Protein 3DSF (pdb70)

Nearest PDB structures (foldseek):
  3dsf-assembly1_L  TM=1.005E+00  e=3.643E-47  Mus musculus
  4rdq-assembly1_F  TM=8.793E-01  e=1.824E-40  Mus musculus
  7oo2-assembly2_D  TM=9.624E-01  e=1.390E-37  Mus musculus
  7qu2-assembly1_B  TM=9.391E-01  e=1.039E-37  Mus musculus
  7pqz-assembly1_L  TM=9.764E-01  e=4.843E-36  Homo sapiens

Structure (mmCIF, N/CA/C/O backbone):
data_3DSF
#
_entry.id   3DSF
#
_cell.length_a   41.730
_cell.length_b   92.058
_cell.length_c   122.104
_cell.angle_alpha   90.00
_cell.angle_beta   90.00
_cell.angle_gamma   90.00
#
_symmetry.space_group_name_H-M   'P 21 21 21'
#
loop_
_entity.id
_entity.type
_entity.pdbx_description
1 polymer 'Fab fragment of anti-osteopontin antibody 23C3, Light chain'
2 polymer 'Fab fragment of anti-osteopontin antibody 23C3, Heavy chain'
3 polymer 'a peptide from osteopontin'
4 branched alpha-D-mannopyranose-(1-3)-beta-D-mannopyranose-(1-4)-2-acetamido-2-deoxy-beta-D-glucopyranose-(1-4)-2-acetamido-2-deoxy-beta-D-glucopyranose
#
loop_
_atom_site.group_PDB
_atom_site.id
_atom_site.type_symbol
_atom_site.label_atom_id
_atom_site.label_alt_id
_atom_site.label_comp_id
_atom_site.label_asym_id
_atom_site.label_entity_id
_atom_site.label_seq_id
_atom_site.pdbx_PDB_ins_code
_atom_site.Cartn_x
_atom_site.Cartn_y
_atom_site.Cartn_z
_atom_site.occupancy
_atom_site.B_iso_or_equiv
_atom_site.auth_seq_id
_atom_site.auth_comp_id
_atom_site.auth_asym_id
_atom_site.auth_atom_id
_atom_site.pdbx_PDB_model_num
ATOM 1 N N . TYR A 1 1 ? -28.672 26.424 -47.502 1.00 35.00 1 TYR L N 1
ATOM 2 C CA . TYR A 1 1 ? -27.351 25.758 -47.309 1.00 34.79 1 TYR L CA 1
ATOM 3 C C . TYR A 1 1 ? -27.510 24.262 -47.210 1.00 33.90 1 TYR L C 1
ATOM 4 O O . TYR A 1 1 ? -28.465 23.779 -46.609 1.00 34.04 1 TYR L O 1
ATOM 13 N N . ILE A 1 2 ? -26.564 23.528 -47.783 1.00 32.75 2 ILE L N 1
ATOM 14 C CA . ILE A 1 2 ? -26.650 22.074 -47.789 1.00 31.69 2 ILE L CA 1
ATOM 15 C C . ILE A 1 2 ? -26.150 21.481 -46.475 1.00 30.92 2 ILE L C 1
ATOM 16 O O . ILE A 1 2 ? -25.013 21.716 -46.064 1.00 30.84 2 ILE L O 1
ATOM 21 N N . GLN A 1 3 ? -27.028 20.732 -45.814 1.00 29.99 3 GLN L N 1
ATOM 22 C CA . GLN A 1 3 ? -26.688 20.035 -44.583 1.00 29.07 3 GLN L CA 1
ATOM 23 C C . GLN A 1 3 ? -26.306 18.601 -44.919 1.00 28.05 3 GLN L C 1
ATOM 24 O O . GLN A 1 3 ? -26.954 17.955 -45.745 1.00 27.84 3 GLN L O 1
ATOM 30 N N . MET A 1 4 ? -25.249 18.115 -44.278 1.00 26.80 4 MET L N 1
ATOM 31 C CA . MET A 1 4 ? -24.842 16.725 -44.402 1.00 25.56 4 MET L CA 1
ATOM 32 C C . MET A 1 4 ? -25.132 16.049 -43.087 1.00 24.97 4 MET L C 1
ATOM 33 O O . MET A 1 4 ? -24.606 16.457 -42.053 1.00 24.96 4 MET L O 1
ATOM 38 N N . THR A 1 5 ? -25.964 15.016 -43.111 1.00 24.34 5 THR L N 1
ATOM 39 C CA . THR A 1 5 ? -26.226 14.262 -41.889 1.00 23.75 5 THR L CA 1
ATOM 40 C C . THR A 1 5 ? -25.519 12.905 -41.939 1.00 23.21 5 THR L C 1
ATOM 41 O O . THR A 1 5 ? -25.789 12.084 -42.818 1.00 23.10 5 THR L O 1
ATOM 45 N N . GLN A 1 6 ? -24.591 12.703 -41.004 1.00 22.72 6 GLN L N 1
ATOM 46 C CA . GLN A 1 6 ? -23.806 11.472 -40.913 1.00 22.15 6 GLN L CA 1
ATOM 47 C C . GLN A 1 6 ? -24.410 10.467 -39.944 1.00 22.05 6 GLN L C 1
ATOM 48 O O . GLN A 1 6 ? -24.941 10.833 -38.897 1.00 21.94 6 GLN L O 1
ATOM 54 N N . SER A 1 7 ? -24.302 9.194 -40.309 1.00 22.12 7 SER L N 1
ATOM 55 C CA . SER A 1 7 ? -24.723 8.076 -39.473 1.00 21.93 7 SER L CA 1
ATOM 56 C C . SER A 1 7 ? -23.700 6.928 -39.647 1.00 21.96 7 SER L C 1
ATOM 57 O O . SER A 1 7 ? -23.157 6.763 -40.743 1.00 21.64 7 SER L O 1
ATOM 60 N N . PRO A 1 8 ? -23.393 6.161 -38.567 1.00 22.23 8 PRO L N 1
ATOM 61 C CA . PRO A 1 8 ? -23.795 6.306 -37.157 1.00 22.47 8 PRO L CA 1
ATOM 62 C C . PRO A 1 8 ? -22.863 7.239 -36.386 1.00 23.07 8 PRO L C 1
ATOM 63 O O . PRO A 1 8 ? -21.739 7.489 -36.828 1.00 23.03 8 PRO L O 1
ATOM 67 N N . ALA A 1 9 ? -23.322 7.741 -35.238 1.00 23.76 9 ALA L N 1
ATOM 68 C CA . ALA A 1 9 ? -22.505 8.632 -34.404 1.00 24.13 9 ALA L CA 1
ATOM 69 C C . ALA A 1 9 ? -21.221 7.948 -33.951 1.00 24.48 9 ALA L C 1
ATOM 70 O O . ALA A 1 9 ? -20.171 8.583 -33.894 1.00 24.19 9 ALA L O 1
ATOM 72 N N . SER A 1 10 ? -21.321 6.653 -33.648 1.00 25.12 10 SER L N 1
ATOM 73 C CA . SER A 1 10 ? -20.197 5.870 -33.142 1.00 25.88 10 SER L CA 1
ATOM 74 C C . SER A 1 10 ? -20.306 4.374 -33.433 1.00 26.51 10 SER L C 1
ATOM 75 O O . SER A 1 10 ? -21.396 3.795 -33.416 1.00 26.69 10 SER L O 1
ATOM 78 N N . LEU A 1 11 ? -19.151 3.760 -33.680 1.00 27.12 11 LEU L N 1
ATOM 79 C CA . LEU A 1 11 ? -19.051 2.346 -34.011 1.00 27.68 11 LEU L CA 1
ATOM 80 C C . LEU A 1 11 ? -18.040 1.624 -33.137 1.00 28.07 11 LEU L C 1
ATOM 81 O O . LEU A 1 11 ? -16.928 2.121 -32.909 1.00 28.30 11 LEU L O 1
ATOM 86 N N . SER A 1 12 ? -18.426 0.445 -32.662 1.00 28.37 12 SER L N 1
ATOM 87 C CA . SER A 1 12 ? -17.520 -0.440 -31.936 1.00 28.67 12 SER L CA 1
ATOM 88 C C . SER A 1 12 ? -17.236 -1.649 -32.834 1.00 28.62 12 SER L C 1
ATOM 89 O O . SER A 1 12 ? -18.140 -2.430 -33.136 1.00 28.87 12 SER L O 1
ATOM 92 N N . VAL A 1 13 ? -15.997 -1.796 -33.286 1.00 28.49 13 VAL L N 1
ATOM 93 C CA . VAL A 1 13 ? -15.712 -2.740 -34.376 1.00 28.56 13 VAL L CA 1
ATOM 94 C C . VAL A 1 13 ? -14.488 -3.641 -34.155 1.00 28.24 13 VAL L C 1
ATOM 95 O O . VAL A 1 13 ? -13.383 -3.165 -33.882 1.00 28.03 13 VAL L O 1
ATOM 99 N N . SER A 1 14 ? -14.716 -4.946 -34.295 1.00 28.05 14 SER L N 1
ATOM 100 C CA . SER A 1 14 ? -13.679 -5.962 -34.140 1.00 27.88 14 SER L CA 1
ATOM 101 C C . SER A 1 14 ? -12.770 -5.962 -35.358 1.00 27.50 14 SER L C 1
ATOM 102 O O . SER A 1 14 ? -13.193 -5.584 -36.441 1.00 27.77 14 SER L O 1
ATOM 105 N N . VAL A 1 15 ? -11.519 -6.371 -35.180 1.00 27.15 15 VAL L N 1
ATOM 106 C CA . VAL A 1 15 ? -10.567 -6.415 -36.287 1.00 26.81 15 VAL L CA 1
ATOM 107 C C . VAL A 1 15 ? -11.032 -7.443 -37.314 1.00 26.93 15 VAL L C 1
ATOM 108 O O . VAL A 1 15 ? -11.554 -8.496 -36.949 1.00 26.96 15 VAL L O 1
ATOM 112 N N . GLY A 1 16 ? -10.871 -7.117 -38.595 1.00 27.17 16 GLY L N 1
ATOM 113 C CA . GLY A 1 16 ? -11.241 -8.029 -39.682 1.00 27.48 16 GLY L CA 1
ATOM 114 C C . GLY A 1 16 ? -12.702 -7.931 -40.078 1.00 27.75 16 GLY L C 1
ATOM 115 O O . GLY A 1 16 ? -13.104 -8.436 -41.125 1.00 27.87 16 GLY L O 1
ATOM 116 N N . GLU A 1 17 ? -13.500 -7.289 -39.232 1.00 28.05 17 GLU L N 1
ATOM 117 C CA . GLU A 1 17 ? -14.900 -7.024 -39.525 1.00 28.56 17 GLU L CA 1
ATOM 118 C C . GLU A 1 17 ? -14.968 -5.900 -40.565 1.00 28.77 17 GLU L C 1
ATOM 119 O O . GLU A 1 17 ? -14.071 -5.042 -40.619 1.00 29.08 17 GLU L O 1
ATOM 125 N N . THR A 1 18 ? -16.002 -5.908 -41.407 1.00 28.59 18 THR L N 1
ATOM 126 C CA . THR A 1 18 ? -16.169 -4.819 -42.364 1.00 28.58 18 THR L CA 1
ATOM 127 C C . THR A 1 18 ? -17.308 -3.899 -41.951 1.00 28.58 18 THR L C 1
ATOM 128 O O . THR A 1 18 ? -18.329 -4.343 -41.417 1.00 28.78 18 THR L O 1
ATOM 132 N N . VAL A 1 19 ? -17.131 -2.612 -42.211 1.00 28.32 19 VAL L N 1
ATOM 133 C CA . VAL A 1 19 ? -18.079 -1.623 -41.745 1.00 28.04 19 VAL L CA 1
ATOM 134 C C . VAL A 1 19 ? -18.352 -0.576 -42.829 1.00 27.78 19 VAL L C 1
ATOM 135 O O . VAL A 1 19 ? -17.524 -0.373 -43.726 1.00 27.59 19 VAL L O 1
ATOM 139 N N . THR A 1 20 ? -19.533 0.048 -42.765 1.00 27.49 20 THR L N 1
ATOM 140 C CA . THR A 1 20 ? -19.928 1.096 -43.723 1.00 27.05 20 THR L CA 1
ATOM 141 C C . THR A 1 20 ? -20.530 2.323 -43.025 1.00 26.50 20 THR L C 1
ATOM 142 O O . THR A 1 20 ? -21.571 2.241 -42.369 1.00 26.29 20 THR L O 1
ATOM 146 N N . ILE A 1 21 ? -19.861 3.458 -43.185 1.00 25.93 21 ILE L N 1
ATOM 147 C CA . ILE A 1 21 ? -20.318 4.727 -42.632 1.00 25.48 21 ILE L CA 1
ATOM 148 C C . ILE A 1 21 ? -21.008 5.498 -43.749 1.00 25.19 21 ILE L C 1
ATOM 149 O O . ILE A 1 21 ? -20.426 5.671 -44.816 1.00 25.28 21 ILE L O 1
ATOM 154 N N . THR A 1 22 ? -22.239 5.955 -43.516 1.00 24.80 22 THR L N 1
ATOM 155 C CA . THR A 1 22 ? -22.989 6.655 -44.561 1.00 24.43 22 THR L CA 1
ATOM 156 C C . THR A 1 22 ? -23.101 8.148 -44.300 1.00 24.64 22 THR L C 1
ATOM 157 O O . THR A 1 22 ? -22.955 8.609 -43.169 1.00 24.67 22 THR L O 1
ATOM 161 N N . CYS A 1 23 ? -23.377 8.890 -45.368 1.00 24.92 23 CYS L N 1
ATOM 162 C CA . CYS A 1 23 ? -23.452 10.343 -45.338 1.00 25.37 23 CYS L CA 1
ATOM 163 C C . CYS A 1 23 ? -24.485 10.817 -46.359 1.00 25.97 23 CYS L C 1
ATOM 164 O O . CYS A 1 23 ? -24.345 10.554 -47.556 1.00 25.95 23 CYS L O 1
ATOM 167 N N . ARG A 1 24 ? -25.521 11.506 -45.892 1.00 26.82 24 ARG L N 1
ATOM 168 C CA . ARG A 1 24 ? -26.577 11.989 -46.779 1.00 27.81 24 ARG L CA 1
ATOM 169 C C . ARG A 1 24 ? -26.588 13.514 -46.878 1.00 27.89 24 ARG L C 1
ATOM 170 O O . ARG A 1 24 ? -26.565 14.213 -45.863 1.00 27.98 24 ARG L O 1
ATOM 178 N N . ALA A 1 25 ? -26.628 14.016 -48.108 1.00 28.14 25 ALA L N 1
ATOM 179 C CA . ALA A 1 25 ? -26.688 15.451 -48.364 1.00 28.35 25 ALA L CA 1
ATOM 180 C C . ALA A 1 25 ? -28.130 15.938 -48.444 1.00 28.67 25 ALA L C 1
ATOM 181 O O . ALA A 1 25 ? -28.969 15.298 -49.061 1.00 28.50 25 ALA L O 1
ATOM 183 N N . SER A 1 26 ? -28.402 17.078 -47.813 1.00 29.41 26 SER L N 1
ATOM 184 C CA . SER A 1 26 ? -29.708 17.745 -47.874 1.00 29.99 26 SER L CA 1
ATOM 185 C C . SER A 1 26 ? -30.162 18.035 -49.313 1.00 30.47 26 SER L C 1
ATOM 186 O O . SER A 1 26 ? -31.321 17.814 -49.658 1.00 30.67 26 SER L O 1
ATOM 189 N N . GLU A 1 27 ? -29.252 18.529 -50.148 1.00 30.73 27 GLU L N 1
ATOM 190 C CA . GLU A 1 27 ? -29.553 18.723 -51.563 1.00 30.85 27 GLU L CA 1
ATOM 191 C C . GLU A 1 27 ? -28.584 17.955 -52.454 1.00 30.55 27 GLU L C 1
ATOM 192 O O . GLU A 1 27 ? -27.610 17.377 -51.984 1.00 30.67 27 GLU L O 1
ATOM 198 N N . ASN A 1 28 ? -28.869 17.947 -53.748 1.00 29.97 28 ASN L N 1
ATOM 199 C CA . ASN A 1 28 ? -27.995 17.317 -54.721 1.00 29.28 28 ASN L CA 1
ATOM 200 C C . ASN A 1 28 ? -26.625 18.000 -54.755 1.00 28.65 28 ASN L C 1
ATOM 201 O O . ASN A 1 28 ? -26.515 19.182 -55.098 1.00 28.74 28 ASN L O 1
ATOM 206 N N . ILE A 1 29 ? -25.591 17.250 -54.376 1.00 27.68 29 ILE L N 1
ATOM 207 C CA . ILE A 1 29 ? -24.211 17.747 -54.392 1.00 26.48 29 ILE L CA 1
ATOM 208 C C . ILE A 1 29 ? -23.348 17.025 -55.430 1.00 25.87 29 ILE L C 1
ATOM 209 O O . ILE A 1 29 ? -22.125 17.171 -55.441 1.00 26.05 29 ILE L O 1
ATOM 214 N N . TYR A 1 30 ? -24.003 16.263 -56.303 1.00 24.89 30 TYR L N 1
ATOM 215 C CA . TYR A 1 30 ? -23.351 15.540 -57.398 1.00 24.01 30 TYR L CA 1
ATOM 216 C C . TYR A 1 30 ? -22.291 14.573 -56.873 1.00 23.48 30 TYR L C 1
ATOM 217 O O . TYR A 1 30 ? -22.621 13.539 -56.276 1.00 23.23 30 TYR L O 1
ATOM 226 N N . SER A 1 31 ? -21.028 14.921 -57.077 1.00 22.89 31 SER L N 1
ATOM 227 C CA . SER A 1 31 ? -19.937 14.108 -56.594 1.00 22.25 31 SER L CA 1
ATOM 228 C C . SER A 1 31 ? -18.906 14.939 -55.848 1.00 21.79 31 SER L C 1
ATOM 229 O O . SER A 1 31 ? -17.826 14.452 -55.524 1.00 22.03 31 SER L O 1
ATOM 232 N N . PHE A 1 32 ? -19.231 16.192 -55.560 1.00 21.08 32 PHE L N 1
ATOM 233 C CA . PHE A 1 32 ? -18.304 17.025 -54.816 1.00 20.51 32 PHE L CA 1
ATOM 234 C C . PHE A 1 32 ? -18.353 16.656 -53.336 1.00 20.13 32 PHE L C 1
ATOM 235 O O . PHE A 1 32 ? -18.987 17.349 -52.537 1.00 19.88 32 PHE L O 1
ATOM 243 N N . LEU A 1 33 ? -17.689 15.547 -52.991 1.00 19.57 33 LEU L N 1
ATOM 244 C CA . LEU A 1 33 ? -17.626 15.055 -51.611 1.00 19.50 33 LEU L CA 1
ATOM 245 C C . LEU A 1 33 ? -16.306 14.350 -51.286 1.00 19.42 33 LEU L C 1
ATOM 246 O O . LEU A 1 33 ? -15.754 13.641 -52.126 1.00 19.73 33 LEU L O 1
ATOM 251 N N . ALA A 1 34 ? -15.817 14.553 -50.062 1.00 19.15 34 ALA L N 1
ATOM 252 C CA . ALA A 1 34 ? -14.594 13.918 -49.579 1.00 19.13 34 ALA L CA 1
ATOM 253 C C . ALA A 1 34 ? -14.833 13.213 -48.245 1.00 19.41 34 ALA L C 1
ATOM 254 O O . ALA A 1 34 ? -15.739 13.586 -47.490 1.00 19.52 34 ALA L O 1
ATOM 256 N N . TRP A 1 35 ? -14.026 12.188 -47.970 1.00 19.54 35 TRP L N 1
ATOM 257 C CA . TRP A 1 35 ? -14.041 11.492 -46.686 1.00 19.57 35 TRP L CA 1
ATOM 258 C C . TRP A 1 35 ? -12.704 11.706 -46.003 1.00 19.67 35 TRP L C 1
ATOM 259 O O . TRP A 1 35 ? -11.663 11.621 -46.642 1.00 19.54 35 TRP L O 1
ATOM 270 N N . TYR A 1 36 ? -12.739 11.992 -44.708 1.00 19.99 36 TYR L N 1
ATOM 271 C CA . TYR A 1 36 ? -11.523 12.175 -43.934 1.00 20.56 36 TYR L CA 1
ATOM 272 C C . TYR A 1 36 ? -11.494 11.223 -42.766 1.00 21.44 36 TYR L C 1
ATOM 273 O O . TYR A 1 36 ? -12.533 10.893 -42.201 1.00 21.56 36 TYR L O 1
ATOM 282 N N . GLN A 1 37 ? -10.295 10.791 -42.404 1.00 22.73 37 GLN L N 1
ATOM 283 C CA . GLN A 1 37 ? -10.087 10.067 -41.165 1.00 24.14 37 GLN L CA 1
ATOM 284 C C . GLN A 1 37 ? -9.214 10.913 -40.252 1.00 25.16 37 GLN L C 1
ATOM 285 O O . GLN A 1 37 ? -8.106 11.286 -40.635 1.00 25.37 37 GLN L O 1
ATOM 291 N N . GLN A 1 38 ? -9.722 11.227 -39.062 1.00 26.46 38 GLN L N 1
ATOM 292 C CA . GLN A 1 38 ? -8.935 11.917 -38.052 1.00 27.92 38 GLN L CA 1
ATOM 293 C C . GLN A 1 38 ? -8.666 10.996 -36.881 1.00 29.72 38 GLN L C 1
ATOM 294 O O . GLN A 1 38 ? -9.533 10.227 -36.466 1.00 29.97 38 GLN L O 1
ATOM 300 N N . LYS A 1 39 ? -7.449 11.069 -36.361 1.00 31.97 39 LYS L N 1
ATOM 301 C CA . LYS A 1 39 ? -7.110 10.384 -35.127 1.00 34.24 39 LYS L CA 1
ATOM 302 C C . LYS A 1 39 ? -6.940 11.427 -34.025 1.00 35.93 39 LYS L C 1
ATOM 303 O O . LYS A 1 39 ? -6.396 12.510 -34.273 1.00 36.16 39 LYS L O 1
ATOM 309 N N . GLN A 1 40 ? -7.424 11.104 -32.823 1.00 37.75 40 GLN L N 1
ATOM 310 C CA . GLN A 1 40 ? -7.395 12.027 -31.673 1.00 39.39 40 GLN L CA 1
ATOM 311 C C . GLN A 1 40 ? -5.984 12.552 -31.441 1.00 39.62 40 GLN L C 1
ATOM 312 O O . GLN A 1 40 ? -5.022 11.785 -31.430 1.00 39.83 40 GLN L O 1
ATOM 318 N N . GLY A 1 41 ? -5.866 13.866 -31.287 1.00 39.82 41 GLY L N 1
ATOM 319 C CA . GLY A 1 41 ? -4.567 14.507 -31.131 1.00 39.72 41 GLY L CA 1
ATOM 320 C C . GLY A 1 41 ? -3.909 14.882 -32.448 1.00 39.45 41 GLY L C 1
ATOM 321 O O . GLY A 1 41 ? -2.908 15.594 -32.457 1.00 39.75 41 GLY L O 1
ATOM 322 N N . LYS A 1 42 ? -4.471 14.415 -33.561 1.00 38.81 42 LYS L N 1
ATOM 323 C CA . LYS A 1 42 ? -3.895 14.674 -34.885 1.00 37.98 42 LYS L CA 1
ATOM 324 C C . LYS A 1 42 ? -4.844 15.422 -35.834 1.00 36.81 42 LYS L C 1
ATOM 325 O O . LYS A 1 42 ? -6.038 15.558 -35.558 1.00 36.85 42 LYS L O 1
ATOM 331 N N . SER A 1 43 ? -4.299 15.908 -36.949 1.00 35.09 43 SER L N 1
ATOM 332 C CA . SER A 1 43 ? -5.098 16.566 -37.986 1.00 33.35 43 SER L CA 1
ATOM 333 C C . SER A 1 43 ? -5.733 15.553 -38.947 1.00 31.82 43 SER L C 1
ATOM 334 O O . SER A 1 43 ? -5.236 14.434 -39.084 1.00 31.81 43 SER L O 1
ATOM 337 N N . PRO A 1 44 ? -6.844 15.936 -39.603 1.00 30.18 44 PRO L N 1
ATOM 338 C CA . PRO A 1 44 ? -7.519 15.030 -40.521 1.00 29.07 44 PRO L CA 1
ATOM 339 C C . PRO A 1 44 ? -6.646 14.632 -41.708 1.00 28.09 44 PRO L C 1
ATOM 340 O O . PRO A 1 44 ? -5.708 15.350 -42.065 1.00 27.83 44 PRO L O 1
ATOM 344 N N . GLN A 1 45 ? -6.968 13.492 -42.308 1.00 27.02 45 GLN L N 1
ATOM 345 C CA . GLN A 1 45 ? -6.283 13.028 -43.499 1.00 26.15 45 GLN L CA 1
ATOM 346 C C . GLN A 1 45 ? -7.312 12.610 -44.559 1.00 25.41 45 GLN L C 1
ATOM 347 O O . GLN A 1 45 ? -8.281 11.918 -44.247 1.00 25.25 45 GLN L O 1
ATOM 353 N N . LEU A 1 46 ? -7.100 13.049 -45.802 1.00 24.61 46 LEU L N 1
ATOM 354 C CA . LEU A 1 46 ? -8.016 12.764 -46.912 1.00 23.62 46 LEU L CA 1
ATOM 355 C C . LEU A 1 46 ? -7.981 11.297 -47.330 1.00 23.38 46 LEU L C 1
ATOM 356 O O . LEU A 1 46 ? -6.914 10.744 -47.629 1.00 23.19 46 LEU L O 1
ATOM 361 N N . LEU A 1 47 ? -9.166 10.690 -47.358 1.00 23.17 47 LEU L N 1
ATOM 362 C CA . LEU A 1 47 ? -9.333 9.269 -47.663 1.00 22.94 47 LEU L CA 1
ATOM 363 C C . LEU A 1 47 ? -9.897 9.028 -49.049 1.00 22.74 47 LEU L C 1
ATOM 364 O O . LEU A 1 47 ? -9.391 8.185 -49.790 1.00 22.76 47 LEU L O 1
ATOM 369 N N . VAL A 1 48 ? -10.959 9.757 -49.381 1.00 22.56 48 VAL L N 1
ATOM 370 C CA . VAL A 1 48 ? -11.591 9.667 -50.695 1.00 22.48 48 VAL L CA 1
ATOM 371 C C . VAL A 1 48 ? -11.933 11.074 -51.175 1.00 22.36 48 VAL L C 1
ATOM 372 O O . VAL A 1 48 ? -12.417 11.891 -50.393 1.00 22.23 48 VAL L O 1
ATOM 376 N N . TYR A 1 49 ? -11.646 11.362 -52.443 1.00 22.31 49 TYR L N 1
ATOM 377 C CA . TYR A 1 49 ? -12.066 12.621 -53.059 1.00 22.44 49 TYR L CA 1
ATOM 378 C C . TYR A 1 49 ? -13.014 12.354 -54.229 1.00 22.27 49 TYR L C 1
ATOM 379 O O . TYR A 1 49 ? -12.944 11.289 -54.850 1.00 22.08 49 TYR L O 1
ATOM 388 N N . ALA A 1 50 ? -13.895 13.320 -54.510 1.00 21.99 50 ALA L N 1
ATOM 389 C CA . ALA A 1 50 ? -14.951 13.191 -55.530 1.00 21.78 50 ALA L CA 1
ATOM 390 C C . ALA A 1 50 ? -15.828 11.934 -55.349 1.00 21.98 50 ALA L C 1
ATOM 391 O O . ALA A 1 50 ? -16.186 11.250 -56.314 1.00 21.83 50 ALA L O 1
ATOM 393 N N . ALA A 1 51 ? -16.157 11.651 -54.089 1.00 22.14 51 ALA L N 1
ATOM 394 C CA . ALA A 1 51 ? -17.078 10.588 -53.690 1.00 22.25 51 ALA L CA 1
ATOM 395 C C . ALA A 1 51 ? -16.555 9.173 -53.859 1.00 22.59 51 ALA L C 1
ATOM 3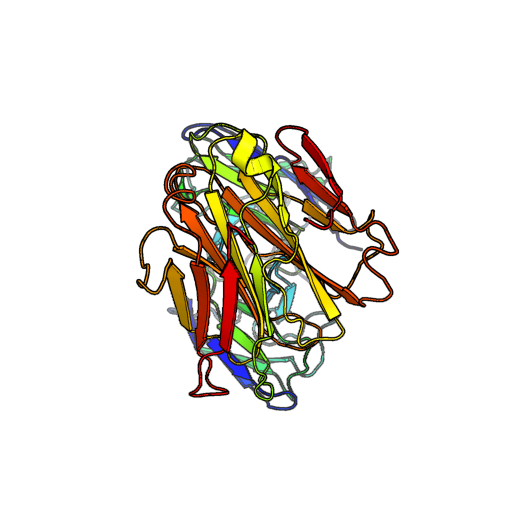96 O O . ALA A 1 51 ? -16.787 8.339 -52.986 1.00 22.95 51 ALA L O 1
ATOM 398 N N . THR A 1 52 ? -15.855 8.889 -54.957 1.00 22.88 52 THR L N 1
ATOM 399 C CA . THR A 1 52 ? -15.475 7.495 -55.283 1.00 23.07 52 THR L CA 1
ATOM 400 C C . THR A 1 52 ? -13.973 7.214 -55.492 1.00 23.34 52 THR L C 1
ATOM 401 O O . THR A 1 52 ? -13.597 6.067 -55.748 1.00 23.57 52 THR L O 1
ATOM 405 N N . ASN A 1 53 ? -13.132 8.242 -55.374 1.00 23.54 53 ASN L N 1
ATOM 406 C CA . ASN A 1 53 ? -11.701 8.125 -55.668 1.00 23.74 53 ASN L CA 1
ATOM 407 C C . ASN A 1 53 ? -10.820 7.993 -54.431 1.00 24.21 53 ASN L C 1
ATOM 408 O O . ASN A 1 53 ? -10.795 8.875 -53.560 1.00 24.24 53 ASN L O 1
ATOM 413 N N . LEU A 1 54 ? -10.083 6.886 -54.380 1.00 24.77 54 LEU L N 1
ATOM 414 C CA . LEU A 1 54 ? -9.171 6.583 -53.283 1.00 25.16 54 LEU L CA 1
ATOM 415 C C . LEU A 1 54 ? -7.943 7.489 -53.362 1.00 25.69 54 LEU L C 1
ATOM 416 O O . LEU A 1 54 ? -7.304 7.582 -54.408 1.00 25.57 54 LEU L O 1
ATOM 421 N N . ALA A 1 55 ? -7.636 8.176 -52.264 1.00 26.65 55 ALA L N 1
ATOM 422 C CA . ALA A 1 55 ? -6.497 9.099 -52.218 1.00 27.67 55 ALA L CA 1
ATOM 423 C C . ALA A 1 55 ? -5.172 8.360 -52.011 1.00 28.58 55 ALA L C 1
ATOM 424 O O . ALA A 1 55 ? -5.146 7.245 -51.483 1.00 28.68 55 ALA L O 1
ATOM 426 N N . ASP A 1 56 ? -4.080 8.993 -52.434 1.00 29.75 56 ASP L N 1
ATOM 427 C CA . ASP A 1 56 ? -2.747 8.416 -52.333 1.00 30.93 56 ASP L CA 1
ATOM 428 C C . ASP A 1 56 ? -2.426 7.956 -50.918 1.00 31.85 56 ASP L C 1
ATOM 429 O O . ASP A 1 56 ? -2.759 8.639 -49.943 1.00 32.13 56 ASP L O 1
ATOM 434 N N . GLY A 1 57 ? -1.786 6.791 -50.811 1.00 32.70 57 GLY L N 1
ATOM 435 C CA . GLY A 1 57 ? -1.319 6.273 -49.519 1.00 33.51 57 GLY L CA 1
ATOM 436 C C . GLY A 1 57 ? -2.458 5.877 -48.600 1.00 34.12 57 GLY L C 1
ATOM 437 O O . GLY A 1 57 ? -2.369 5.996 -47.374 1.00 34.36 57 GLY L O 1
ATOM 438 N N . VAL A 1 58 ? -3.546 5.421 -49.202 1.00 34.41 58 VAL L N 1
ATOM 439 C CA . VAL A 1 58 ? -4.677 4.946 -48.441 1.00 34.74 58 VAL L CA 1
ATOM 440 C C . VAL A 1 58 ? -4.956 3.511 -48.887 1.00 34.79 58 VAL L C 1
ATOM 441 O O . VAL A 1 58 ? -5.177 3.258 -50.078 1.00 34.85 58 VAL L O 1
ATOM 445 N N . PRO A 1 59 ? -4.910 2.565 -47.931 1.00 34.63 59 PRO L N 1
ATOM 446 C CA . PRO A 1 59 ? -5.146 1.144 -48.164 1.00 34.32 59 PRO L CA 1
ATOM 447 C C . PRO A 1 59 ? -6.388 0.868 -49.004 1.00 33.97 59 PRO L C 1
ATOM 448 O O . PRO A 1 59 ? -7.360 1.625 -48.953 1.00 34.05 59 PRO L O 1
ATOM 452 N N . SER A 1 60 ? -6.343 -0.227 -49.756 1.00 33.42 60 SER L N 1
ATOM 453 C CA . SER A 1 60 ? -7.374 -0.575 -50.727 1.00 32.74 60 SER L CA 1
ATOM 454 C C . SER A 1 60 ? -8.708 -0.937 -50.087 1.00 32.24 60 SER L C 1
ATOM 455 O O . SER A 1 60 ? -9.742 -0.936 -50.753 1.00 32.34 60 SER L O 1
ATOM 458 N N . ARG A 1 61 ? -8.681 -1.244 -48.795 1.00 31.44 61 ARG L N 1
ATOM 459 C CA . ARG A 1 61 ? -9.883 -1.616 -48.049 1.00 30.71 61 ARG L CA 1
ATOM 460 C C . ARG A 1 61 ? -10.898 -0.462 -47.923 1.00 30.21 61 ARG L C 1
ATOM 461 O O . ARG A 1 61 ? -12.083 -0.681 -47.631 1.00 29.99 61 ARG L O 1
ATOM 469 N N . PHE A 1 62 ? -10.423 0.758 -48.149 1.00 29.52 62 PHE L N 1
ATOM 470 C CA . PHE A 1 62 ? -11.273 1.936 -48.092 1.00 29.06 62 PHE L CA 1
ATOM 471 C C . PHE A 1 62 ? -11.980 2.174 -49.422 1.00 28.81 62 PHE L C 1
ATOM 472 O O . PHE A 1 62 ? -11.351 2.470 -50.438 1.00 28.90 62 PHE L O 1
ATOM 480 N N . SER A 1 63 ? -13.298 2.033 -49.400 1.00 28.36 63 SER L N 1
ATOM 481 C CA . SER A 1 63 ? -14.107 2.151 -50.595 1.00 27.77 63 SER L CA 1
ATOM 482 C C . SER A 1 63 ? -15.069 3.338 -50.500 1.00 27.53 63 SER L C 1
ATOM 483 O O . SER A 1 63 ? -15.909 3.396 -49.602 1.00 27.66 63 SER L O 1
ATOM 486 N N . GLY A 1 64 ? -14.931 4.290 -51.418 1.00 26.96 64 GLY L N 1
ATOM 487 C CA . GLY A 1 64 ? -15.888 5.379 -51.538 1.00 26.13 64 GLY L CA 1
ATOM 488 C C . GLY A 1 64 ? -16.872 5.073 -52.648 1.00 25.77 64 GLY L C 1
ATOM 489 O O . GLY A 1 64 ? -16.481 4.624 -53.734 1.00 25.71 64 GLY L O 1
ATOM 490 N N . SER A 1 65 ? -18.155 5.299 -52.378 1.00 25.31 65 SER L N 1
ATOM 491 C CA . SER A 1 65 ? -19.192 5.137 -53.397 1.00 25.02 65 SER L CA 1
ATOM 492 C C . SER A 1 65 ? -20.375 6.074 -53.163 1.00 24.74 65 SER L C 1
ATOM 493 O O . SER A 1 65 ? -20.642 6.478 -52.032 1.00 24.56 65 SER L O 1
ATOM 496 N N . GLY A 1 66 ? -21.065 6.420 -54.249 1.00 24.55 66 GLY L N 1
ATOM 497 C CA . GLY A 1 66 ? -22.245 7.269 -54.184 1.00 24.44 66 GLY L CA 1
ATOM 498 C C . GLY A 1 66 ? -22.201 8.471 -55.112 1.00 24.41 66 GLY L C 1
ATOM 499 O O . GLY A 1 66 ? -21.126 8.957 -55.482 1.00 24.43 66 GLY L O 1
ATOM 500 N N . SER A 1 67 ? -23.384 8.941 -55.494 1.00 24.27 67 SER L N 1
ATOM 501 C CA . SER A 1 67 ? -23.536 10.208 -56.199 1.00 24.42 67 SER L CA 1
ATOM 502 C C . SER A 1 67 ? -24.933 10.790 -56.001 1.00 24.32 67 SER L C 1
ATOM 503 O O . SER A 1 67 ? -25.909 10.064 -55.787 1.00 24.36 67 SER L O 1
ATOM 506 N N . GLY A 1 68 ? -25.015 12.110 -56.081 1.00 24.16 68 GLY L N 1
ATOM 507 C CA . GLY A 1 68 ? -26.264 12.802 -55.883 1.00 24.04 68 GLY L CA 1
ATOM 508 C C . GLY A 1 68 ? -26.434 13.239 -54.448 1.00 24.07 68 GLY L C 1
ATOM 509 O O . GLY A 1 68 ? -26.050 14.346 -54.069 1.00 24.06 68 GLY L O 1
ATOM 510 N N . THR A 1 69 ? -26.989 12.345 -53.641 1.00 24.30 69 THR L N 1
ATOM 511 C CA . THR A 1 69 ? -27.504 12.714 -52.331 1.00 24.54 69 THR L CA 1
ATOM 512 C C . THR A 1 69 ? -27.070 11.748 -51.219 1.00 24.64 69 THR L C 1
ATOM 513 O O . THR A 1 69 ? -26.896 12.151 -50.067 1.00 24.37 69 THR L O 1
ATOM 517 N N . GLN A 1 70 ? -26.869 10.484 -51.589 1.00 24.97 70 GLN L N 1
ATOM 518 C CA . GLN A 1 70 ? -26.526 9.419 -50.653 1.00 25.30 70 GLN L CA 1
ATOM 519 C C . GLN A 1 70 ? -25.131 8.898 -50.919 1.00 25.31 70 GLN L C 1
ATOM 520 O O . GLN A 1 70 ? -24.852 8.331 -51.979 1.00 25.38 70 GLN L O 1
ATOM 526 N N . PHE A 1 71 ? -24.257 9.092 -49.945 1.00 25.27 71 PHE L N 1
ATOM 527 C CA . PHE A 1 71 ? -22.885 8.644 -50.049 1.00 25.41 71 PHE L CA 1
ATOM 528 C C . PHE A 1 71 ? -22.605 7.708 -48.899 1.00 25.38 71 PHE L C 1
ATOM 529 O O . PHE A 1 71 ? -23.307 7.733 -47.886 1.00 25.44 71 PHE L O 1
ATOM 537 N N . SER A 1 72 ? -21.595 6.865 -49.065 1.00 25.22 72 SER L N 1
ATOM 538 C CA . SER A 1 72 ? -21.214 5.926 -48.025 1.00 25.34 72 SER L CA 1
ATOM 539 C C . SER A 1 72 ? -19.788 5.449 -48.221 1.00 25.43 72 SER L C 1
ATOM 540 O O . SER A 1 72 ? -19.393 5.049 -49.316 1.00 25.43 72 SER L O 1
ATOM 543 N N . LEU A 1 73 ? -19.022 5.525 -47.141 1.00 25.58 73 LEU L N 1
ATOM 544 C CA . LEU A 1 73 ? -17.682 4.997 -47.090 1.00 25.87 73 LEU L CA 1
ATOM 545 C C . LEU A 1 73 ? -17.769 3.591 -46.543 1.00 26.32 73 LEU L C 1
ATOM 546 O O . LEU A 1 73 ? -18.570 3.306 -45.649 1.00 26.12 73 LEU L O 1
ATOM 551 N N . LYS A 1 74 ? -16.949 2.711 -47.096 1.00 27.19 74 LYS L N 1
ATOM 552 C CA . LYS A 1 74 ? -16.946 1.323 -46.683 1.00 28.25 74 LYS L CA 1
ATOM 553 C C . LYS A 1 74 ? -15.525 0.886 -46.373 1.00 28.64 74 LYS L C 1
ATOM 554 O O . LYS A 1 74 ? -14.601 1.178 -47.130 1.00 28.70 74 LYS L O 1
ATOM 560 N N . ILE A 1 75 ? -15.358 0.212 -45.239 1.00 29.45 75 ILE L N 1
ATOM 561 C CA . ILE A 1 75 ? -14.058 -0.310 -44.832 1.00 30.47 75 ILE L CA 1
ATOM 562 C C . ILE A 1 75 ? -14.107 -1.840 -44.832 1.00 31.36 75 ILE L C 1
ATOM 563 O O . ILE A 1 75 ? -14.968 -2.441 -44.185 1.00 31.24 75 ILE L O 1
ATOM 568 N N . ASN A 1 76 ? -13.191 -2.450 -45.585 1.00 32.60 76 ASN L N 1
ATOM 569 C CA . ASN A 1 76 ? -13.085 -3.907 -45.691 1.00 33.96 76 ASN L CA 1
ATOM 570 C C . ASN A 1 76 ? -12.015 -4.480 -44.762 1.00 34.88 76 ASN L C 1
ATOM 571 O O . ASN A 1 76 ? -10.858 -4.060 -44.805 1.00 35.01 76 ASN L O 1
ATOM 576 N N . SER A 1 77 ? -12.400 -5.438 -43.921 1.00 36.01 77 SER L N 1
ATOM 577 C CA . SER A 1 77 ? -11.470 -6.034 -42.955 1.00 37.21 77 SER L CA 1
ATOM 578 C C . SER A 1 77 ? -10.720 -4.967 -42.163 1.00 37.89 77 SER L C 1
ATOM 579 O O . SER A 1 77 ? -9.499 -4.814 -42.300 1.00 37.98 77 SER L O 1
ATOM 582 N N . LEU A 1 78 ? -11.467 -4.231 -41.345 1.00 38.68 78 LEU L N 1
ATOM 583 C CA . LEU A 1 78 ? -10.920 -3.111 -40.584 1.00 39.47 78 LEU L CA 1
ATOM 584 C C . LEU A 1 78 ? -9.702 -3.521 -39.763 1.00 40.04 78 LEU L C 1
ATOM 585 O O . LEU A 1 78 ? -9.752 -4.480 -38.990 1.00 40.31 78 LEU L O 1
ATOM 590 N N . GLN A 1 79 ? -8.603 -2.803 -39.959 1.00 40.57 79 GLN L N 1
ATOM 591 C CA . GLN A 1 79 ? -7.371 -3.072 -39.233 1.00 40.91 79 GLN L CA 1
ATOM 592 C C . GLN A 1 79 ? -7.267 -2.192 -38.006 1.00 40.90 79 GLN L C 1
ATOM 593 O O . GLN A 1 79 ? -7.889 -1.138 -37.936 1.00 41.04 79 GLN L O 1
ATOM 599 N N . SER A 1 80 ? -6.469 -2.626 -37.041 1.00 40.77 80 SER L N 1
ATOM 600 C CA . SER A 1 80 ? -6.324 -1.912 -35.781 1.00 40.59 80 SER L CA 1
ATOM 601 C C . SER A 1 80 ? -6.056 -0.420 -35.976 1.00 40.17 80 SER L C 1
ATOM 602 O O . SER A 1 80 ? -6.595 0.413 -35.246 1.00 40.10 80 SER L O 1
ATOM 605 N N . GLU A 1 81 ? -5.235 -0.095 -36.969 1.00 39.47 81 GLU L N 1
ATOM 606 C CA . GLU A 1 81 ? -4.902 1.296 -37.298 1.00 38.83 81 GLU L CA 1
ATOM 607 C C . GLU A 1 81 ? -6.108 2.168 -37.725 1.00 38.03 81 GLU L C 1
ATOM 608 O O . GLU A 1 81 ? -6.078 3.393 -37.576 1.00 38.11 81 GLU L O 1
ATOM 614 N N . ASP A 1 82 ? -7.167 1.536 -38.231 1.00 36.68 82 ASP L N 1
ATOM 615 C CA . ASP A 1 82 ? -8.340 2.258 -38.727 1.00 35.25 82 ASP L CA 1
ATOM 616 C C . ASP A 1 82 ? -9.209 2.905 -37.642 1.00 34.34 82 ASP L C 1
ATOM 617 O O . ASP A 1 82 ? -10.296 3.403 -37.939 1.00 34.27 82 ASP L O 1
ATOM 622 N N . PHE A 1 83 ? -8.742 2.898 -36.395 1.00 33.12 83 PHE L N 1
ATOM 623 C CA . PHE A 1 83 ? -9.449 3.584 -35.314 1.00 32.01 83 PHE L CA 1
ATOM 624 C C . PHE A 1 83 ? -9.357 5.094 -35.540 1.00 30.86 83 PHE L C 1
ATOM 625 O O . PHE A 1 83 ? -8.378 5.584 -36.101 1.00 30.89 83 PHE L O 1
ATOM 633 N N . GLY A 1 84 ? -10.375 5.824 -35.106 1.00 29.53 84 GLY L N 1
ATOM 634 C CA . GLY A 1 84 ? -10.388 7.269 -35.258 1.00 27.83 84 GLY L CA 1
ATOM 635 C C . GLY A 1 84 ? -11.788 7.801 -35.444 1.00 26.73 84 GLY L C 1
ATOM 636 O O . GLY A 1 84 ? -12.771 7.093 -35.221 1.00 26.44 84 GLY L O 1
ATOM 637 N N . THR A 1 85 ? -11.872 9.064 -35.839 1.00 25.68 85 THR L N 1
ATOM 638 C CA . THR A 1 85 ? -13.143 9.684 -36.167 1.00 24.69 85 THR L CA 1
ATOM 639 C C . THR A 1 85 ? -13.162 9.947 -37.659 1.00 23.97 85 THR L C 1
ATOM 640 O O . THR A 1 85 ? -12.203 10.479 -38.213 1.00 23.84 85 THR L O 1
ATOM 644 N N . TYR A 1 86 ? -14.261 9.560 -38.299 1.00 23.14 86 TYR L N 1
ATOM 645 C CA . TYR A 1 86 ? -14.426 9.687 -39.735 1.00 22.31 86 TYR L CA 1
ATOM 646 C C . TYR A 1 86 ? -15.376 10.831 -40.066 1.00 22.31 86 TYR L C 1
ATOM 647 O O . TYR A 1 86 ? -16.499 10.897 -39.540 1.00 22.30 86 TYR L O 1
ATOM 656 N N . TYR A 1 87 ? -14.907 11.750 -40.912 1.00 22.11 87 TYR L N 1
ATOM 657 C CA . TYR A 1 87 ? -15.709 12.905 -41.329 1.00 21.88 87 TYR L CA 1
ATOM 658 C C . TYR A 1 87 ? -15.922 12.943 -42.842 1.00 21.75 87 TYR L C 1
ATOM 659 O O . TYR A 1 87 ? -15.056 12.527 -43.611 1.00 21.76 87 TYR L O 1
ATOM 668 N N . CYS A 1 88 ? -17.074 13.453 -43.259 1.00 21.55 88 CYS L N 1
ATOM 669 C CA . CYS A 1 88 ? -17.307 13.752 -44.661 1.00 21.72 88 CYS L CA 1
ATOM 670 C C . CYS A 1 88 ? -17.503 15.257 -44.857 1.00 21.70 88 CYS L C 1
ATOM 671 O O . CYS A 1 88 ? -17.940 15.954 -43.944 1.00 21.49 88 CYS L O 1
ATOM 674 N N . GLN A 1 89 ? -17.161 15.745 -46.047 1.00 21.80 89 GLN L N 1
ATOM 675 C CA . GLN A 1 89 ? -17.347 17.148 -46.405 1.00 22.10 89 GLN L CA 1
ATOM 676 C C . GLN A 1 89 ? -17.834 17.210 -47.832 1.00 22.19 89 GLN L C 1
ATOM 677 O O . GLN A 1 89 ? -17.385 16.433 -48.669 1.00 22.34 89 GLN L O 1
ATOM 683 N N . HIS A 1 90 ? -18.760 18.122 -48.106 1.00 22.22 90 HIS L N 1
ATOM 684 C CA . HIS A 1 90 ? -19.134 18.416 -49.480 1.00 22.32 90 HIS L CA 1
ATOM 685 C C . HIS A 1 90 ? -18.466 19.703 -49.909 1.00 22.45 90 HIS L C 1
ATOM 686 O O . HIS A 1 90 ? -18.054 20.494 -49.068 1.00 22.42 90 HIS L O 1
ATOM 693 N N . PHE A 1 91 ? -18.333 19.901 -51.215 1.00 22.82 91 PHE L N 1
ATOM 694 C CA . PHE A 1 91 ? -17.859 21.180 -51.740 1.00 23.31 91 PHE L CA 1
ATOM 695 C C . PHE A 1 91 ? -18.647 21.646 -52.962 1.00 23.28 91 PHE L C 1
ATOM 696 O O . PHE A 1 91 ? -18.081 21.995 -54.003 1.00 23.32 91 PHE L O 1
ATOM 704 N N . TRP A 1 92 ? -19.968 21.632 -52.810 1.00 23.15 92 TRP L N 1
ATOM 705 C CA . TRP A 1 92 ? -20.872 22.182 -53.792 1.00 23.14 92 TRP L CA 1
ATOM 706 C C . TRP A 1 92 ? -21.453 23.455 -53.202 1.00 23.63 92 TRP L C 1
ATOM 707 O O . TRP A 1 92 ? -22.523 23.447 -52.591 1.00 23.71 92 TRP L O 1
ATOM 718 N N . GLY A 1 93 ? -20.716 24.548 -53.366 1.00 24.19 93 GLY L N 1
ATOM 719 C CA . GLY A 1 93 ? -21.149 25.853 -52.883 1.00 24.75 93 GLY L CA 1
ATOM 720 C C . GLY A 1 93 ? -20.770 26.103 -51.441 1.00 25.19 93 GLY L C 1
ATOM 721 O O . GLY A 1 93 ? -20.939 25.237 -50.580 1.00 25.32 93 GLY L O 1
ATOM 722 N N . THR A 1 94 ? -20.241 27.294 -51.193 1.00 25.53 94 THR L N 1
ATOM 723 C CA . THR A 1 94 ? -19.909 27.758 -49.850 1.00 25.93 94 THR L CA 1
ATOM 724 C C . THR A 1 94 ? -21.177 27.929 -48.991 1.00 25.83 94 THR L C 1
ATOM 725 O O . THR A 1 94 ? -22.193 28.397 -49.497 1.00 26.18 94 THR L O 1
ATOM 729 N N . PRO A 1 95 ? -21.135 27.534 -47.699 1.00 25.62 95 PRO L N 1
ATOM 730 C CA . PRO A 1 95 ? -20.032 26.923 -46.940 1.00 25.19 95 PRO L CA 1
ATOM 731 C C . PRO A 1 95 ? -19.912 25.420 -47.153 1.00 24.62 95 PRO L C 1
ATOM 732 O O . PRO A 1 95 ? -20.921 24.725 -47.289 1.00 24.72 95 PRO L O 1
ATOM 736 N N . PHE A 1 96 ? -18.675 24.939 -47.194 1.00 23.85 96 PHE L N 1
ATOM 737 C CA . PHE A 1 96 ? -18.396 23.526 -47.369 1.00 23.02 96 PHE L CA 1
ATOM 738 C C . PHE A 1 96 ? -18.552 22.857 -46.014 1.00 22.66 96 PHE L C 1
ATOM 739 O O . PHE A 1 96 ? -17.607 22.802 -45.226 1.00 22.67 96 PHE L O 1
ATOM 747 N N . THR A 1 97 ? -19.754 22.366 -45.735 1.00 22.11 97 THR L N 1
ATOM 748 C CA . THR A 1 97 ? -20.072 21.834 -44.412 1.00 21.66 97 THR L CA 1
ATOM 749 C C . THR A 1 97 ? -19.589 20.394 -44.219 1.00 21.44 97 THR L C 1
ATOM 750 O O . THR A 1 97 ? -19.415 19.649 -45.184 1.00 21.27 97 THR L O 1
ATOM 754 N N . PHE A 1 98 ? -19.369 20.019 -42.959 1.00 21.21 98 PHE L N 1
ATOM 755 C CA . PHE A 1 98 ? -18.865 18.691 -42.594 1.00 20.72 98 PHE L CA 1
ATOM 756 C C . PHE A 1 98 ? -19.949 17.802 -42.002 1.00 20.77 98 PHE L C 1
ATOM 757 O O . PHE A 1 98 ? -20.975 18.280 -41.539 1.00 20.77 98 PHE L O 1
ATOM 765 N N . GLY A 1 99 ? -19.712 16.497 -42.001 1.00 21.10 99 GLY L N 1
ATOM 766 C CA . GLY A 1 99 ? -20.558 15.577 -41.244 1.00 21.47 99 GLY L CA 1
ATOM 767 C C . GLY A 1 99 ? -20.374 15.819 -39.753 1.00 21.66 99 GLY L C 1
ATOM 768 O O . GLY A 1 99 ? -19.422 16.481 -39.334 1.00 21.97 99 GLY L O 1
ATOM 769 N N . SER A 1 100 ? -21.285 15.294 -38.943 1.00 21.60 100 SER L N 1
ATOM 770 C CA . SER A 1 100 ? -21.173 15.450 -37.500 1.00 21.46 100 SER L CA 1
ATOM 771 C C . SER A 1 100 ? -20.099 14.521 -36.908 1.00 21.40 100 SER L C 1
ATOM 772 O O . SER A 1 100 ? -19.678 14.701 -35.766 1.00 21.68 100 SER L O 1
ATOM 775 N N . GLY A 1 101 ? -19.661 13.538 -37.691 1.00 21.14 101 GLY L N 1
ATOM 776 C CA . GLY A 1 101 ? -18.620 12.604 -37.266 1.00 20.97 101 GLY L CA 1
ATOM 777 C C . GLY A 1 101 ? -19.119 11.206 -36.934 1.00 20.90 101 GLY L C 1
ATOM 778 O O . GLY A 1 101 ? -20.264 11.028 -36.490 1.00 21.06 101 GLY L O 1
ATOM 779 N N . THR A 1 102 ? -18.264 10.215 -37.184 1.00 20.58 102 THR L N 1
ATOM 780 C CA . THR A 1 102 ? -18.463 8.853 -36.693 1.00 20.50 102 THR L CA 1
ATOM 781 C C . THR A 1 102 ? -17.247 8.443 -35.870 1.00 20.55 102 THR L C 1
ATOM 782 O O . THR A 1 102 ? -16.123 8.393 -36.374 1.00 20.43 102 THR L O 1
ATOM 786 N N . LYS A 1 103 ? -17.479 8.166 -34.595 1.00 20.81 103 LYS L N 1
ATOM 787 C CA . LYS A 1 103 ? -16.409 7.749 -33.719 1.00 21.12 103 LYS L CA 1
ATOM 788 C C . LYS A 1 103 ? -16.259 6.240 -33.855 1.00 21.54 103 LYS L C 1
ATOM 789 O O . LYS A 1 103 ? -17.206 5.487 -33.632 1.00 21.49 103 LYS L O 1
ATOM 795 N N . LEU A 1 104 ? -15.072 5.802 -34.257 1.00 22.30 104 LEU L N 1
ATOM 796 C CA . LEU A 1 104 ? -14.821 4.376 -34.465 1.00 23.11 104 LEU L CA 1
ATOM 797 C C . LEU A 1 104 ? -13.869 3.797 -33.409 1.00 23.91 104 LEU L C 1
ATOM 798 O O . LEU A 1 104 ? -12.721 4.256 -33.253 1.00 23.80 104 LEU L O 1
ATOM 803 N N . GLU A 1 105 ? -14.370 2.798 -32.686 1.00 24.74 105 GLU L N 1
ATOM 804 C CA . GLU A 1 105 ? -13.604 2.127 -31.645 1.00 25.77 105 GLU L CA 1
ATOM 805 C C . GLU A 1 105 ? -13.289 0.698 -32.058 1.00 26.15 105 GLU L C 1
ATOM 806 O O . GLU A 1 105 ? -14.062 0.071 -32.777 1.00 26.32 105 GLU L O 1
ATOM 812 N N . ILE A 1 106 ? -12.146 0.205 -31.591 1.00 26.58 106 ILE L N 1
ATOM 813 C CA . ILE A 1 106 ? -11.732 -1.180 -31.771 1.00 26.99 106 ILE L CA 1
ATOM 814 C C . ILE A 1 106 ? -12.406 -2.073 -30.726 1.00 27.19 106 ILE L C 1
ATOM 815 O O . ILE A 1 106 ? -12.334 -1.804 -29.523 1.00 27.20 106 ILE L O 1
ATOM 820 N N . LYS A 1 107 ? -13.064 -3.130 -31.192 1.00 27.39 107 LYS L N 1
ATOM 821 C CA . LYS A 1 107 ? -13.602 -4.152 -30.304 1.00 27.57 107 LYS L CA 1
ATOM 822 C C . LYS A 1 107 ? -12.458 -5.018 -29.797 1.00 27.33 107 LYS L C 1
ATOM 823 O O . LYS A 1 107 ? -11.540 -5.353 -30.546 1.00 27.48 107 LYS L O 1
ATOM 829 N N . ARG A 1 108 ? -12.543 -5.388 -28.522 1.00 26.95 108 ARG L N 1
ATOM 830 C CA . ARG A 1 108 ? -11.461 -6.035 -27.791 1.00 26.43 108 ARG L CA 1
ATOM 831 C C . ARG A 1 108 ? -12.087 -6.941 -26.737 1.00 25.80 108 ARG L C 1
ATOM 832 O O . ARG A 1 108 ? -13.243 -6.733 -26.363 1.00 25.95 108 ARG L O 1
ATOM 840 N N . SER A 1 109 ? -11.337 -7.928 -26.246 1.00 24.83 109 SER L N 1
ATOM 841 C CA . SER A 1 109 ? -11.803 -8.755 -25.124 1.00 23.86 109 SER L CA 1
ATOM 842 C C . SER A 1 109 ? -11.834 -7.934 -23.837 1.00 22.99 109 SER L C 1
ATOM 843 O O . SER A 1 109 ? -11.093 -6.960 -23.705 1.00 23.12 109 SER L O 1
ATOM 846 N N . ASP A 1 110 ? -12.698 -8.327 -22.903 1.00 21.89 110 ASP L N 1
ATOM 847 C CA . ASP A 1 110 ? -12.838 -7.637 -21.625 1.00 20.85 110 ASP L CA 1
ATOM 848 C C . ASP A 1 110 ? -11.554 -7.697 -20.804 1.00 20.33 110 ASP L C 1
ATOM 849 O O . ASP A 1 110 ? -10.768 -8.641 -20.931 1.00 20.60 110 ASP L O 1
ATOM 854 N N . ALA A 1 111 ? -11.335 -6.675 -19.983 1.00 19.59 111 ALA L N 1
ATOM 855 C CA . ALA A 1 111 ? -10.144 -6.600 -19.146 1.00 19.19 111 ALA L CA 1
ATOM 856 C C . ALA A 1 111 ? -10.439 -5.761 -17.927 1.00 19.16 111 ALA L C 1
ATOM 857 O O . ALA A 1 111 ? -10.940 -4.638 -18.048 1.00 19.24 111 ALA L O 1
ATOM 859 N N . ALA A 1 112 ? -10.132 -6.315 -16.757 1.00 19.15 112 ALA L N 1
ATOM 860 C CA . ALA A 1 112 ? -10.371 -5.632 -15.490 1.00 19.33 112 ALA L CA 1
ATOM 861 C C . ALA A 1 112 ? -9.394 -4.467 -15.297 1.00 19.54 112 ALA L C 1
ATOM 862 O O . ALA A 1 112 ? -8.250 -4.538 -15.761 1.00 19.37 112 ALA L O 1
ATOM 864 N N . PRO A 1 113 ? -9.843 -3.390 -14.620 1.00 19.99 113 PRO L N 1
ATOM 865 C CA . PRO A 1 113 ? -8.952 -2.257 -14.344 1.00 20.78 113 PRO L CA 1
ATOM 866 C C . PRO A 1 113 ? -7.943 -2.572 -13.235 1.00 21.77 113 PRO L C 1
ATOM 867 O O . PRO A 1 113 ? -8.256 -3.342 -12.328 1.00 22.06 113 PRO L O 1
ATOM 871 N N . THR A 1 114 ? -6.748 -1.989 -13.315 1.00 23.02 114 THR L N 1
ATOM 872 C CA . THR A 1 114 ? -5.747 -2.094 -12.243 1.00 24.35 114 THR L CA 1
ATOM 873 C C . THR A 1 114 ? -5.723 -0.787 -11.429 1.00 25.38 114 THR L C 1
ATOM 874 O O . THR A 1 114 ? -5.224 0.239 -11.895 1.00 25.51 114 THR L O 1
ATOM 878 N N . VAL A 1 115 ? -6.278 -0.842 -10.218 1.00 26.86 115 VAL L N 1
ATOM 879 C CA . VAL A 1 115 ? -6.556 0.355 -9.402 1.00 28.24 115 VAL L CA 1
ATOM 880 C C . VAL A 1 115 ? -5.449 0.693 -8.409 1.00 29.30 115 VAL L C 1
ATOM 881 O O . VAL A 1 115 ? -4.988 -0.163 -7.662 1.00 29.48 115 VAL L O 1
ATOM 885 N N . SER A 1 116 ? -5.048 1.959 -8.406 1.00 30.71 116 SER L N 1
ATOM 886 C CA . SER A 1 116 ? -4.048 2.463 -7.483 1.00 31.85 116 SER L CA 1
ATOM 887 C C . SER A 1 116 ? -4.567 3.732 -6.829 1.00 32.79 116 SER L C 1
ATOM 888 O O . SER A 1 116 ? -5.124 4.608 -7.500 1.00 32.78 116 SER L O 1
ATOM 891 N N . ILE A 1 117 ? -4.387 3.811 -5.512 1.00 33.92 117 ILE L N 1
ATOM 892 C CA . ILE A 1 117 ? -4.821 4.954 -4.707 1.00 34.71 117 ILE L CA 1
ATOM 893 C C . ILE A 1 117 ? -3.597 5.760 -4.240 1.00 35.34 117 ILE L C 1
ATOM 894 O O . ILE A 1 117 ? -2.495 5.214 -4.105 1.00 35.37 117 ILE L O 1
ATOM 899 N N . PHE A 1 118 ? -3.789 7.060 -4.020 1.00 36.12 118 PHE L N 1
ATOM 900 C CA . PHE A 1 118 ? -2.691 7.960 -3.640 1.00 36.72 118 PHE L CA 1
ATOM 901 C C . PHE A 1 118 ? -3.111 8.986 -2.574 1.00 37.07 118 PHE L C 1
ATOM 902 O O . PHE A 1 118 ? -4.175 9.609 -2.696 1.00 37.11 118 PHE L O 1
ATOM 910 N N . PRO A 1 119 ? -2.285 9.142 -1.516 1.00 37.31 119 PRO L N 1
ATOM 911 C CA . PRO A 1 119 ? -2.505 10.174 -0.510 1.00 37.57 119 PRO L CA 1
ATOM 912 C C . PRO A 1 119 ? -2.021 11.536 -0.991 1.00 37.84 119 PRO L C 1
ATOM 913 O O . PRO A 1 119 ? -1.036 11.600 -1.723 1.00 37.59 119 PRO L O 1
ATOM 917 N N . PRO A 1 120 ? -2.716 12.619 -0.589 1.00 38.36 120 PRO L N 1
ATOM 918 C CA . PRO A 1 120 ? -2.280 13.986 -0.856 1.00 38.90 120 PRO L CA 1
ATOM 919 C C . PRO A 1 120 ? -0.788 14.172 -0.610 1.00 39.64 120 PRO L C 1
ATOM 920 O O . PRO A 1 120 ? -0.269 13.748 0.421 1.00 39.80 120 PRO L O 1
ATOM 924 N N . SER A 1 121 ? -0.115 14.793 -1.572 1.00 40.62 121 SER L N 1
ATOM 925 C CA . SER A 1 121 ? 1.332 14.983 -1.541 1.00 41.70 121 SER L CA 1
ATOM 926 C C . SER A 1 121 ? 1.803 15.825 -0.349 1.00 42.47 121 SER L C 1
ATOM 927 O O . SER A 1 121 ? 1.075 16.693 0.143 1.00 42.58 121 SER L O 1
ATOM 930 N N . ALA A 1 122 ? 3.026 15.552 0.104 1.00 43.45 122 ALA L N 1
ATOM 931 C CA . ALA A 1 122 ? 3.655 16.313 1.186 1.00 44.40 122 ALA L CA 1
ATOM 932 C C . ALA A 1 122 ? 3.824 17.782 0.775 1.00 45.03 122 ALA L C 1
ATOM 933 O O . ALA A 1 122 ? 3.620 18.686 1.590 1.00 45.09 122 ALA L O 1
ATOM 935 N N . ALA A 1 123 ? 4.182 18.001 -0.492 1.00 45.82 123 ALA L N 1
ATOM 936 C CA . ALA A 1 123 ? 4.284 19.343 -1.064 1.00 46.59 123 ALA L CA 1
ATOM 937 C C . ALA A 1 123 ? 2.936 20.095 -1.062 1.00 47.28 123 ALA L C 1
ATOM 938 O O . ALA A 1 123 ? 2.903 21.298 -0.782 1.00 47.47 123 ALA L O 1
ATOM 940 N N . GLN A 1 124 ? 1.838 19.382 -1.347 1.00 48.00 124 GLN L N 1
ATOM 941 C CA . GLN A 1 124 ? 0.485 19.973 -1.386 1.00 48.51 124 GLN L CA 1
ATOM 942 C C . GLN A 1 124 ? -0.068 20.336 -0.004 1.00 48.84 124 GLN L C 1
ATOM 943 O O . GLN A 1 124 ? -0.924 21.213 0.120 1.00 48.78 124 GLN L O 1
ATOM 949 N N . LEU A 1 125 ? 0.415 19.648 1.025 1.00 49.38 125 LEU L N 1
ATOM 950 C CA . LEU A 1 125 ? 0.027 19.936 2.405 1.00 49.95 125 LEU L CA 1
ATOM 951 C C . LEU A 1 125 ? 0.662 21.238 2.915 1.00 50.29 125 LEU L C 1
ATOM 952 O O . LEU A 1 125 ? 0.008 22.027 3.609 1.00 50.40 125 LEU L O 1
ATOM 957 N N . SER A 1 126 ? 1.929 21.457 2.551 1.00 50.50 126 SER L N 1
ATOM 958 C CA . SER A 1 126 ? 2.633 22.723 2.792 1.00 50.60 126 SER L CA 1
ATOM 959 C C . SER A 1 126 ? 2.037 23.872 1.962 1.00 50.78 126 SER L C 1
ATOM 960 O O . SER A 1 126 ? 2.618 24.961 1.876 1.00 50.85 126 SER L O 1
ATOM 963 N N . SER A 1 127 ? 0.878 23.618 1.357 1.00 50.83 127 SER L N 1
ATOM 964 C CA . SER A 1 127 ? 0.198 24.590 0.507 1.00 50.78 127 SER L CA 1
ATOM 965 C C . SER A 1 127 ? -1.290 24.707 0.892 1.00 50.57 127 SER L C 1
ATOM 966 O O . SER A 1 127 ? -2.048 25.463 0.277 1.00 50.51 127 SER L O 1
ATOM 969 N N . GLY A 1 128 ? -1.695 23.958 1.917 1.00 50.33 128 GLY L N 1
ATOM 970 C CA . GLY A 1 128 ? -3.076 23.974 2.404 1.00 50.01 128 GLY L CA 1
ATOM 971 C C . GLY A 1 128 ? -4.051 23.226 1.511 1.00 49.72 128 GLY L C 1
ATOM 972 O O . GLY A 1 128 ? -5.264 23.445 1.584 1.00 49.76 128 GLY L O 1
ATOM 973 N N . GLY A 1 129 ? -3.518 22.334 0.674 1.00 49.29 129 GLY L N 1
ATOM 974 C CA . GLY A 1 129 ? -4.319 21.614 -0.317 1.00 48.49 129 GLY L CA 1
ATOM 975 C C . GLY A 1 129 ? -4.377 20.121 -0.065 1.00 47.86 129 GLY L C 1
ATOM 976 O O . GLY A 1 129 ? -3.388 19.516 0.366 1.00 47.81 129 GLY L O 1
ATOM 977 N N . GLY A 1 130 ? -5.547 19.538 -0.333 1.00 47.15 130 GLY L N 1
ATOM 978 C CA . GLY A 1 130 ? -5.785 18.105 -0.143 1.00 45.97 130 GLY L CA 1
ATOM 979 C C . GLY A 1 130 ? -6.501 17.465 -1.321 1.00 45.15 130 GLY L C 1
ATOM 980 O O . GLY A 1 130 ? -7.739 17.482 -1.401 1.00 45.23 130 GLY L O 1
ATOM 981 N N . SER A 1 131 ? -5.714 16.907 -2.242 1.00 44.13 131 SER L N 1
ATOM 982 C CA . SER A 1 131 ? -6.242 16.191 -3.404 1.00 42.97 131 SER L CA 1
ATOM 983 C C . SER A 1 131 ? -5.872 14.720 -3.340 1.00 42.11 131 SER L C 1
ATOM 984 O O . SER A 1 131 ? -4.704 14.372 -3.158 1.00 41.79 131 SER L O 1
ATOM 987 N N . VAL A 1 132 ? -6.879 13.866 -3.493 1.00 41.27 132 VAL L N 1
ATOM 988 C CA . VAL A 1 132 ? -6.691 12.419 -3.457 1.00 40.52 132 VAL L CA 1
ATOM 989 C C . VAL A 1 132 ? -6.934 11.840 -4.848 1.00 40.01 132 VAL L C 1
ATOM 990 O O . VAL A 1 132 ? -8.021 11.970 -5.411 1.00 39.96 132 VAL L O 1
ATOM 994 N N . VAL A 1 133 ? -5.911 11.193 -5.392 1.00 39.45 133 VAL L N 1
ATOM 995 C CA . VAL A 1 133 ? -5.943 10.717 -6.771 1.00 38.82 133 VAL L CA 1
ATOM 996 C C . VAL A 1 133 ? -6.046 9.201 -6.825 1.00 38.35 133 VAL L C 1
ATOM 997 O O . VAL A 1 133 ? -5.354 8.498 -6.088 1.00 38.28 133 VAL L O 1
ATOM 1001 N N . CYS A 1 134 ? -6.910 8.716 -7.711 1.00 37.73 134 CYS L N 1
ATOM 1002 C CA . CYS A 1 134 ? -7.076 7.293 -7.943 1.00 36.92 134 CYS L CA 1
ATOM 1003 C C . CYS A 1 134 ? -6.966 6.977 -9.435 1.00 35.99 134 CYS L C 1
ATOM 1004 O O . CYS A 1 134 ? -7.660 7.579 -10.247 1.00 36.16 134 CYS L O 1
ATOM 1007 N N . PHE A 1 135 ? -6.089 6.046 -9.799 1.00 34.69 135 PHE L N 1
ATOM 1008 C CA . PHE A 1 135 ? -5.931 5.659 -11.200 1.00 33.49 135 PHE L CA 1
ATOM 1009 C C . PHE A 1 135 ? -6.565 4.315 -11.495 1.00 32.61 135 PHE L C 1
ATOM 1010 O O . PHE A 1 135 ? -6.317 3.337 -10.791 1.00 32.49 135 PHE L O 1
ATOM 1018 N N . LEU A 1 136 ? -7.365 4.270 -12.556 1.00 31.45 136 LEU L N 1
ATOM 1019 C CA . LEU A 1 136 ? -7.986 3.028 -13.020 1.00 30.27 136 LEU L CA 1
ATOM 1020 C C . LEU A 1 136 ? -7.434 2.692 -14.408 1.00 29.44 136 LEU L C 1
ATOM 1021 O O . LEU A 1 136 ? -7.800 3.322 -15.390 1.00 29.51 136 LEU L O 1
ATOM 1026 N N . ASN A 1 137 ? -6.543 1.709 -14.489 1.00 28.35 137 ASN L N 1
ATOM 1027 C CA . ASN A 1 137 ? -5.743 1.544 -15.704 1.00 27.43 137 ASN L CA 1
ATOM 1028 C C . ASN A 1 137 ? -6.011 0.324 -16.576 1.00 26.70 137 ASN L C 1
ATOM 1029 O O . ASN A 1 137 ? -6.163 -0.791 -16.085 1.00 26.96 137 ASN L O 1
ATOM 1034 N N . ASN A 1 138 ? -6.054 0.563 -17.879 1.00 25.75 138 ASN L N 1
ATOM 1035 C CA . ASN A 1 138 ? -6.141 -0.483 -18.898 1.00 25.17 138 ASN L CA 1
ATOM 1036 C C . ASN A 1 138 ? -7.299 -1.464 -18.719 1.00 25.10 138 ASN L C 1
ATOM 1037 O O . ASN A 1 138 ? -7.087 -2.651 -18.466 1.00 25.27 138 ASN L O 1
ATOM 1042 N N . PHE A 1 139 ? -8.521 -0.956 -18.863 1.00 24.81 139 PHE L N 1
ATOM 1043 C CA . PHE A 1 139 ? -9.719 -1.787 -18.825 1.00 24.67 139 PHE L CA 1
ATOM 1044 C C . PHE A 1 139 ? -10.511 -1.676 -20.131 1.00 25.08 139 PHE L C 1
ATOM 1045 O O . PHE A 1 139 ? -10.280 -0.758 -20.925 1.00 24.98 139 PHE L O 1
ATOM 1053 N N . TYR A 1 140 ? -11.431 -2.619 -20.347 1.00 25.63 140 TYR L N 1
ATOM 1054 C CA . TYR A 1 140 ? -12.363 -2.581 -21.474 1.00 26.29 140 TYR L CA 1
ATOM 1055 C C . TYR A 1 140 ? -13.640 -3.311 -21.070 1.00 27.11 140 TYR L C 1
ATOM 1056 O O . TYR A 1 140 ? -13.556 -4.362 -20.438 1.00 27.02 140 TYR L O 1
ATOM 1065 N N . PRO A 1 141 ? -14.829 -2.777 -21.438 1.00 28.11 141 PRO L N 1
ATOM 1066 C CA . PRO A 1 141 ? -15.152 -1.591 -22.243 1.00 28.82 141 PRO L CA 1
ATOM 1067 C C . PRO A 1 141 ? -15.026 -0.269 -21.503 1.00 29.75 141 PRO L C 1
ATOM 1068 O O . PRO A 1 141 ? -14.572 -0.244 -20.361 1.00 29.80 141 PRO L O 1
ATOM 1072 N N . LYS A 1 142 ? -15.451 0.809 -22.160 1.00 30.94 142 LYS L N 1
ATOM 1073 C CA . LYS A 1 142 ? -15.159 2.172 -21.725 1.00 32.07 142 LYS L CA 1
ATOM 1074 C C . LYS A 1 142 ? -15.821 2.595 -20.413 1.00 32.83 142 LYS L C 1
ATOM 1075 O O . LYS A 1 142 ? -15.170 3.202 -19.561 1.00 32.90 142 LYS L O 1
ATOM 1081 N N . ASP A 1 143 ? -17.103 2.290 -20.251 1.00 33.80 143 ASP L N 1
ATOM 1082 C CA . ASP A 1 143 ? -17.847 2.791 -19.093 1.00 34.98 143 ASP L CA 1
ATOM 1083 C C . ASP A 1 143 ? -17.446 2.077 -17.804 1.00 35.33 143 ASP L C 1
ATOM 1084 O O . ASP A 1 143 ? -17.211 0.871 -17.796 1.00 35.18 143 ASP L O 1
ATOM 1089 N N . ILE A 1 144 ? -17.369 2.845 -16.721 1.00 36.03 144 ILE L N 1
ATOM 1090 C CA . ILE A 1 144 ? -16.792 2.384 -15.468 1.00 36.65 144 ILE L CA 1
ATOM 1091 C C . ILE A 1 144 ? -17.333 3.271 -14.349 1.00 37.42 144 ILE L C 1
ATOM 1092 O O . ILE A 1 144 ? -17.479 4.485 -14.529 1.00 37.40 144 ILE L O 1
ATOM 1097 N N . ASN A 1 145 ? -17.652 2.655 -13.210 1.00 38.43 145 ASN L N 1
ATOM 1098 C CA . ASN A 1 145 ? -18.164 3.378 -12.039 1.00 39.44 145 ASN L CA 1
ATOM 1099 C C . ASN A 1 145 ? -17.089 3.577 -10.983 1.00 40.01 145 ASN L C 1
ATOM 1100 O O . ASN A 1 145 ? -16.368 2.634 -10.647 1.00 40.09 145 ASN L O 1
ATOM 1105 N N . VAL A 1 146 ? -16.988 4.799 -10.462 1.00 40.67 146 VAL L N 1
ATOM 1106 C CA . VAL A 1 146 ? -16.092 5.086 -9.341 1.00 41.48 146 VAL L CA 1
ATOM 1107 C C . VAL A 1 146 ? -16.893 5.661 -8.181 1.00 42.01 146 VAL L C 1
ATOM 1108 O O . VAL A 1 146 ? -17.731 6.544 -8.373 1.00 42.18 146 VAL L O 1
ATOM 1112 N N . LYS A 1 147 ? -16.642 5.140 -6.982 1.00 42.61 147 LYS L N 1
ATOM 1113 C CA . LYS A 1 147 ? -17.191 5.705 -5.753 1.00 43.14 147 LYS L CA 1
ATOM 1114 C C . LYS A 1 147 ? -16.055 5.944 -4.763 1.00 43.40 147 LYS L C 1
ATOM 1115 O O . LYS A 1 147 ? -15.095 5.162 -4.713 1.00 43.49 147 LYS L O 1
ATOM 1121 N N . TRP A 1 148 ? -16.163 7.020 -3.984 1.00 43.52 148 TRP L N 1
ATOM 1122 C CA . TRP A 1 148 ? -15.171 7.332 -2.953 1.00 43.69 148 TRP L CA 1
ATOM 1123 C C . TRP A 1 148 ? -15.674 6.990 -1.547 1.00 44.16 148 TRP L C 1
ATOM 1124 O O . TRP A 1 148 ? -16.877 7.075 -1.273 1.00 44.33 148 TRP L O 1
ATOM 1135 N N . LYS A 1 149 ? -14.753 6.598 -0.664 1.00 44.70 149 LYS L N 1
ATOM 1136 C CA . LYS A 1 149 ? -15.083 6.357 0.747 1.00 45.39 149 LYS L CA 1
ATOM 1137 C C . LYS A 1 149 ? -14.063 6.959 1.730 1.00 46.03 149 LYS L C 1
ATOM 1138 O O . LYS A 1 149 ? -12.884 6.579 1.748 1.00 45.96 149 LYS L O 1
ATOM 1144 N N . ILE A 1 150 ? -14.539 7.910 2.538 1.00 46.88 150 ILE L N 1
ATOM 1145 C CA . ILE A 1 150 ? -13.721 8.573 3.554 1.00 47.66 150 ILE L CA 1
ATOM 1146 C C . ILE A 1 150 ? -14.214 8.200 4.955 1.00 48.44 150 ILE L C 1
ATOM 1147 O O . ILE A 1 150 ? -15.316 8.593 5.360 1.00 48.44 150 ILE L O 1
ATOM 1152 N N . ASP A 1 151 ? -13.381 7.449 5.681 1.00 49.51 151 ASP L N 1
ATOM 1153 C CA . ASP A 1 151 ? -13.687 6.938 7.032 1.00 50.69 151 ASP L CA 1
ATOM 1154 C C . ASP A 1 151 ? -14.888 5.988 7.067 1.00 51.64 151 ASP L C 1
ATOM 1155 O O . ASP A 1 151 ? -15.580 5.886 8.086 1.00 51.73 151 ASP L O 1
ATOM 1160 N N . GLY A 1 152 ? -15.122 5.288 5.959 1.00 52.72 152 GLY L N 1
ATOM 1161 C CA . GLY A 1 152 ? -16.294 4.431 5.823 1.00 54.07 152 GLY L CA 1
ATOM 1162 C C . GLY A 1 152 ? -17.471 5.176 5.220 1.00 55.13 152 GLY L C 1
ATOM 1163 O O . GLY A 1 152 ? -18.278 4.586 4.508 1.00 55.28 152 GLY L O 1
ATOM 1164 N N . ALA A 1 153 ? -17.568 6.474 5.500 1.00 56.29 153 ALA L N 1
ATOM 1165 C CA . ALA A 1 153 ? -18.628 7.312 4.935 1.00 57.55 153 ALA L CA 1
ATOM 1166 C C . ALA A 1 153 ? -18.362 7.661 3.466 1.00 58.48 153 ALA L C 1
ATOM 1167 O O . ALA A 1 153 ? -17.284 8.152 3.113 1.00 58.53 153 ALA L O 1
ATOM 1169 N N . GLU A 1 154 ? -19.356 7.400 2.620 1.00 59.70 154 GLU L N 1
ATOM 1170 C CA . GLU A 1 154 ? -19.234 7.619 1.182 1.00 60.88 154 GLU L CA 1
ATOM 1171 C C . GLU A 1 154 ? -19.283 9.097 0.818 1.00 61.69 154 GLU L C 1
ATOM 1172 O O . GLU A 1 154 ? -20.108 9.847 1.342 1.00 61.93 154 GLU L O 1
ATOM 1178 N N . ARG A 1 155 ? -18.401 9.494 -0.098 1.00 62.60 155 ARG L N 1
ATOM 1179 C CA . ARG A 1 155 ? -18.292 10.874 -0.573 1.00 63.40 155 ARG L CA 1
ATOM 1180 C C . ARG A 1 155 ? -18.800 11.007 -2.014 1.00 63.42 155 ARG L C 1
ATOM 1181 O O . ARG A 1 155 ? -18.601 10.110 -2.838 1.00 63.57 155 ARG L O 1
ATOM 1189 N N . GLY A 1 156 ? -19.458 12.130 -2.302 1.00 63.31 156 GLY L N 1
ATOM 1190 C CA . GLY A 1 156 ? -19.914 12.466 -3.652 1.00 62.88 156 GLY L CA 1
ATOM 1191 C C . GLY A 1 156 ? -19.816 13.960 -3.915 1.00 62.48 156 GLY L C 1
ATOM 1192 O O . GLY A 1 156 ? -20.683 14.540 -4.572 1.00 62.57 156 GLY L O 1
ATOM 1193 N N . ASN A 1 157 ? -18.752 14.578 -3.402 1.00 61.80 157 ASN L N 1
ATOM 1194 C CA . ASN A 1 157 ? -18.584 16.033 -3.452 1.00 60.93 157 ASN L CA 1
ATOM 1195 C C . ASN A 1 157 ? -17.722 16.517 -4.614 1.00 59.81 157 ASN L C 1
ATOM 1196 O O . ASN A 1 157 ? -18.218 16.674 -5.731 1.00 59.90 157 ASN L O 1
ATOM 1201 N N . GLY A 1 158 ? -16.438 16.749 -4.342 1.00 58.28 158 GLY L N 1
ATOM 1202 C CA . GLY A 1 158 ? -15.512 17.327 -5.318 1.00 56.13 158 GLY L CA 1
ATOM 1203 C C . GLY A 1 158 ? -14.724 16.305 -6.119 1.00 54.41 158 GLY L C 1
ATOM 1204 O O . GLY A 1 158 ? -13.501 16.424 -6.265 1.00 54.41 158 GLY L O 1
ATOM 1205 N N . VAL A 1 159 ? -15.430 15.300 -6.637 1.00 52.46 159 VAL L N 1
ATOM 1206 C CA . VAL A 1 159 ? -14.832 14.289 -7.506 1.00 50.30 159 VAL L CA 1
ATOM 1207 C C . VAL A 1 159 ? -14.993 14.697 -8.969 1.00 48.58 159 VAL L C 1
ATOM 1208 O O . VAL A 1 159 ? -16.081 15.084 -9.401 1.00 48.36 159 VAL L O 1
ATOM 1212 N N . LEU A 1 160 ? -13.888 14.641 -9.709 1.00 46.43 160 LEU L N 1
ATOM 1213 C CA . LEU A 1 160 ? -13.900 14.854 -11.150 1.00 44.27 160 LEU L CA 1
ATOM 1214 C C . LEU A 1 160 ? -13.080 13.780 -11.840 1.00 42.57 160 LEU L C 1
ATOM 1215 O O . LEU A 1 160 ? -11.971 13.462 -11.412 1.00 42.57 160 LEU L O 1
ATOM 1220 N N . ASN A 1 161 ? -13.638 13.225 -12.910 1.00 40.55 161 ASN L N 1
ATOM 1221 C CA . ASN A 1 161 ? -13.007 12.116 -13.626 1.00 38.53 161 ASN L CA 1
ATOM 1222 C C . ASN A 1 161 ? -12.613 12.476 -15.049 1.00 37.05 161 ASN L C 1
ATOM 1223 O O . ASN A 1 161 ? -13.330 13.195 -15.742 1.00 37.07 161 ASN L O 1
ATOM 1228 N N . SER A 1 162 ? -11.472 11.966 -15.485 1.00 35.31 162 SER L N 1
ATOM 1229 C CA . SER A 1 162 ? -11.068 12.117 -16.866 1.00 33.79 162 SER L CA 1
ATOM 1230 C C . SER A 1 162 ? -10.768 10.741 -17.452 1.00 32.94 162 SER L C 1
ATOM 1231 O O . SER A 1 162 ? -10.015 9.960 -16.872 1.00 32.71 162 SER L O 1
ATOM 1234 N N . TRP A 1 163 ? -11.390 10.435 -18.586 1.00 32.10 163 TRP L N 1
ATOM 1235 C CA . TRP A 1 163 ? -11.071 9.228 -19.342 1.00 31.43 163 TRP L CA 1
ATOM 1236 C C . TRP A 1 163 ? -9.978 9.532 -20.360 1.00 30.85 163 TRP L C 1
ATOM 1237 O O . TRP A 1 163 ? -9.761 10.680 -20.716 1.00 30.84 163 TRP L O 1
ATOM 1248 N N . THR A 1 164 ? -9.293 8.503 -20.834 1.00 30.48 164 THR L N 1
ATOM 1249 C CA . THR A 1 164 ? -8.360 8.673 -21.937 1.00 30.50 164 THR L CA 1
ATOM 1250 C C . THR A 1 164 ? -9.003 8.181 -23.232 1.00 30.55 164 THR L C 1
ATOM 1251 O O . THR A 1 164 ? -10.009 7.478 -23.205 1.00 30.78 164 THR L O 1
ATOM 1255 N N . SER A 1 165 ? -8.429 8.562 -24.366 1.00 30.72 165 SER L N 1
ATOM 1256 C CA . SER A 1 165 ? -8.825 7.989 -25.642 1.00 30.95 165 SER L CA 1
ATOM 1257 C C . SER A 1 165 ? -8.216 6.584 -25.741 1.00 31.12 165 SER L C 1
ATOM 1258 O O . SER A 1 165 ? -7.120 6.338 -25.233 1.00 31.20 165 SER L O 1
ATOM 1261 N N . GLN A 1 166 ? -8.935 5.668 -26.382 1.00 31.50 166 GLN L N 1
ATOM 1262 C CA . GLN A 1 166 ? -8.479 4.291 -26.562 1.00 32.08 166 GLN L CA 1
ATOM 1263 C C . GLN A 1 166 ? -7.106 4.272 -27.219 1.00 32.80 166 GLN L C 1
ATOM 1264 O O . GLN A 1 166 ? -6.940 4.793 -28.326 1.00 32.91 166 GLN L O 1
ATOM 1270 N N . ASP A 1 167 ? -6.119 3.682 -26.552 1.00 33.70 167 ASP L N 1
ATOM 1271 C CA . ASP A 1 167 ? -4.758 3.730 -27.096 1.00 34.91 167 ASP L CA 1
ATOM 1272 C C . ASP A 1 167 ? -4.502 2.731 -28.223 1.00 35.40 167 ASP L C 1
ATOM 1273 O O . ASP A 1 167 ? -5.171 1.703 -28.333 1.00 35.51 167 ASP L O 1
ATOM 1278 N N . SER A 1 168 ? -3.510 3.056 -29.045 1.00 35.94 168 SER L N 1
ATOM 1279 C CA . SER A 1 168 ? -3.179 2.297 -30.246 1.00 36.25 168 SER L CA 1
ATOM 1280 C C . SER A 1 168 ? -2.607 0.916 -29.951 1.00 36.17 168 SER L C 1
ATOM 1281 O O . SER A 1 168 ? -2.840 -0.026 -30.710 1.00 36.20 168 SER L O 1
ATOM 1284 N N . ALA A 1 169 ? -1.867 0.797 -28.851 1.00 35.94 169 ALA L N 1
ATOM 1285 C CA . ALA A 1 169 ? -1.226 -0.471 -28.505 1.00 35.50 169 ALA L CA 1
ATOM 1286 C C . ALA A 1 169 ? -2.241 -1.567 -28.137 1.00 34.98 169 ALA L C 1
ATOM 1287 O O . ALA A 1 169 ? -2.555 -2.410 -28.978 1.00 34.99 169 ALA L O 1
ATOM 1289 N N . ASP A 1 170 ? -2.775 -1.535 -26.914 1.00 34.07 170 ASP L N 1
ATOM 1290 C CA . ASP A 1 170 ? -3.614 -2.633 -26.415 1.00 33.17 170 ASP L CA 1
ATOM 1291 C C . ASP A 1 170 ? -5.131 -2.392 -26.493 1.00 32.46 170 ASP L C 1
ATOM 1292 O O . ASP A 1 170 ? -5.921 -3.209 -25.995 1.00 32.32 170 ASP L O 1
ATOM 1297 N N . SER A 1 171 ? -5.518 -1.269 -27.101 1.00 31.45 171 SER L N 1
ATOM 1298 C CA . SER A 1 171 ? -6.924 -0.906 -27.331 1.00 30.68 171 SER L CA 1
ATOM 1299 C C . SER A 1 171 ? -7.755 -0.807 -26.055 1.00 30.16 171 SER L C 1
ATOM 1300 O O . SER A 1 171 ? -8.974 -1.018 -26.076 1.00 30.06 171 SER L O 1
ATOM 1303 N N . THR A 1 172 ? -7.102 -0.488 -24.943 1.00 29.41 172 THR L N 1
ATOM 1304 C CA . THR A 1 172 ? -7.821 -0.370 -23.688 1.00 28.82 172 THR L CA 1
ATOM 1305 C C . THR A 1 172 ? -8.110 1.091 -23.335 1.00 28.49 172 THR L C 1
ATOM 1306 O O . THR A 1 172 ? -7.759 2.013 -24.079 1.00 28.19 172 THR L O 1
ATOM 1310 N N . TYR A 1 173 ? -8.777 1.280 -22.203 1.00 28.27 173 TYR L N 1
ATOM 1311 C CA . TYR A 1 173 ? -9.097 2.596 -21.693 1.00 28.00 173 TYR L CA 1
ATOM 1312 C C . TYR A 1 173 ? -8.510 2.778 -20.310 1.00 27.60 173 TYR L C 1
ATOM 1313 O O . TYR A 1 173 ? -8.342 1.812 -19.567 1.00 27.64 173 TYR L O 1
ATOM 1322 N N . SER A 1 174 ? -8.193 4.025 -19.978 1.00 27.10 174 SER L N 1
ATOM 1323 C CA . SER A 1 174 ? -7.808 4.399 -18.630 1.00 26.64 174 SER L CA 1
ATOM 1324 C C . SER A 1 174 ? -8.578 5.628 -18.175 1.00 26.45 174 SER L C 1
ATOM 1325 O O . SER A 1 174 ? -9.080 6.407 -18.990 1.00 26.45 174 SER L O 1
ATOM 1328 N N . MET A 1 175 ? -8.659 5.791 -16.860 1.00 26.20 175 MET L N 1
ATOM 1329 C CA . MET A 1 175 ? -9.457 6.832 -16.249 1.00 26.04 175 MET L CA 1
ATOM 1330 C C . MET A 1 175 ? -8.811 7.213 -14.930 1.00 26.17 175 MET L C 1
ATOM 1331 O O . MET A 1 175 ? -8.288 6.352 -14.223 1.00 26.41 175 MET L O 1
ATOM 1336 N N . SER A 1 176 ? -8.835 8.505 -14.612 1.00 26.26 176 SER L N 1
ATOM 1337 C CA . SER A 1 176 ? -8.403 8.982 -13.310 1.00 26.52 176 SER L CA 1
ATOM 1338 C C . SER A 1 176 ? -9.598 9.566 -12.561 1.00 27.13 176 SER L C 1
ATOM 1339 O O . SER A 1 176 ? -10.528 10.099 -13.172 1.00 27.08 176 SER L O 1
ATOM 1342 N N . SER A 1 177 ? -9.575 9.442 -11.239 1.00 28.06 177 SER L N 1
ATOM 1343 C CA . SER A 1 177 ? -10.591 10.043 -10.387 1.00 29.30 177 SER L CA 1
ATOM 1344 C C . SER A 1 177 ? -9.888 10.874 -9.315 1.00 30.57 177 SER L C 1
ATOM 1345 O O . SER A 1 177 ? -8.919 10.401 -8.708 1.00 30.71 177 SER L O 1
ATOM 1348 N N . THR A 1 178 ? -10.355 12.107 -9.096 1.00 32.18 178 THR L N 1
ATOM 1349 C CA . THR A 1 178 ? -9.667 13.031 -8.179 1.00 33.99 178 THR L CA 1
ATOM 1350 C C . THR A 1 178 ? -10.572 13.763 -7.190 1.00 35.54 178 THR L C 1
ATOM 1351 O O . THR A 1 178 ? -11.358 14.642 -7.562 1.00 35.67 178 THR L O 1
ATOM 1355 N N . LEU A 1 179 ? -10.421 13.398 -5.921 1.00 37.48 179 LEU L N 1
ATOM 1356 C CA . LEU A 1 179 ? -11.141 14.029 -4.834 1.00 39.39 179 LEU L CA 1
ATOM 1357 C C . LEU A 1 179 ? -10.323 15.189 -4.311 1.00 40.80 179 LEU L C 1
ATOM 1358 O O . LEU A 1 179 ? -9.256 15.005 -3.715 1.00 40.95 179 LEU L O 1
ATOM 1363 N N . THR A 1 180 ? -10.834 16.388 -4.551 1.00 42.50 180 THR L N 1
ATOM 1364 C CA . THR A 1 180 ? -10.147 17.606 -4.164 1.00 43.98 180 THR L CA 1
ATOM 1365 C C . THR A 1 180 ? -10.894 18.222 -2.984 1.00 44.87 180 THR L C 1
ATOM 1366 O O . THR A 1 180 ? -11.998 18.754 -3.145 1.00 45.10 180 THR L O 1
ATOM 1370 N N . SER A 1 181 ? -10.303 18.106 -1.795 1.00 45.77 181 SER L N 1
ATOM 1371 C CA . SER A 1 181 ? -10.954 18.553 -0.558 1.00 46.68 181 SER L CA 1
ATOM 1372 C C . SER A 1 181 ? -10.193 19.671 0.174 1.00 47.28 181 SER L C 1
ATOM 1373 O O . SER A 1 181 ? -9.047 19.992 -0.176 1.00 47.22 181 SER L O 1
ATOM 1376 N N . GLY A 1 182 ? -10.847 20.243 1.192 1.00 47.90 182 GLY L N 1
ATOM 1377 C CA . GLY A 1 182 ? -10.381 21.427 1.930 1.00 48.65 182 GLY L CA 1
ATOM 1378 C C . GLY A 1 182 ? -8.893 21.596 2.224 1.00 49.35 182 GLY L C 1
ATOM 1379 O O . GLY A 1 182 ? -8.383 22.727 2.226 1.00 49.23 182 GLY L O 1
ATOM 1380 N N . GLY A 1 183 ? -8.199 20.480 2.466 1.00 50.04 183 GLY L N 1
ATOM 1381 C CA . GLY A 1 183 ? -6.792 20.489 2.903 1.00 50.92 183 GLY L CA 1
ATOM 1382 C C . GLY A 1 183 ? -6.729 20.448 4.420 1.00 51.68 183 GLY L C 1
ATOM 1383 O O . GLY A 1 183 ? -5.881 19.784 5.018 1.00 51.53 183 GLY L O 1
ATOM 1384 N N . ASP A 1 184 ? -7.647 21.189 5.027 1.00 52.75 184 ASP L N 1
ATOM 1385 C CA . ASP A 1 184 ? -7.929 21.118 6.443 1.00 53.83 184 ASP L CA 1
ATOM 1386 C C . ASP A 1 184 ? -8.937 19.977 6.634 1.00 54.69 184 ASP L C 1
ATOM 1387 O O . ASP A 1 184 ? -8.936 19.294 7.660 1.00 54.84 184 ASP L O 1
ATOM 1392 N N . GLU A 1 185 ? -9.780 19.781 5.618 1.00 55.81 185 GLU L N 1
ATOM 1393 C CA . GLU A 1 185 ? -10.835 18.763 5.620 1.00 56.88 185 GLU L CA 1
ATOM 1394 C C . GLU A 1 185 ? -10.277 17.346 5.552 1.00 57.44 185 GLU L C 1
ATOM 1395 O O . GLU A 1 185 ? -10.938 16.382 5.949 1.00 57.53 185 GLU L O 1
ATOM 1401 N N . TYR A 1 186 ? -9.056 17.243 5.039 1.00 58.07 186 TYR L N 1
ATOM 1402 C CA . TYR A 1 186 ? -8.345 15.980 4.898 1.00 58.48 186 TYR L CA 1
ATOM 1403 C C . TYR A 1 186 ? -7.841 15.448 6.242 1.00 58.74 186 TYR L C 1
ATOM 1404 O O . TYR A 1 186 ? -7.915 14.244 6.500 1.00 58.85 186 TYR L O 1
ATOM 1413 N N . GLU A 1 187 ? -7.339 16.345 7.094 1.00 58.83 187 GLU L N 1
ATOM 1414 C CA . GLU A 1 187 ? -6.777 15.961 8.402 1.00 58.70 187 GLU L CA 1
ATOM 1415 C C . GLU A 1 187 ? -7.831 15.601 9.448 1.00 58.28 187 GLU L C 1
ATOM 1416 O O . GLU A 1 187 ? -7.497 15.100 10.526 1.00 58.23 187 GLU L O 1
ATOM 1422 N N . ARG A 1 188 ? -9.096 15.845 9.108 1.00 57.68 188 ARG L N 1
ATOM 1423 C CA . ARG A 1 188 ? -10.232 15.497 9.961 1.00 56.98 188 ARG L CA 1
ATOM 1424 C C . ARG A 1 188 ? -10.693 14.044 9.768 1.00 56.34 188 ARG L C 1
ATOM 1425 O O . ARG A 1 188 ? -11.698 13.628 10.348 1.00 56.34 188 ARG L O 1
ATOM 1433 N N . HIS A 1 189 ? -9.955 13.287 8.952 1.00 55.46 189 HIS L N 1
ATOM 1434 C CA . HIS A 1 189 ? -10.193 11.853 8.728 1.00 54.55 189 HIS L CA 1
ATOM 1435 C C . HIS A 1 189 ? -8.859 11.152 8.458 1.00 53.85 189 HIS L C 1
ATOM 1436 O O . HIS A 1 189 ? -7.827 11.813 8.313 1.00 53.61 189 HIS L O 1
ATOM 1443 N N . ASN A 1 190 ? -8.878 9.820 8.377 1.00 53.19 190 ASN L N 1
ATOM 1444 C CA . ASN A 1 190 ? -7.676 9.069 7.990 1.00 52.60 190 ASN L CA 1
ATOM 1445 C C . ASN A 1 190 ? -7.893 7.881 7.043 1.00 52.10 190 ASN L C 1
ATOM 1446 O O . ASN A 1 190 ? -6.956 7.463 6.365 1.00 52.02 190 ASN L O 1
ATOM 1451 N N . SER A 1 191 ? -9.112 7.342 6.999 1.00 51.60 191 SER L N 1
ATOM 1452 C CA . SER A 1 191 ? -9.414 6.168 6.160 1.00 51.21 191 SER L CA 1
ATOM 1453 C C . SER A 1 191 ? -9.953 6.563 4.780 1.00 50.88 191 SER L C 1
ATOM 1454 O O . SER A 1 191 ? -11.046 7.130 4.673 1.00 51.09 191 SER L O 1
ATOM 1457 N N . TYR A 1 192 ? -9.192 6.256 3.728 1.00 50.27 192 TYR L N 1
ATOM 1458 C CA . TYR A 1 192 ? -9.553 6.689 2.371 1.00 49.73 192 TYR L CA 1
ATOM 1459 C C . TYR A 1 192 ? -9.650 5.542 1.373 1.00 48.95 192 TYR L C 1
ATOM 1460 O O . TYR A 1 192 ? -8.693 4.797 1.192 1.00 48.75 192 TYR L O 1
ATOM 1469 N N . THR A 1 193 ? -10.807 5.428 0.720 1.00 48.04 193 THR L N 1
ATOM 1470 C CA . THR A 1 193 ? -11.100 4.303 -0.172 1.00 47.18 193 THR L CA 1
ATOM 1471 C C . THR A 1 193 ? -11.596 4.728 -1.565 1.00 46.26 193 THR L C 1
ATOM 1472 O O . THR A 1 193 ? -12.391 5.661 -1.709 1.00 46.11 193 THR L O 1
ATOM 1476 N N . CYS A 1 194 ? -11.111 4.009 -2.576 1.00 45.16 194 CYS L N 1
ATOM 1477 C CA . CYS A 1 194 ? -11.461 4.221 -3.975 1.00 44.23 194 CYS L CA 1
ATOM 1478 C C . CYS A 1 194 ? -12.122 2.958 -4.541 1.00 43.62 194 CYS L C 1
ATOM 1479 O O . CYS A 1 194 ? -11.466 1.919 -4.682 1.00 43.77 194 CYS L O 1
ATOM 1482 N N . GLU A 1 195 ? -13.413 3.052 -4.863 1.00 42.79 195 GLU L N 1
ATOM 1483 C CA . GLU A 1 195 ? -14.205 1.895 -5.321 1.00 41.86 195 GLU L CA 1
ATOM 1484 C C . GLU A 1 195 ? -14.541 1.891 -6.811 1.00 40.93 195 GLU L C 1
ATOM 1485 O O . GLU A 1 195 ? -15.389 2.660 -7.270 1.00 40.91 195 GLU L O 1
ATOM 1491 N N . ALA A 1 196 ? -13.893 0.991 -7.546 1.00 39.73 196 ALA L N 1
ATOM 1492 C CA . ALA A 1 196 ? -14.126 0.820 -8.981 1.00 38.40 196 ALA L CA 1
ATOM 1493 C C . ALA A 1 196 ? -15.024 -0.385 -9.282 1.00 37.49 196 ALA L C 1
ATOM 1494 O O . ALA A 1 196 ? -14.720 -1.517 -8.883 1.00 37.40 196 ALA L O 1
ATOM 1496 N N . THR A 1 197 ? -16.129 -0.133 -9.982 1.00 36.25 197 THR L N 1
ATOM 1497 C CA . THR A 1 197 ? -17.021 -1.199 -10.443 1.00 34.96 197 THR L CA 1
ATOM 1498 C C . THR A 1 197 ? -17.065 -1.215 -11.973 1.00 34.15 197 THR L C 1
ATOM 1499 O O . THR A 1 197 ? -17.447 -0.223 -12.610 1.00 34.17 197 THR L O 1
ATOM 1503 N N . HIS A 1 198 ? -16.672 -2.352 -12.544 1.00 33.13 198 HIS L N 1
ATOM 1504 C CA . HIS A 1 198 ? -16.563 -2.530 -13.992 1.00 32.16 198 HIS L CA 1
ATOM 1505 C C . HIS A 1 198 ? -17.311 -3.790 -14.441 1.00 31.92 198 HIS L C 1
ATOM 1506 O O . HIS A 1 198 ? -17.453 -4.739 -13.669 1.00 32.08 198 HIS L O 1
ATOM 1513 N N . LYS A 1 199 ? -17.789 -3.785 -15.683 1.00 31.65 199 LYS L N 1
ATOM 1514 C CA . LYS A 1 199 ? -18.401 -4.954 -16.309 1.00 31.71 199 LYS L CA 1
ATOM 1515 C C . LYS A 1 199 ? -17.780 -6.306 -15.882 1.00 32.39 199 LYS L C 1
ATOM 1516 O O . LYS A 1 199 ? -18.499 -7.224 -15.486 1.00 32.44 199 LYS L O 1
ATOM 1522 N N . THR A 1 200 ? -16.451 -6.411 -15.942 1.00 33.23 200 THR L N 1
ATOM 1523 C CA . THR A 1 200 ? -15.731 -7.666 -15.654 1.00 34.16 200 THR L CA 1
ATOM 1524 C C . THR A 1 200 ? -16.027 -8.320 -14.296 1.00 35.11 200 THR L C 1
ATOM 1525 O O . THR A 1 200 ? -15.818 -9.524 -14.142 1.00 35.27 200 THR L O 1
ATOM 1529 N N . SER A 1 201 ? -16.489 -7.537 -13.319 1.00 36.29 201 SER L N 1
ATOM 1530 C CA . SER A 1 201 ? -16.889 -8.083 -12.010 1.00 37.50 201 SER L CA 1
ATOM 1531 C C . SER A 1 201 ? -18.004 -7.305 -11.292 1.00 38.48 201 SER L C 1
ATOM 1532 O O . SER A 1 201 ? -18.115 -6.078 -11.421 1.00 38.52 201 SER L O 1
ATOM 1535 N N . THR A 1 202 ? -18.814 -8.041 -10.529 1.00 39.47 202 THR L N 1
ATOM 1536 C CA . THR A 1 202 ? -19.787 -7.445 -9.611 1.00 40.45 202 THR L CA 1
ATOM 1537 C C . THR A 1 202 ? -19.105 -6.975 -8.318 1.00 40.92 202 THR L C 1
ATOM 1538 O O . THR A 1 202 ? -19.510 -5.963 -7.737 1.00 41.01 202 THR L O 1
ATOM 1542 N N . SER A 1 203 ? -18.082 -7.717 -7.882 1.00 41.26 203 SER L N 1
ATOM 1543 C CA . SER A 1 203 ? -17.233 -7.323 -6.746 1.00 41.71 203 SER L CA 1
ATOM 1544 C C . SER A 1 203 ? -16.376 -6.082 -7.056 1.00 41.54 203 SER L C 1
ATOM 1545 O O . SER A 1 203 ? -15.416 -6.173 -7.828 1.00 41.45 203 SER L O 1
ATOM 1548 N N . PRO A 1 204 ? -16.714 -4.925 -6.449 1.00 41.34 204 PRO L N 1
ATOM 1549 C CA . PRO A 1 204 ? -15.950 -3.706 -6.727 1.00 41.19 204 PRO L CA 1
ATOM 1550 C C . PRO A 1 204 ? -14.501 -3.823 -6.261 1.00 40.87 204 PRO L C 1
ATOM 1551 O O . PRO A 1 204 ? -14.265 -4.322 -5.161 1.00 41.00 204 PRO L O 1
ATOM 1555 N N . ILE A 1 205 ? -13.547 -3.389 -7.092 1.00 40.40 205 ILE L N 1
ATOM 1556 C CA . ILE A 1 205 ? -12.136 -3.325 -6.677 1.00 40.06 205 ILE L CA 1
ATOM 1557 C C . ILE A 1 205 ? -11.988 -2.193 -5.660 1.00 39.80 205 ILE L C 1
ATOM 1558 O O . ILE A 1 205 ? -12.299 -1.030 -5.955 1.00 39.62 205 ILE L O 1
ATOM 1563 N N . VAL A 1 206 ? -11.536 -2.540 -4.460 1.00 39.52 206 VAL L N 1
ATOM 1564 C CA . VAL A 1 206 ? -11.300 -1.537 -3.428 1.00 39.39 206 VAL L CA 1
ATOM 1565 C C . VAL A 1 206 ? -9.802 -1.335 -3.227 1.00 39.45 206 VAL L C 1
ATOM 1566 O O . VAL A 1 206 ? -9.043 -2.295 -3.081 1.00 39.61 206 VAL L O 1
ATOM 1570 N N . LYS A 1 207 ? -9.374 -0.083 -3.270 1.00 39.51 207 LYS L N 1
ATOM 1571 C CA . LYS A 1 207 ? -8.019 0.251 -2.872 1.00 39.72 207 LYS L CA 1
ATOM 1572 C C . LYS A 1 207 ? -8.098 1.393 -1.876 1.00 40.11 207 LYS L C 1
ATOM 1573 O O . LYS A 1 207 ? -8.905 2.320 -2.035 1.00 39.78 207 LYS L O 1
ATOM 1579 N N . SER A 1 208 ? -7.276 1.307 -0.834 1.00 40.81 208 SER L N 1
ATOM 1580 C CA . SER A 1 208 ? -7.358 2.264 0.263 1.00 41.71 208 SER L CA 1
ATOM 1581 C C . SER A 1 208 ? -6.024 2.564 0.949 1.00 42.47 208 SER L C 1
ATOM 1582 O O . SER A 1 208 ? -5.070 1.786 0.861 1.00 42.71 208 SER L O 1
ATOM 1585 N N . PHE A 1 209 ? -5.971 3.716 1.615 1.00 43.47 209 PHE L N 1
ATOM 1586 C CA . PHE A 1 209 ? -4.860 4.060 2.497 1.00 44.43 209 PHE L CA 1
ATOM 1587 C C . PHE A 1 209 ? -5.366 4.696 3.793 1.00 45.36 209 PHE L C 1
ATOM 1588 O O . PHE A 1 209 ? -6.472 5.252 3.836 1.00 45.28 209 PHE L O 1
ATOM 1596 N N . ASN A 1 210 ? -4.558 4.578 4.847 1.00 46.68 210 ASN L N 1
ATOM 1597 C CA . ASN A 1 210 ? -4.771 5.315 6.089 1.00 47.89 210 ASN L CA 1
ATOM 1598 C C . ASN A 1 210 ? -3.819 6.508 6.108 1.00 49.01 210 ASN L C 1
ATOM 1599 O O . ASN A 1 210 ? -2.635 6.358 5.795 1.00 49.21 210 ASN L O 1
ATOM 1604 N N . ARG A 1 211 ? -4.334 7.685 6.459 1.00 50.39 211 ARG L N 1
ATOM 1605 C CA . ARG A 1 211 ? -3.502 8.885 6.585 1.00 51.79 211 ARG L CA 1
ATOM 1606 C C . ARG A 1 211 ? -2.525 8.732 7.754 1.00 52.68 211 ARG L C 1
ATOM 1607 O O . ARG A 1 211 ? -1.305 8.830 7.571 1.00 52.80 211 ARG L O 1
ATOM 1615 N N . ALA A 1 212 ? -3.071 8.480 8.945 1.00 53.66 212 ALA L N 1
ATOM 1616 C CA . ALA A 1 212 ? -2.267 8.239 10.139 1.00 54.57 212 ALA L CA 1
ATOM 1617 C C . ALA A 1 212 ? -1.758 6.794 10.166 1.00 55.21 212 ALA L C 1
ATOM 1618 O O . ALA A 1 212 ? -2.100 6.022 11.073 1.00 55.34 212 ALA L O 1
ATOM 1620 N N . ALA A 1 213 ? -0.957 6.446 9.150 1.00 55.81 213 ALA L N 1
ATOM 1621 C CA . ALA A 1 213 ? -0.316 5.123 8.995 1.00 56.33 213 ALA L CA 1
ATOM 1622 C C . ALA A 1 213 ? 0.629 5.092 7.786 1.00 56.61 213 ALA L C 1
ATOM 1623 O O . ALA A 1 213 ? 1.007 6.138 7.248 1.00 56.80 213 ALA L O 1
ATOM 1626 N N . GLU B 2 1 ? 8.188 16.721 -48.977 1.00 37.87 1 GLU H N 1
ATOM 1627 C CA . GLU B 2 1 ? 6.833 16.625 -49.579 1.00 37.74 1 GLU H CA 1
ATOM 1628 C C . GLU B 2 1 ? 6.080 17.950 -49.496 1.00 36.95 1 GLU H C 1
ATOM 1629 O O . GLU B 2 1 ? 6.672 18.999 -49.237 1.00 36.86 1 GLU H O 1
ATOM 1635 N N . VAL B 2 2 ? 4.770 17.887 -49.726 1.00 35.88 2 VAL H N 1
ATOM 1636 C CA . VAL B 2 2 ? 3.884 19.021 -49.510 1.00 34.88 2 VAL H CA 1
ATOM 1637 C C . VAL B 2 2 ? 3.802 19.283 -48.010 1.00 33.96 2 VAL H C 1
ATOM 1638 O O . VAL B 2 2 ? 3.602 18.353 -47.225 1.00 33.90 2 VAL H O 1
ATOM 1642 N N . GLN B 2 3 ? 3.975 20.538 -47.607 1.00 32.60 3 GLN H N 1
ATOM 1643 C CA . GLN B 2 3 ? 3.830 20.882 -46.196 1.00 31.37 3 GLN H CA 1
ATOM 1644 C C . GLN B 2 3 ? 3.230 22.254 -45.942 1.00 29.97 3 GLN H C 1
ATOM 1645 O O . GLN B 2 3 ? 3.536 23.226 -46.643 1.00 29.90 3 GLN H O 1
ATOM 1651 N N 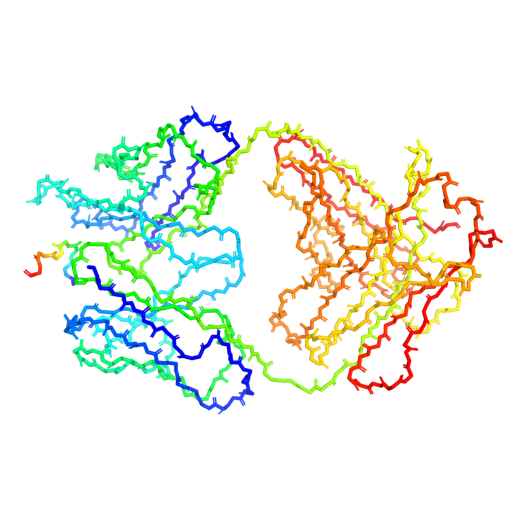. LEU B 2 4 ? 2.366 22.304 -44.930 1.00 28.15 4 LEU H N 1
ATOM 1652 C CA . LEU B 2 4 ? 1.733 23.531 -44.478 1.00 26.54 4 LEU H CA 1
ATOM 1653 C C . LEU B 2 4 ? 1.944 23.648 -42.969 1.00 25.55 4 LEU H C 1
ATOM 1654 O O . LEU B 2 4 ? 1.418 22.833 -42.209 1.00 25.48 4 LEU H O 1
ATOM 1659 N N . VAL B 2 5 ? 2.716 24.649 -42.537 1.00 24.29 5 VAL H N 1
ATOM 1660 C CA . VAL B 2 5 ? 2.994 24.853 -41.105 1.00 22.88 5 VAL H CA 1
ATOM 1661 C C . VAL B 2 5 ? 2.258 26.081 -40.552 1.00 22.25 5 VAL H C 1
ATOM 1662 O O . VAL B 2 5 ? 2.467 27.199 -41.034 1.00 22.39 5 VAL H O 1
ATOM 1666 N N . GLU B 2 6 ? 1.385 25.860 -39.562 1.00 21.35 6 GLU H N 1
ATOM 1667 C CA . GLU B 2 6 ? 0.620 26.943 -38.926 1.00 20.62 6 GLU H CA 1
ATOM 1668 C C . GLU B 2 6 ? 1.343 27.487 -37.706 1.00 20.53 6 GLU H C 1
ATOM 1669 O O . GLU B 2 6 ? 2.087 26.761 -37.042 1.00 20.77 6 GLU H O 1
ATOM 1675 N N . SER B 2 7 ? 1.091 28.762 -37.407 1.00 20.32 7 SER H N 1
ATOM 1676 C CA . SER B 2 7 ? 1.731 29.478 -36.301 1.00 20.03 7 SER H CA 1
ATOM 1677 C C . SER B 2 7 ? 0.876 30.682 -35.882 1.00 20.22 7 SER H C 1
ATOM 1678 O O . SER B 2 7 ? -0.119 31.011 -36.542 1.00 20.40 7 SER H O 1
ATOM 1681 N N . GLY B 2 8 ? 1.257 31.325 -34.781 1.00 20.32 8 GLY H N 1
ATOM 1682 C CA . GLY B 2 8 ? 0.632 32.576 -34.368 1.00 20.38 8 GLY H CA 1
ATOM 1683 C C . GLY B 2 8 ? -0.420 32.439 -33.294 1.00 20.62 8 GLY H C 1
ATOM 1684 O O . GLY B 2 8 ? -0.806 33.435 -32.673 1.00 20.87 8 GLY H O 1
ATOM 1685 N N . GLY B 2 9 ? -0.882 31.211 -33.072 1.00 20.88 9 GLY H N 1
ATOM 1686 C CA . GLY B 2 9 ? -1.982 30.952 -32.136 1.00 21.41 9 GLY H CA 1
ATOM 1687 C C . GLY B 2 9 ? -1.558 31.092 -30.685 1.00 21.81 9 GLY H C 1
ATOM 1688 O O . GLY B 2 9 ? -0.391 30.891 -30.352 1.00 21.99 9 GLY H O 1
ATOM 1689 N N . GLY B 2 10 ? -2.512 31.431 -29.822 1.00 22.24 10 GLY H N 1
ATOM 1690 C CA . GLY B 2 10 ? -2.230 31.695 -28.416 1.00 22.61 10 GLY H CA 1
ATOM 1691 C C . GLY B 2 10 ? -3.437 32.272 -27.701 1.00 23.14 10 GLY H C 1
ATOM 1692 O O . GLY B 2 10 ? -4.552 32.265 -28.231 1.00 23.10 10 GLY H O 1
ATOM 1693 N N . LEU B 2 11 ? -3.217 32.767 -26.486 1.00 23.74 11 LEU H N 1
ATOM 1694 C CA . LEU B 2 11 ? -4.304 33.294 -25.662 1.00 24.29 11 LEU H CA 1
ATOM 1695 C C . LEU B 2 11 ? -4.637 34.726 -26.056 1.00 24.85 11 LEU H C 1
ATOM 1696 O O . LEU B 2 11 ? -3.745 35.580 -26.157 1.00 25.04 11 LEU H O 1
ATOM 1701 N N . VAL B 2 12 ? -5.920 34.977 -26.294 1.00 25.36 12 VAL H N 1
ATOM 1702 C CA . VAL B 2 12 ? -6.387 36.308 -26.638 1.00 26.10 12 VAL H CA 1
ATOM 1703 C C . VAL B 2 12 ? -7.644 36.638 -25.856 1.00 26.51 12 VAL H C 1
ATOM 1704 O O . VAL B 2 12 ? -8.606 35.862 -25.837 1.00 26.51 12 VAL H O 1
ATOM 1708 N N . GLN B 2 13 ? -7.607 37.796 -25.203 1.00 27.15 13 GLN H N 1
ATOM 1709 C CA . GLN B 2 13 ? -8.752 38.386 -24.521 1.00 27.66 13 GLN H CA 1
ATOM 1710 C C . GLN B 2 13 ? -9.944 38.475 -25.486 1.00 27.79 13 GLN H C 1
ATOM 1711 O O . GLN B 2 13 ? -9.761 38.821 -26.653 1.00 27.71 13 GLN H O 1
ATOM 1717 N N . PRO B 2 14 ? -11.164 38.145 -25.015 1.00 28.01 14 PRO H N 1
ATOM 1718 C CA . PRO B 2 14 ? -12.350 38.359 -25.843 1.00 28.21 14 PRO H CA 1
ATOM 1719 C C . PRO B 2 14 ? -12.429 39.796 -26.337 1.00 28.33 14 PRO H C 1
ATOM 1720 O O . PRO B 2 14 ? -12.068 40.722 -25.611 1.00 28.52 14 PRO H O 1
ATOM 1724 N N . LYS B 2 15 ? -12.893 39.967 -27.568 1.00 28.45 15 LYS H N 1
ATOM 1725 C CA . LYS B 2 15 ? -12.966 41.277 -28.218 1.00 28.62 15 LYS H CA 1
ATOM 1726 C C . LYS B 2 15 ? -11.584 41.764 -28.654 1.00 28.39 15 LYS H C 1
ATOM 1727 O O . LYS B 2 15 ? -11.380 42.959 -28.854 1.00 28.70 15 LYS H O 1
ATOM 1733 N N . GLY B 2 16 ? -10.647 40.830 -28.808 1.00 28.01 16 GLY H N 1
ATOM 1734 C CA . GLY B 2 16 ? -9.292 41.139 -29.263 1.00 27.60 16 GLY H CA 1
ATOM 1735 C C . GLY B 2 16 ? -9.010 40.672 -30.683 1.00 27.38 16 GLY H C 1
ATOM 1736 O O . GLY B 2 16 ? -9.897 40.167 -31.377 1.00 27.37 16 GLY H O 1
ATOM 1737 N N . SER B 2 17 ? -7.759 40.834 -31.102 1.00 27.02 17 SER H N 1
ATOM 1738 C CA . SER B 2 17 ? -7.343 40.528 -32.464 1.00 26.71 17 SER H CA 1
ATOM 1739 C C . SER B 2 17 ? -6.115 39.626 -32.511 1.00 26.39 17 SER H C 1
ATOM 1740 O O . SER B 2 17 ? -5.223 39.723 -31.664 1.00 26.43 17 SER H O 1
ATOM 1743 N N . LEU B 2 18 ? -6.067 38.757 -33.515 1.00 25.73 18 LEU H N 1
ATOM 1744 C CA . LEU B 2 18 ? -4.921 37.890 -33.713 1.00 25.14 18 LEU H CA 1
ATOM 1745 C C . LEU B 2 18 ? -4.799 37.620 -35.185 1.00 24.60 18 LEU H C 1
ATOM 1746 O O . LEU B 2 18 ? -5.806 37.539 -35.879 1.00 24.73 18 LEU H O 1
ATOM 1751 N N . LYS B 2 19 ? -3.568 37.480 -35.660 1.00 24.00 19 LYS H N 1
ATOM 1752 C CA . LYS B 2 19 ? -3.324 37.119 -37.045 1.00 23.43 19 LYS H CA 1
ATOM 1753 C C . LYS B 2 19 ? -2.532 35.817 -37.125 1.00 22.95 19 LYS H C 1
ATOM 1754 O O . LYS B 2 19 ? -1.305 35.820 -37.007 1.00 23.05 19 LYS H O 1
ATOM 1760 N N . ILE B 2 20 ? -3.240 34.705 -37.312 1.00 22.31 20 ILE H N 1
ATOM 1761 C CA . ILE B 2 20 ? -2.594 33.393 -37.480 1.00 21.75 20 ILE H CA 1
ATOM 1762 C C . ILE B 2 20 ? -2.048 33.199 -38.907 1.00 21.48 20 ILE H C 1
ATOM 1763 O O . ILE B 2 20 ? -2.528 33.820 -39.864 1.00 21.43 20 ILE H O 1
ATOM 1768 N N . SER B 2 21 ? -1.037 32.345 -39.035 1.00 21.04 21 SER H N 1
ATOM 1769 C CA . SER B 2 21 ? -0.300 32.221 -40.282 1.00 20.86 21 SER H CA 1
ATOM 1770 C C . SER B 2 21 ? -0.193 30.793 -40.741 1.00 20.84 21 SER H C 1
ATOM 1771 O O . SER B 2 21 ? -0.370 29.863 -39.950 1.00 21.24 21 SER H O 1
ATOM 1774 N N . CYS B 2 22 ? 0.118 30.632 -42.025 1.00 20.37 22 CYS H N 1
ATOM 1775 C CA . CYS B 2 22 ? 0.306 29.329 -42.622 1.00 19.99 22 CYS H CA 1
ATOM 1776 C C . CYS B 2 22 ? 1.375 29.448 -43.697 1.00 19.86 22 CYS H C 1
ATOM 1777 O O . CYS B 2 22 ? 1.214 30.197 -44.671 1.00 19.80 22 CYS H O 1
ATOM 1780 N N . ALA B 2 23 ? 2.476 28.723 -43.495 1.00 19.48 23 ALA H N 1
ATOM 1781 C CA . ALA B 2 23 ? 3.591 28.713 -44.434 1.00 19.14 23 ALA H CA 1
ATOM 1782 C C . ALA B 2 23 ? 3.516 27.472 -45.310 1.00 19.03 23 ALA H C 1
ATOM 1783 O O . ALA B 2 23 ? 3.369 26.357 -44.805 1.00 19.24 23 ALA H O 1
ATOM 1785 N N . ALA B 2 24 ? 3.599 27.664 -46.621 1.00 18.68 24 ALA H N 1
ATOM 1786 C CA . ALA B 2 24 ? 3.454 26.555 -47.552 1.00 18.69 24 ALA H CA 1
ATOM 1787 C C . ALA B 2 24 ? 4.757 26.262 -48.279 1.00 18.85 24 ALA H C 1
ATOM 1788 O O . ALA B 2 24 ? 5.526 27.177 -48.578 1.00 18.95 24 ALA H O 1
ATOM 1790 N N . SER B 2 25 ? 5.005 24.986 -48.557 1.00 18.97 25 SER H N 1
ATOM 1791 C CA . SER B 2 25 ? 6.177 24.584 -49.328 1.00 19.38 25 SER H CA 1
ATOM 1792 C C . SER B 2 25 ? 6.038 23.169 -49.865 1.00 19.53 25 SER H C 1
ATOM 1793 O O . SER B 2 25 ? 5.315 22.347 -49.293 1.00 19.66 25 SER H O 1
ATOM 1796 N N . GLY B 2 26 ? 6.743 22.894 -50.960 1.00 19.67 26 GLY H N 1
ATOM 1797 C CA . GLY B 2 26 ? 6.674 21.598 -51.623 1.00 19.78 26 GLY H CA 1
ATOM 1798 C C . GLY B 2 26 ? 5.588 21.521 -52.679 1.00 19.96 26 GLY H C 1
ATOM 1799 O O . GLY B 2 26 ? 5.300 20.441 -53.191 1.00 20.06 26 GLY H O 1
ATOM 1800 N N . PHE B 2 27 ? 4.976 22.659 -52.999 1.00 20.19 27 PHE H N 1
ATOM 1801 C CA . PHE B 2 27 ? 3.983 22.734 -54.078 1.00 20.62 27 PHE H CA 1
ATOM 1802 C C . PHE B 2 27 ? 3.820 24.161 -54.598 1.00 20.86 27 PHE H C 1
ATOM 1803 O O . PHE B 2 27 ? 4.187 25.126 -53.920 1.00 20.83 27 PHE H O 1
ATOM 1811 N N . THR B 2 28 ? 3.266 24.292 -55.799 1.00 21.14 28 THR H N 1
ATOM 1812 C CA . THR B 2 28 ? 3.130 25.603 -56.417 1.00 21.50 28 THR H CA 1
ATOM 1813 C C . THR B 2 28 ? 1.991 26.376 -55.765 1.00 21.78 28 THR H C 1
ATOM 1814 O O . THR B 2 28 ? 0.845 26.338 -56.222 1.00 22.06 28 THR H O 1
ATOM 1818 N N . PHE B 2 29 ? 2.324 27.087 -54.696 1.00 21.79 29 PHE H N 1
ATOM 1819 C CA . PHE B 2 29 ? 1.329 27.798 -53.904 1.00 21.89 29 PHE H CA 1
ATOM 1820 C C . PHE B 2 29 ? 0.401 28.708 -54.716 1.00 21.60 29 PHE H C 1
ATOM 1821 O O . PHE B 2 29 ? -0.813 28.640 -54.555 1.00 21.74 29 PHE H O 1
ATOM 1829 N N . ASN B 2 30 ? 0.954 29.536 -55.597 1.00 21.29 30 ASN H N 1
ATOM 1830 C CA . ASN B 2 30 ? 0.140 30.585 -56.236 1.00 21.11 30 ASN H CA 1
ATOM 1831 C C . ASN B 2 30 ? -0.932 30.104 -57.212 1.00 20.32 30 ASN H C 1
ATOM 1832 O O . ASN B 2 30 ? -1.785 30.894 -57.617 1.00 20.09 30 ASN H O 1
ATOM 1837 N N . ILE B 2 31 ? -0.894 28.821 -57.577 1.00 19.45 31 ILE H N 1
ATOM 1838 C CA . ILE B 2 31 ? -1.949 28.254 -58.429 1.00 18.63 31 ILE H CA 1
ATOM 1839 C C . ILE B 2 31 ? -3.049 27.485 -57.673 1.00 17.75 31 ILE H C 1
ATOM 1840 O O . ILE B 2 31 ? -4.003 27.019 -58.281 1.00 17.57 31 ILE H O 1
ATOM 1845 N N . TYR B 2 32 ? -2.929 27.384 -56.353 1.00 16.89 32 TYR H N 1
ATOM 1846 C CA . TYR B 2 32 ? -3.876 26.607 -55.560 1.00 16.02 32 TYR H CA 1
ATOM 1847 C C . TYR B 2 32 ? -4.876 27.465 -54.808 1.00 16.00 32 TYR H C 1
ATOM 1848 O O . TYR B 2 32 ? -4.526 28.516 -54.283 1.00 16.27 32 TYR H O 1
ATOM 1857 N N . ALA B 2 33 ? -6.124 27.012 -54.751 1.00 15.96 33 ALA H N 1
ATOM 1858 C CA . ALA B 2 33 ? -7.101 27.602 -53.841 1.00 16.03 33 ALA H CA 1
ATOM 1859 C C . ALA B 2 33 ? -6.730 27.121 -52.451 1.00 16.09 33 ALA H C 1
ATOM 1860 O O . ALA B 2 33 ? -6.224 26.004 -52.299 1.00 16.27 33 ALA H O 1
ATOM 1862 N N . MET B 2 34 ? -6.959 27.965 -51.448 1.00 16.04 34 MET H N 1
ATOM 1863 C CA . MET B 2 34 ? -6.625 27.643 -50.057 1.00 15.99 34 MET H CA 1
ATOM 1864 C C . MET B 2 34 ? -7.795 27.963 -49.124 1.00 16.06 34 MET H C 1
ATOM 1865 O O . MET B 2 34 ? -8.603 28.852 -49.418 1.00 16.02 34 MET H O 1
ATOM 1870 N N . ASN B 2 35 ? -7.893 27.244 -48.007 1.00 15.81 35 ASN H N 1
ATOM 1871 C CA . ASN B 2 35 ? -8.928 27.539 -47.014 1.00 15.84 35 ASN H CA 1
ATOM 1872 C C . ASN B 2 35 ? -8.461 27.317 -45.590 1.00 15.44 35 ASN H C 1
ATOM 1873 O O . ASN B 2 35 ? -7.409 26.718 -45.378 1.00 15.34 35 ASN H O 1
ATOM 1878 N N . TRP B 2 36 ? -9.223 27.846 -44.631 1.00 15.03 36 TRP H N 1
ATOM 1879 C CA . TRP B 2 36 ? -9.012 27.573 -43.204 1.00 14.88 36 TRP H CA 1
ATOM 1880 C C . TRP B 2 36 ? -10.177 26.744 -42.640 1.00 14.65 36 TRP H C 1
ATOM 1881 O O . TRP B 2 36 ? -11.353 26.989 -42.968 1.00 14.64 36 TRP H O 1
ATOM 1892 N N . VAL B 2 37 ? -9.849 25.776 -41.787 1.00 14.09 37 VAL H N 1
ATOM 1893 C CA . VAL B 2 37 ? -10.855 24.961 -41.103 1.00 13.59 37 VAL H CA 1
ATOM 1894 C C . VAL B 2 37 ? -10.544 24.947 -39.609 1.00 13.58 37 VAL H C 1
ATOM 1895 O O . VAL B 2 37 ? -9.390 24.849 -39.228 1.00 13.50 37 VAL H O 1
ATOM 1899 N N . ARG B 2 38 ? -11.573 25.059 -38.771 1.00 13.86 38 ARG H N 1
ATOM 1900 C CA . ARG B 2 38 ? -11.400 25.067 -37.311 1.00 14.16 38 ARG H CA 1
ATOM 1901 C C . ARG B 2 38 ? -12.064 23.875 -36.612 1.00 14.75 38 ARG H C 1
ATOM 1902 O O . ARG B 2 38 ? -12.989 23.253 -37.140 1.00 14.50 38 ARG H O 1
ATOM 1910 N N . GLN B 2 39 ? -11.579 23.572 -35.412 1.00 15.82 39 GLN H N 1
ATOM 1911 C CA . GLN B 2 39 ? -12.091 22.458 -34.621 1.00 16.82 39 GLN H CA 1
ATOM 1912 C C . GLN B 2 39 ? -12.031 22.840 -33.155 1.00 17.90 39 GLN H C 1
ATOM 1913 O O . GLN B 2 39 ? -10.954 22.842 -32.552 1.00 18.10 39 GLN H O 1
ATOM 1919 N N . ALA B 2 40 ? -13.190 23.187 -32.600 1.00 19.23 40 ALA H N 1
ATOM 1920 C CA . ALA B 2 40 ? -13.320 23.458 -31.176 1.00 20.71 40 ALA H CA 1
ATOM 1921 C C . ALA B 2 40 ? -13.007 22.192 -30.362 1.00 21.82 40 ALA H C 1
ATOM 1922 O O . ALA B 2 40 ? -13.331 21.076 -30.796 1.00 21.67 40 ALA H O 1
ATOM 1924 N N . PRO B 2 41 ? -12.362 22.362 -29.188 1.00 22.98 41 PRO H N 1
ATOM 1925 C CA . PRO B 2 41 ? -11.965 21.233 -28.343 1.00 23.91 41 PRO H CA 1
ATOM 1926 C C . PRO B 2 41 ? -13.095 20.220 -28.106 1.00 24.72 41 PRO H C 1
ATOM 1927 O O . PRO B 2 41 ? -14.148 20.569 -27.553 1.00 24.78 41 PRO H O 1
ATOM 1931 N N . GLY B 2 42 ? -12.869 18.986 -28.561 1.00 25.43 42 GLY H N 1
ATOM 1932 C CA . GLY B 2 42 ? -13.828 17.897 -28.411 1.00 26.27 42 GLY H CA 1
ATOM 1933 C C . GLY B 2 42 ? -14.910 17.861 -29.475 1.00 26.99 42 GLY H C 1
ATOM 1934 O O . GLY B 2 42 ? -15.579 16.847 -29.638 1.00 27.12 42 GLY H O 1
ATOM 1935 N N . LYS B 2 43 ? -15.080 18.963 -30.203 1.00 27.56 43 LYS H N 1
ATOM 1936 C CA . LYS B 2 43 ? -16.134 19.071 -31.210 1.00 28.07 43 LYS H CA 1
ATOM 1937 C C . LYS B 2 43 ? -15.670 18.662 -32.619 1.00 27.90 43 LYS H C 1
ATOM 1938 O O . LYS B 2 43 ? -14.535 18.204 -32.806 1.00 27.83 43 LYS H O 1
ATOM 1944 N N . GLY B 2 44 ? -16.558 18.841 -33.601 1.00 27.60 44 GLY H N 1
ATOM 1945 C CA . GLY B 2 44 ? -16.279 18.498 -34.999 1.00 27.05 44 GLY H CA 1
ATOM 1946 C C . GLY B 2 44 ? -15.642 19.615 -35.805 1.00 26.48 44 GLY H C 1
ATOM 1947 O O . GLY B 2 44 ? -15.397 20.701 -35.283 1.00 26.37 44 GLY H O 1
ATOM 1948 N N . LEU B 2 45 ? -15.378 19.339 -37.081 1.00 26.11 45 LEU H N 1
ATOM 1949 C CA . LEU B 2 45 ? -14.676 20.280 -37.970 1.00 25.67 45 LEU H CA 1
ATOM 1950 C C . LEU B 2 45 ? -15.638 21.292 -38.569 1.00 25.19 45 LEU H C 1
ATOM 1951 O O . LEU B 2 45 ? -16.686 20.921 -39.079 1.00 25.47 45 LEU H O 1
ATOM 1956 N N . GLU B 2 46 ? -15.279 22.568 -38.502 1.00 24.50 46 GLU H N 1
ATOM 1957 C CA . GLU B 2 46 ? -16.091 23.628 -39.078 1.00 23.90 46 GLU H CA 1
ATOM 1958 C C . GLU B 2 46 ? -15.275 24.390 -40.115 1.00 23.46 46 GLU H C 1
ATOM 1959 O O . GLU B 2 46 ? -14.167 24.858 -39.838 1.00 23.48 46 GLU H O 1
ATOM 1965 N N . TRP B 2 47 ? -15.823 24.506 -41.315 1.00 22.81 47 TRP H N 1
ATOM 1966 C CA . TRP B 2 47 ? -15.177 25.280 -42.359 1.00 22.34 47 TRP H CA 1
ATOM 1967 C C . TRP B 2 47 ? -15.343 26.784 -42.104 1.00 21.62 47 TRP H C 1
ATOM 1968 O O . TRP B 2 47 ? -16.435 27.259 -41.793 1.00 21.49 47 TRP H O 1
ATOM 1979 N N . VAL B 2 48 ? -14.248 27.521 -42.247 1.00 20.69 48 VAL H N 1
ATOM 1980 C CA . VAL B 2 48 ? -14.209 28.920 -41.855 1.00 19.91 48 VAL H CA 1
ATOM 1981 C C . VAL B 2 48 ? -14.184 29.860 -43.059 1.00 19.57 48 VAL H C 1
ATOM 1982 O O . VAL B 2 48 ? -15.013 30.769 -43.159 1.00 19.63 48 VAL H O 1
ATOM 1986 N N . ALA B 2 49 ? -13.235 29.650 -43.966 1.00 18.90 49 ALA H N 1
ATOM 1987 C CA . ALA B 2 49 ? -12.999 30.616 -45.029 1.00 18.30 49 ALA H CA 1
ATOM 1988 C C . ALA B 2 49 ? -12.194 30.003 -46.159 1.00 18.05 49 ALA H C 1
ATOM 1989 O O . ALA B 2 49 ? -11.475 29.027 -45.952 1.00 18.27 49 ALA H O 1
ATOM 1991 N N . ARG B 2 50 ? -12.312 30.584 -47.349 1.00 17.59 50 ARG H N 1
ATOM 1992 C CA . ARG B 2 50 ? -11.566 30.123 -48.510 1.00 17.40 50 ARG H CA 1
ATOM 1993 C C . ARG B 2 50 ? -11.117 31.303 -49.372 1.00 17.73 50 ARG H C 1
ATOM 1994 O O . ARG B 2 50 ? -11.705 32.388 -49.313 1.00 17.78 50 ARG H O 1
ATOM 2002 N N . ILE B 2 51 ? -10.057 31.076 -50.151 1.00 17.92 51 ILE H N 1
ATOM 2003 C CA . ILE B 2 51 ? -9.490 32.070 -51.053 1.00 17.97 51 ILE H CA 1
ATOM 2004 C C . ILE B 2 51 ? -8.966 31.408 -52.338 1.00 18.30 51 ILE H C 1
ATOM 2005 O O . ILE B 2 51 ? -8.211 30.435 -52.295 1.00 18.32 51 ILE H O 1
ATOM 2010 N N . ARG B 2 52 ? -9.391 31.936 -53.479 1.00 18.76 52 ARG H N 1
ATOM 2011 C CA . ARG B 2 52 ? -8.978 31.413 -54.783 1.00 19.24 52 ARG H CA 1
ATOM 2012 C C . ARG B 2 52 ? -7.639 32.012 -55.217 1.00 19.53 52 ARG H C 1
ATOM 2013 O O . ARG B 2 52 ? -7.162 32.974 -54.620 1.00 19.91 52 ARG H O 1
ATOM 2021 N N . SER B 2 53 ? -7.032 31.444 -56.252 1.00 19.75 53 SER H N 1
ATOM 2022 C CA . SER B 2 53 ? -5.718 31.889 -56.695 1.00 20.10 53 SER H CA 1
ATOM 2023 C C . SER B 2 53 ? -5.771 33.221 -57.462 1.00 20.39 53 SER H C 1
ATOM 2024 O O . SER B 2 53 ? -6.847 33.697 -57.856 1.00 20.23 53 SER H O 1
ATOM 2027 N N . GLN B 2 54 ? -4.596 33.809 -57.671 1.00 20.59 54 GLN H N 1
ATOM 2028 C CA . GLN B 2 54 ? -4.465 35.070 -58.383 1.00 20.91 54 GLN H CA 1
ATOM 2029 C C . GLN B 2 54 ? -5.194 35.064 -59.729 1.00 21.14 54 GLN H C 1
ATOM 2030 O O . GLN B 2 54 ? -5.940 35.999 -60.033 1.00 21.39 54 GLN H O 1
ATOM 2036 N N . SER B 2 55 ? -4.977 34.015 -60.525 1.00 21.17 55 SER H N 1
ATOM 2037 C CA . SER B 2 55 ? -5.625 33.877 -61.834 1.00 21.10 55 SER H CA 1
ATOM 2038 C C . SER B 2 55 ? -7.157 33.960 -61.768 1.00 21.34 55 SER H C 1
ATOM 2039 O O . SER B 2 55 ? -7.813 34.253 -62.772 1.00 21.37 55 SER H O 1
ATOM 2042 N N . ASN B 2 56 ? -7.720 33.687 -60.593 1.00 21.54 56 ASN H N 1
ATOM 2043 C CA . ASN B 2 56 ? -9.157 33.791 -60.390 1.00 21.87 56 ASN H CA 1
ATOM 2044 C C . ASN B 2 56 ? -9.532 34.978 -59.511 1.00 22.32 56 ASN H C 1
ATOM 2045 O O . ASN B 2 56 ? -10.545 34.953 -58.821 1.00 22.44 56 ASN H O 1
ATOM 2050 N N . ASN B 2 57 ? -8.695 36.015 -59.547 1.00 22.98 57 ASN H N 1
ATOM 2051 C CA . ASN B 2 57 ? -8.949 37.295 -58.865 1.00 23.35 57 ASN H CA 1
ATOM 2052 C C . ASN B 2 57 ? -9.042 37.243 -57.346 1.00 22.71 57 ASN H C 1
ATOM 2053 O O . ASN B 2 57 ? -9.649 38.137 -56.734 1.00 22.92 57 ASN H O 1
ATOM 2058 N N . TYR B 2 58 ? -8.455 36.204 -56.746 1.00 21.72 58 TYR H N 1
ATOM 2059 C CA . TYR B 2 58 ? -8.377 36.066 -55.289 1.00 20.72 58 TYR H CA 1
ATOM 2060 C C . TYR B 2 58 ? -9.743 36.102 -54.606 1.00 20.26 58 TYR H C 1
ATOM 2061 O O . TYR B 2 58 ? -9.840 36.567 -53.467 1.00 20.42 58 TYR H O 1
ATOM 2070 N N . THR B 2 59 ? -10.797 35.643 -55.278 1.00 19.52 59 THR H N 1
ATOM 2071 C CA . THR B 2 59 ? -12.142 35.758 -54.704 1.00 18.83 59 THR H CA 1
ATOM 2072 C C . THR B 2 59 ? -12.269 34.957 -53.398 1.00 18.33 59 THR H C 1
ATOM 2073 O O . THR B 2 59 ? -11.757 33.840 -53.302 1.00 18.08 59 THR H O 1
ATOM 2077 N N . THR B 2 60 ? -12.918 35.556 -52.393 1.00 17.85 60 THR H N 1
ATOM 2078 C CA . THR B 2 60 ? -12.949 35.002 -51.026 1.00 17.37 60 THR H CA 1
ATOM 2079 C C . THR B 2 60 ? -14.332 34.511 -50.590 1.00 17.31 60 THR H C 1
ATOM 2080 O O . THR B 2 60 ? -15.356 35.000 -51.070 1.00 17.50 60 THR H O 1
ATOM 2084 N N . TYR B 2 61 ? -14.353 33.530 -49.688 1.00 17.10 61 TYR H N 1
ATOM 2085 C CA . TYR B 2 61 ? -15.597 32.967 -49.150 1.00 16.67 61 TYR H CA 1
ATOM 2086 C C . TYR B 2 61 ? -15.451 32.860 -47.645 1.00 16.91 61 TYR H C 1
ATOM 2087 O O . TYR B 2 61 ? -14.357 32.614 -47.141 1.00 17.06 61 TYR H O 1
ATOM 2096 N N . TYR B 2 62 ? -16.546 33.050 -46.925 1.00 17.29 62 TYR H N 1
ATOM 2097 C CA . TYR B 2 62 ? -16.506 33.021 -45.470 1.00 17.83 62 TYR H CA 1
ATOM 2098 C C . TYR B 2 62 ? -17.676 32.234 -44.890 1.00 18.48 62 TYR H C 1
ATOM 2099 O O . TYR B 2 62 ? -18.613 31.872 -45.608 1.00 18.93 62 TYR H O 1
ATOM 2108 N N . ALA B 2 63 ? -17.619 31.958 -43.592 1.00 19.07 63 ALA H N 1
ATOM 2109 C CA . ALA B 2 63 ? -18.755 31.359 -42.905 1.00 19.84 63 ALA H CA 1
ATOM 2110 C C . ALA B 2 63 ? -19.541 32.477 -42.246 1.00 20.34 63 ALA H C 1
ATOM 2111 O O . ALA B 2 63 ? -18.956 33.485 -41.817 1.00 20.51 63 ALA H O 1
ATOM 2113 N N . ASP B 2 64 ? -20.857 32.297 -42.160 1.00 20.70 64 ASP H N 1
ATOM 2114 C CA . ASP B 2 64 ? -21.731 33.309 -41.571 1.00 21.25 64 ASP H CA 1
ATOM 2115 C C . ASP B 2 64 ? -21.328 33.752 -40.149 1.00 21.67 64 ASP H C 1
ATOM 2116 O O . ASP B 2 64 ? -21.447 34.929 -39.819 1.00 21.82 64 ASP H O 1
ATOM 2121 N N . SER B 2 65 ? -20.850 32.823 -39.321 1.00 22.14 65 SER H N 1
ATOM 2122 C CA . SER B 2 65 ? -20.489 33.140 -37.931 1.00 22.69 65 SER H CA 1
ATOM 2123 C C . SER B 2 65 ? -19.152 33.890 -37.815 1.00 23.44 65 SER H C 1
ATOM 2124 O O . SER B 2 65 ? -18.772 34.357 -36.733 1.00 23.63 65 SER H O 1
ATOM 2127 N N . VAL B 2 66 ? -18.459 34.024 -38.941 1.00 23.99 66 VAL H N 1
ATOM 2128 C CA . VAL B 2 66 ? -17.113 34.573 -38.972 1.00 24.28 66 VAL H CA 1
ATOM 2129 C C . VAL B 2 66 ? -17.005 35.803 -39.871 1.00 24.66 66 VAL H C 1
ATOM 2130 O O . VAL B 2 66 ? -16.068 36.590 -39.740 1.00 24.45 66 VAL H O 1
ATOM 2134 N N . LYS B 2 67 ? -17.982 35.967 -40.761 1.00 25.34 67 LYS H N 1
ATOM 2135 C CA . LYS B 2 67 ? -18.010 37.063 -41.737 1.00 26.09 67 LYS H CA 1
ATOM 2136 C C . LYS B 2 67 ? -17.995 38.454 -41.092 1.00 26.40 67 LYS H C 1
ATOM 2137 O O . LYS B 2 67 ? -18.496 38.629 -39.980 1.00 26.56 67 LYS H O 1
ATOM 2143 N N . ASP B 2 68 ? -17.420 39.427 -41.809 1.00 26.72 68 ASP H N 1
ATOM 2144 C CA . ASP B 2 68 ? -17.203 40.811 -41.327 1.00 27.05 68 ASP H CA 1
ATOM 2145 C C . ASP B 2 68 ? -16.193 40.913 -40.172 1.00 26.96 68 ASP H C 1
ATOM 2146 O O . ASP B 2 68 ? -15.866 42.015 -39.727 1.00 27.39 68 ASP H O 1
ATOM 2151 N N . ARG B 2 69 ? -15.687 39.772 -39.714 1.00 26.48 69 ARG H N 1
ATOM 2152 C CA . ARG B 2 69 ? -14.949 39.690 -38.463 1.00 26.08 69 ARG H CA 1
ATOM 2153 C C . ARG B 2 69 ? -13.590 39.032 -38.692 1.00 25.87 69 ARG H C 1
ATOM 2154 O O . ARG B 2 69 ? -12.608 39.347 -38.022 1.00 25.80 69 ARG H O 1
ATOM 2162 N N . PHE B 2 70 ? -13.553 38.104 -39.641 1.00 25.67 70 PHE H N 1
ATOM 2163 C CA . PHE B 2 70 ? -12.332 37.414 -40.051 1.00 25.48 70 PHE H CA 1
ATOM 2164 C C . PHE B 2 70 ? -12.041 37.769 -41.501 1.00 25.08 70 PHE H C 1
ATOM 2165 O O . PHE B 2 70 ? -12.942 37.731 -42.343 1.00 25.10 70 PHE H O 1
ATOM 2173 N N . THR B 2 71 ? -10.794 38.111 -41.806 1.00 24.41 71 THR H N 1
ATOM 2174 C CA . THR B 2 71 ? -10.405 38.295 -43.201 1.00 23.84 71 THR H CA 1
ATOM 2175 C C . THR B 2 71 ? -9.222 37.393 -43.591 1.00 23.52 71 THR H C 1
ATOM 2176 O O . THR B 2 71 ? -8.146 37.470 -43.004 1.00 23.61 71 THR H O 1
ATOM 2180 N N . ILE B 2 72 ? -9.466 36.525 -44.572 1.00 23.05 72 ILE H N 1
ATOM 2181 C CA . ILE B 2 72 ? -8.473 35.597 -45.105 1.00 22.50 72 ILE H CA 1
ATOM 2182 C C . ILE B 2 72 ? -7.677 36.301 -46.200 1.00 22.44 72 ILE H C 1
ATOM 2183 O O . ILE B 2 72 ? -8.246 37.028 -47.008 1.00 22.57 72 ILE H O 1
ATOM 2188 N N . SER B 2 73 ? -6.361 36.105 -46.206 1.00 22.41 73 SER H N 1
ATOM 2189 C CA . SER B 2 73 ? -5.490 36.702 -47.228 1.00 22.40 73 SER H CA 1
ATOM 2190 C C . SER B 2 73 ? -4.288 35.811 -47.542 1.00 22.34 73 SER H C 1
ATOM 2191 O O . SER B 2 73 ? -4.007 34.848 -46.819 1.00 22.38 73 SER H O 1
ATOM 2194 N N . ARG B 2 74 ? -3.585 36.139 -48.623 1.00 22.42 74 ARG H N 1
ATOM 2195 C CA . ARG B 2 74 ? -2.399 35.388 -49.031 1.00 22.63 74 ARG H CA 1
ATOM 2196 C C . ARG B 2 74 ? -1.285 36.268 -49.622 1.00 23.12 74 ARG H C 1
ATOM 2197 O O . ARG B 2 74 ? -1.536 37.165 -50.435 1.00 22.88 74 ARG H O 1
ATOM 2205 N N . ASP B 2 75 ? -0.057 36.009 -49.187 1.00 23.89 75 ASP H N 1
ATOM 2206 C CA . ASP B 2 75 ? 1.113 36.570 -49.841 1.00 24.63 75 ASP H CA 1
ATOM 2207 C C . ASP B 2 75 ? 1.747 35.482 -50.699 1.00 25.06 75 ASP H C 1
ATOM 2208 O O . ASP B 2 75 ? 2.388 34.558 -50.181 1.00 25.18 75 ASP H O 1
ATOM 2213 N N . ASP B 2 76 ? 1.540 35.588 -52.011 1.00 25.46 76 ASP H N 1
ATOM 2214 C CA . ASP B 2 76 ? 2.063 34.619 -52.972 1.00 25.82 76 ASP H CA 1
ATOM 2215 C C . ASP B 2 76 ? 3.589 34.677 -53.080 1.00 25.95 76 ASP H C 1
ATOM 2216 O O . ASP B 2 76 ? 4.229 33.654 -53.328 1.00 25.80 76 ASP H O 1
ATOM 2221 N N . SER B 2 77 ? 4.147 35.876 -52.879 1.00 26.16 77 SER H N 1
ATOM 2222 C CA . SER B 2 77 ? 5.595 36.135 -52.926 1.00 26.54 77 SER H CA 1
ATOM 2223 C C . SER B 2 77 ? 6.377 35.341 -51.892 1.00 26.62 77 SER H C 1
ATOM 2224 O O . SER B 2 77 ? 7.539 35.005 -52.099 1.00 26.71 77 SER H O 1
ATOM 2227 N N . GLN B 2 78 ? 5.729 35.052 -50.774 1.00 26.72 78 GLN H N 1
ATOM 2228 C CA . GLN B 2 78 ? 6.359 34.339 -49.687 1.00 26.70 78 GLN H CA 1
ATOM 2229 C C . GLN B 2 78 ? 5.719 32.978 -49.431 1.00 26.44 78 GLN H C 1
ATOM 2230 O O . GLN B 2 78 ? 6.187 32.233 -48.563 1.00 26.74 78 GLN H O 1
ATOM 2236 N N . SER B 2 79 ? 4.667 32.659 -50.194 1.00 25.78 79 SER H N 1
ATOM 2237 C CA . SER B 2 79 ? 3.896 31.412 -50.044 1.00 24.85 79 SER H CA 1
ATOM 2238 C C . SER B 2 79 ? 3.246 31.324 -48.671 1.00 24.15 79 SER H C 1
ATOM 2239 O O . SER B 2 79 ? 3.385 30.329 -47.969 1.00 24.09 79 SER H O 1
ATOM 2242 N N . MET B 2 80 ? 2.537 32.381 -48.298 1.00 23.47 80 MET H N 1
ATOM 2243 C CA . MET B 2 80 ? 1.967 32.494 -46.969 1.00 22.91 80 MET H CA 1
ATOM 2244 C C . MET B 2 80 ? 0.464 32.710 -47.030 1.00 22.63 80 MET H C 1
ATOM 2245 O O . MET B 2 80 ? -0.020 33.488 -47.856 1.00 22.49 80 MET H O 1
ATOM 2250 N N . LEU B 2 81 ? -0.261 32.017 -46.152 1.00 22.29 81 LEU H N 1
ATOM 2251 C CA . LEU B 2 81 ? -1.699 32.206 -45.986 1.00 22.23 81 LEU H CA 1
ATOM 2252 C C . LEU B 2 81 ? -1.971 32.764 -44.597 1.00 22.50 81 LEU H C 1
ATOM 2253 O O . LEU B 2 81 ? -1.396 32.297 -43.617 1.00 22.62 81 LEU H O 1
ATOM 2258 N N . TYR B 2 82 ? -2.852 33.755 -44.509 1.00 23.02 82 TYR H N 1
ATOM 2259 C CA . TYR B 2 82 ? -3.129 34.421 -43.234 1.00 23.53 82 TYR H CA 1
ATOM 2260 C C . TYR B 2 82 ? -4.605 34.388 -42.874 1.00 23.86 82 TYR H C 1
ATOM 2261 O O . TYR B 2 82 ? -5.458 34.213 -43.749 1.00 23.86 82 TYR H O 1
ATOM 2270 N N . LEU B 2 83 ? -4.887 34.553 -41.581 1.00 24.19 83 LEU H N 1
ATOM 2271 C CA . LEU B 2 83 ? -6.235 34.803 -41.088 1.00 24.52 83 LEU H CA 1
ATOM 2272 C C . LEU B 2 83 ? -6.197 35.920 -40.037 1.00 24.79 83 LEU H C 1
ATOM 2273 O O . LEU B 2 83 ? -5.752 35.702 -38.911 1.00 24.72 83 LEU H O 1
ATOM 2278 N N . GLN B 2 84 ? -6.638 37.119 -40.418 1.00 25.12 84 GLN H N 1
ATOM 2279 C CA . GLN B 2 84 ? -6.844 38.209 -39.460 1.00 25.28 84 GLN H CA 1
ATOM 2280 C C . GLN B 2 84 ? -8.142 37.987 -38.722 1.00 25.41 84 GLN H C 1
ATOM 2281 O O . GLN B 2 84 ? -9.201 37.879 -39.333 1.00 25.74 84 GLN H O 1
ATOM 2287 N N . MET B 2 85 ? -8.067 37.915 -37.404 1.00 25.48 85 MET H N 1
ATOM 2288 C CA . MET B 2 85 ? -9.260 37.691 -36.610 1.00 25.64 85 MET H CA 1
ATOM 2289 C C . MET B 2 85 ? -9.490 38.857 -35.657 1.00 25.79 85 MET H C 1
ATOM 2290 O O . MET B 2 85 ? -8.756 39.029 -34.686 1.00 25.98 85 MET H O 1
ATOM 2295 N N . ASN B 2 86 ? -10.502 39.663 -35.965 1.00 25.84 86 ASN H N 1
ATOM 2296 C CA . ASN B 2 86 ? -10.881 40.805 -35.138 1.00 26.04 86 ASN H CA 1
ATOM 2297 C C . ASN B 2 86 ? -12.118 40.503 -34.298 1.00 26.06 86 ASN H C 1
ATOM 2298 O O . ASN B 2 86 ? -12.878 39.591 -34.622 1.00 26.36 86 ASN H O 1
ATOM 2303 N N . ASN B 2 87 ? -12.322 41.274 -33.229 1.00 25.86 87 ASN H N 1
ATOM 2304 C CA . ASN B 2 87 ? -13.471 41.098 -32.339 1.00 25.75 87 ASN H CA 1
ATOM 2305 C C . ASN B 2 87 ? -13.788 39.620 -32.086 1.00 25.65 87 ASN H C 1
ATOM 2306 O O . ASN B 2 87 ? -14.855 39.120 -32.449 1.00 25.24 87 ASN H O 1
ATOM 2311 N N . LEU B 2 88 ? -12.825 38.935 -31.473 1.00 25.73 88 LEU H N 1
ATOM 2312 C CA . LEU B 2 88 ? -12.913 37.506 -31.205 1.00 25.69 88 LEU H CA 1
ATOM 2313 C C . LEU B 2 88 ? -13.948 37.208 -30.125 1.00 25.92 88 LEU H C 1
ATOM 2314 O O . LEU B 2 88 ? -14.086 37.970 -29.171 1.00 26.02 88 LEU H O 1
ATOM 2319 N N . LYS B 2 89 ? -14.679 36.108 -30.295 1.00 26.05 89 LYS H N 1
ATOM 2320 C CA . LYS B 2 89 ? -15.646 35.646 -29.304 1.00 26.20 89 LYS H CA 1
ATOM 2321 C C . LYS B 2 89 ? -15.215 34.308 -28.700 1.00 26.05 89 LYS H C 1
ATOM 2322 O O . LYS B 2 89 ? -14.387 33.605 -29.264 1.00 26.20 89 LYS H O 1
ATOM 2328 N N . THR B 2 90 ? -15.778 33.968 -27.546 1.00 25.96 90 THR H N 1
ATOM 2329 C CA . THR B 2 90 ? -15.500 32.702 -26.860 1.00 25.78 90 THR H CA 1
ATOM 2330 C C . THR B 2 90 ? -15.649 31.470 -27.761 1.00 25.50 90 THR H C 1
ATOM 2331 O O . THR B 2 90 ? -14.804 30.566 -27.736 1.00 25.10 90 THR H O 1
ATOM 2335 N N . GLU B 2 91 ? -16.716 31.447 -28.558 1.00 25.40 91 GLU H N 1
ATOM 2336 C CA . GLU B 2 91 ? -16.995 30.303 -29.440 1.00 25.31 91 GLU H CA 1
ATOM 2337 C C . GLU B 2 91 ? -16.028 30.199 -30.628 1.00 24.80 91 GLU H C 1
ATOM 2338 O O . GLU B 2 91 ? -16.165 29.305 -31.464 1.00 25.00 91 GLU H O 1
ATOM 2344 N N . ASP B 2 92 ? -15.052 31.108 -30.679 1.00 24.20 92 ASP H N 1
ATOM 2345 C CA . ASP B 2 92 ? -14.000 31.089 -31.702 1.00 23.55 92 ASP H CA 1
ATOM 2346 C C . ASP B 2 92 ? -12.744 30.336 -31.243 1.00 23.00 92 ASP H C 1
ATOM 2347 O O . ASP B 2 92 ? -11.821 30.116 -32.035 1.00 22.89 92 ASP H O 1
ATOM 2352 N N . THR B 2 93 ? -12.726 29.958 -29.963 1.00 22.43 93 THR H N 1
ATOM 2353 C CA . THR B 2 93 ? -11.689 29.102 -29.385 1.00 21.89 93 THR H CA 1
ATOM 2354 C C . THR B 2 93 ? -11.654 27.771 -30.128 1.00 21.73 93 THR H C 1
ATOM 2355 O O . THR B 2 93 ? -12.667 27.066 -30.192 1.00 21.78 93 THR H O 1
ATOM 2359 N N . ALA B 2 94 ? -10.493 27.436 -30.690 1.00 21.53 94 ALA H N 1
ATOM 2360 C CA . ALA B 2 94 ? -10.367 26.248 -31.530 1.00 21.50 94 ALA H CA 1
ATOM 2361 C C . ALA B 2 94 ? -8.948 26.002 -32.017 1.00 21.57 94 ALA H C 1
ATOM 2362 O O . ALA B 2 94 ? -8.061 26.849 -31.891 1.00 21.58 94 ALA H O 1
ATOM 2364 N N . MET B 2 95 ? -8.755 24.818 -32.581 1.00 21.63 95 MET H N 1
ATOM 2365 C CA . MET B 2 95 ? -7.567 24.498 -33.336 1.00 21.89 95 MET H CA 1
ATOM 2366 C C . MET B 2 95 ? -7.840 24.938 -34.770 1.00 21.69 95 MET H C 1
ATOM 2367 O O . MET B 2 95 ? -8.808 24.482 -35.387 1.00 21.66 95 MET H O 1
ATOM 2372 N N . TYR B 2 96 ? -7.006 25.831 -35.294 1.00 21.37 96 TYR H N 1
ATOM 2373 C CA . TYR B 2 96 ? -7.213 26.346 -36.639 1.00 21.12 96 TYR H CA 1
ATOM 2374 C C . TYR B 2 96 ? -6.318 25.649 -37.636 1.00 21.17 96 TYR H C 1
ATOM 2375 O O . TYR B 2 96 ? -5.099 25.581 -37.451 1.00 21.23 96 TYR H O 1
ATOM 2384 N N . TYR B 2 97 ? -6.946 25.118 -38.683 1.00 20.95 97 TYR H N 1
ATOM 2385 C CA . TYR B 2 97 ? -6.252 24.355 -39.709 1.00 20.82 97 TYR H CA 1
ATOM 2386 C C . TYR B 2 97 ? -6.158 25.107 -41.019 1.00 20.61 97 TYR H C 1
ATOM 2387 O O . TYR B 2 97 ? -7.105 25.765 -41.459 1.00 20.71 97 TYR H O 1
ATOM 2396 N N . CYS B 2 98 ? -4.998 24.977 -41.641 1.00 20.12 98 CYS H N 1
ATOM 2397 C CA . CYS B 2 98 ? -4.757 25.480 -42.966 1.00 19.64 98 CYS H CA 1
ATOM 2398 C C . CYS B 2 98 ? -4.831 24.278 -43.907 1.00 19.27 98 CYS H C 1
ATOM 2399 O O . CYS B 2 98 ? -4.060 23.335 -43.777 1.00 19.35 98 CYS H O 1
ATOM 2402 N N . VAL B 2 99 ? -5.787 24.315 -44.834 1.00 18.97 99 VAL H N 1
ATOM 2403 C CA . VAL B 2 99 ? -6.103 23.184 -45.718 1.00 18.71 99 VAL H CA 1
ATOM 2404 C C . VAL B 2 99 ? -5.927 23.590 -47.183 1.00 18.73 99 VAL H C 1
ATOM 2405 O O . VAL B 2 99 ? -6.331 24.679 -47.584 1.00 19.26 99 VAL H O 1
ATOM 2409 N N . ARG B 2 100 ? -5.329 22.722 -47.986 1.00 18.47 100 ARG H N 1
ATOM 2410 C CA . ARG B 2 100 ? -5.134 23.035 -49.388 1.00 18.35 100 ARG H CA 1
ATOM 2411 C C . ARG B 2 100 ? -6.320 22.592 -50.241 1.00 18.81 100 ARG H C 1
ATOM 2412 O O . ARG B 2 100 ? -6.942 21.569 -49.963 1.00 18.63 100 ARG H O 1
ATOM 2420 N N . GLN B 2 101 ? -6.617 23.378 -51.278 1.00 19.51 101 GLN H N 1
ATOM 2421 C CA . GLN B 2 101 ? -7.675 23.097 -52.253 1.00 20.14 101 GLN H CA 1
ATOM 2422 C C . GLN B 2 101 ? -8.947 22.591 -51.597 1.00 20.98 101 GLN H C 1
ATOM 2423 O O . GLN B 2 101 ? -9.607 23.315 -50.849 1.00 21.02 101 GLN H O 1
ATOM 2429 N N . MET B 2 102 ? -9.264 21.332 -51.881 1.00 22.06 102 MET H N 1
ATOM 2430 C CA . MET B 2 102 ? -10.515 20.718 -51.476 1.00 23.05 102 MET H CA 1
ATOM 2431 C C . MET B 2 102 ? -10.282 19.697 -50.348 1.00 23.71 102 MET H C 1
ATOM 2432 O O . MET B 2 102 ? -11.198 18.957 -49.964 1.00 24.20 102 MET H O 1
ATOM 2437 N N . GLY B 2 103 ? -9.053 19.664 -49.822 1.00 24.32 103 GLY H N 1
ATOM 2438 C CA . GLY B 2 103 ? -8.763 18.921 -48.595 1.00 24.88 103 GLY H CA 1
ATOM 2439 C C . GLY B 2 103 ? -7.712 17.830 -48.663 1.00 25.27 103 GLY H C 1
ATOM 2440 O O . GLY B 2 103 ? -7.683 16.954 -47.799 1.00 25.28 103 GLY H O 1
ATOM 2441 N N . ASP B 2 104 ? -6.843 17.874 -49.671 1.00 25.66 104 ASP H N 1
ATOM 2442 C CA . ASP B 2 104 ? -5.851 16.815 -49.848 1.00 26.17 104 ASP H CA 1
ATOM 2443 C C . ASP B 2 104 ? -4.732 16.860 -48.810 1.00 26.24 104 ASP H C 1
ATOM 2444 O O . ASP B 2 104 ? -4.192 15.822 -48.433 1.00 26.07 104 ASP H O 1
ATOM 2449 N N . TYR B 2 105 ? -4.426 18.065 -48.335 1.00 26.59 105 TYR H N 1
ATOM 2450 C CA . TYR B 2 105 ? -3.393 18.285 -47.323 1.00 26.62 105 TYR H CA 1
ATOM 2451 C C . TYR B 2 105 ? -3.859 19.251 -46.239 1.00 26.42 105 TYR H C 1
ATOM 2452 O O . TYR B 2 105 ? -4.459 20.289 -46.529 1.00 26.45 105 TYR H O 1
ATOM 2461 N N . TRP B 2 106 ? -3.577 18.898 -44.989 1.00 25.80 106 TRP H N 1
ATOM 2462 C CA . TRP B 2 106 ? -3.876 19.756 -43.849 1.00 25.11 106 TRP H CA 1
ATOM 2463 C C . TRP B 2 106 ? -2.589 20.052 -43.102 1.00 25.78 106 TRP H C 1
ATOM 2464 O O . TRP B 2 106 ? -1.654 19.246 -43.115 1.00 25.95 106 TRP H O 1
ATOM 2475 N N . GLY B 2 107 ? -2.532 21.206 -42.450 1.00 26.31 107 GLY H N 1
ATOM 2476 C CA . GLY B 2 107 ? -1.402 21.521 -41.583 1.00 26.92 107 GLY H CA 1
ATOM 2477 C C . GLY B 2 107 ? -1.592 20.884 -40.219 1.00 27.57 107 GLY H C 1
ATOM 2478 O O . GLY B 2 107 ? -2.565 20.161 -39.993 1.00 27.90 107 GLY H O 1
ATOM 2479 N N . GLN B 2 108 ? -0.675 21.150 -39.296 1.00 27.95 108 GLN H N 1
ATOM 2480 C CA . GLN B 2 108 ? -0.739 20.521 -37.975 1.00 28.31 108 GLN H CA 1
ATOM 2481 C C . GLN B 2 108 ? -1.637 21.279 -36.980 1.00 28.23 108 GLN H C 1
ATOM 2482 O O . GLN B 2 108 ? -2.106 20.704 -35.993 1.00 28.40 108 GLN H O 1
ATOM 2488 N N . GLY B 2 109 ? -1.871 22.565 -37.247 1.00 27.93 109 GLY H N 1
ATOM 2489 C CA . GLY B 2 109 ? -2.756 23.389 -36.425 1.00 27.37 109 GLY H CA 1
ATOM 2490 C C . GLY B 2 109 ? -2.065 24.263 -35.387 1.00 26.96 109 GLY H C 1
ATOM 2491 O O . GLY B 2 109 ? -1.048 23.877 -34.808 1.00 27.11 109 GLY H O 1
ATOM 2492 N N . THR B 2 110 ? -2.607 25.461 -35.181 1.00 26.33 110 THR H N 1
ATOM 2493 C CA . THR B 2 110 ? -2.321 26.250 -33.992 1.00 25.62 110 THR H CA 1
ATOM 2494 C C . THR B 2 110 ? -3.593 26.350 -33.183 1.00 25.37 110 THR H C 1
ATOM 2495 O O . THR B 2 110 ? -4.682 26.429 -33.754 1.00 25.61 110 THR H O 1
ATOM 2499 N N . THR B 2 111 ? -3.458 26.347 -31.860 1.00 24.96 111 THR H N 1
ATOM 2500 C CA . THR B 2 111 ? -4.595 26.570 -30.982 1.00 24.76 111 THR H CA 1
ATOM 2501 C C . THR B 2 111 ? -4.894 28.063 -30.807 1.00 24.71 111 THR H C 1
ATOM 2502 O O . THR B 2 111 ? -3.993 28.897 -30.689 1.00 24.78 111 THR H O 1
ATOM 2506 N N . LEU B 2 112 ? -6.174 28.395 -30.827 1.00 24.78 112 LEU H N 1
ATOM 2507 C CA . LEU B 2 112 ? -6.617 29.693 -30.365 1.00 25.05 112 LEU H CA 1
ATOM 2508 C C . LEU B 2 112 ? -7.499 29.503 -29.129 1.00 25.38 112 LEU H C 1
ATOM 2509 O O . LEU B 2 112 ? -8.372 28.629 -29.108 1.00 25.66 112 LEU H O 1
ATOM 2514 N N . THR B 2 113 ? -7.245 30.310 -28.100 1.00 25.58 113 THR H N 1
ATOM 2515 C CA . THR B 2 113 ? -8.003 30.271 -26.856 1.00 25.70 113 THR H CA 1
ATOM 2516 C C . THR B 2 113 ? -8.536 31.669 -26.571 1.00 26.15 113 THR H C 1
ATOM 2517 O O . THR B 2 113 ? -7.762 32.593 -26.306 1.00 26.18 113 THR H O 1
ATOM 2521 N N . VAL B 2 114 ? -9.855 31.818 -26.639 1.00 26.57 114 VAL H N 1
ATOM 2522 C CA . VAL B 2 114 ? -10.496 33.082 -26.319 1.00 27.35 114 VAL H CA 1
ATOM 2523 C C . VAL B 2 114 ? -11.098 32.991 -24.910 1.00 27.80 114 VAL H C 1
ATOM 2524 O O . VAL B 2 114 ? -12.088 32.285 -24.686 1.00 27.96 114 VAL H O 1
ATOM 2528 N N . SER B 2 115 ? -10.483 33.711 -23.972 1.00 28.21 115 SER H N 1
ATOM 2529 C CA . SER B 2 115 ? -10.829 33.644 -22.554 1.00 28.58 115 SER H CA 1
ATOM 2530 C C . SER B 2 115 ? -10.294 34.883 -21.840 1.00 28.82 115 SER H C 1
ATOM 2531 O O . SER B 2 115 ? -9.222 35.397 -22.193 1.00 28.84 115 SER H O 1
ATOM 2534 N N . SER B 2 116 ? -11.030 35.364 -20.839 1.00 29.16 116 SER H N 1
ATOM 2535 C CA . SER B 2 116 ? -10.552 36.508 -20.043 1.00 29.64 116 SER H CA 1
ATOM 2536 C C . SER B 2 116 ? -9.800 36.071 -18.778 1.00 29.74 116 SER H C 1
ATOM 2537 O O . SER B 2 116 ? -9.425 36.904 -17.952 1.00 29.59 116 SER H O 1
ATOM 2540 N N . ALA B 2 117 ? -9.583 34.760 -18.647 1.00 30.13 117 ALA H N 1
ATOM 2541 C CA . ALA B 2 117 ? -8.817 34.180 -17.540 1.00 30.53 117 ALA H CA 1
ATOM 2542 C C . ALA B 2 117 ? -7.332 34.455 -17.715 1.00 30.97 117 ALA H C 1
ATOM 2543 O O . ALA B 2 117 ? -6.857 34.636 -18.840 1.00 31.00 117 ALA H O 1
ATOM 2545 N N . VAL B 2 118 ? -6.607 34.486 -16.599 1.00 31.72 118 VAL H N 1
ATOM 2546 C CA . VAL B 2 118 ? -5.203 34.909 -16.591 1.00 32.39 118 VAL H CA 1
ATOM 2547 C C . VAL B 2 118 ? -4.261 33.708 -16.675 1.00 32.84 118 VAL H C 1
ATOM 2548 O O . VAL B 2 118 ? -4.560 32.636 -16.135 1.00 32.82 118 VAL H O 1
ATOM 2552 N N . LYS B 2 119 ? -3.133 33.892 -17.358 1.00 33.63 119 LYS H N 1
ATOM 2553 C CA . LYS B 2 119 ? -2.104 32.855 -17.468 1.00 34.55 119 LYS H CA 1
ATOM 2554 C C . LYS B 2 119 ? -1.474 32.559 -16.115 1.00 35.27 119 LYS H C 1
ATOM 2555 O O . LYS B 2 119 ? -1.006 33.466 -15.430 1.00 35.53 119 LYS H O 1
ATOM 2561 N N . THR B 2 120 ? -1.473 31.281 -15.744 1.00 36.14 120 THR H N 1
ATOM 2562 C CA . THR B 2 120 ? -1.019 30.830 -14.432 1.00 36.93 120 THR H CA 1
ATOM 2563 C C . THR B 2 120 ? -0.120 29.591 -14.566 1.00 37.65 120 THR H C 1
ATOM 2564 O O . THR B 2 120 ? -0.452 28.666 -15.314 1.00 37.63 120 THR H O 1
ATOM 2568 N N . PRO B 2 121 ? 1.035 29.579 -13.862 1.00 38.44 121 PRO H N 1
ATOM 2569 C CA . PRO B 2 121 ? 1.852 28.359 -13.777 1.00 39.08 121 PRO H CA 1
ATOM 2570 C C . PRO B 2 121 ? 1.196 27.279 -12.905 1.00 39.82 121 PRO H C 1
ATOM 2571 O O . PRO B 2 121 ? 0.458 27.610 -11.974 1.00 39.93 121 PRO H O 1
ATOM 2575 N N . PRO B 2 122 ? 1.457 25.993 -13.202 1.00 40.59 122 PRO H N 1
ATOM 2576 C CA . PRO B 2 122 ? 0.859 24.911 -12.417 1.00 41.26 122 PRO H CA 1
ATOM 2577 C C . PRO B 2 122 ? 1.646 24.567 -11.156 1.00 42.03 122 PRO H C 1
ATOM 2578 O O . PRO B 2 122 ? 2.832 24.891 -11.057 1.00 42.07 122 PRO H O 1
ATOM 2582 N N . SER B 2 123 ? 0.976 23.920 -10.205 1.00 42.97 123 SER H N 1
ATOM 2583 C CA . SER B 2 123 ? 1.643 23.313 -9.055 1.00 44.07 123 SER H CA 1
ATOM 2584 C C . SER B 2 123 ? 1.804 21.811 -9.323 1.00 44.74 123 SER H C 1
ATOM 2585 O O . SER B 2 123 ? 0.812 21.102 -9.559 1.00 44.89 123 SER H O 1
ATOM 2588 N N . VAL B 2 124 ? 3.049 21.335 -9.295 1.00 45.38 124 VAL H N 1
ATOM 2589 C CA . VAL B 2 124 ? 3.357 19.936 -9.603 1.00 46.03 124 VAL H CA 1
ATOM 2590 C C . VAL B 2 124 ? 3.574 19.132 -8.331 1.00 46.56 124 VAL H C 1
ATOM 2591 O O . VAL B 2 124 ? 4.424 19.476 -7.507 1.00 46.72 124 VAL H O 1
ATOM 2595 N N . TYR B 2 125 ? 2.808 18.056 -8.182 1.00 47.26 125 TYR H N 1
ATOM 2596 C CA . TYR B 2 125 ? 2.938 17.167 -7.023 1.00 47.92 125 TYR H CA 1
ATOM 2597 C C . TYR B 2 125 ? 3.346 15.749 -7.424 1.00 48.04 125 TYR H C 1
ATOM 2598 O O . TYR B 2 125 ? 2.829 15.219 -8.409 1.00 48.16 125 TYR H O 1
ATOM 2607 N N . PRO B 2 126 ? 4.283 15.133 -6.673 1.00 48.17 126 PRO H N 1
ATOM 2608 C CA . PRO B 2 126 ? 4.511 13.702 -6.884 1.00 48.26 126 PRO H CA 1
ATOM 2609 C C . PRO B 2 126 ? 3.387 12.857 -6.273 1.00 48.35 126 PRO H C 1
ATOM 2610 O O . PRO B 2 126 ? 2.891 13.164 -5.181 1.00 48.28 126 PRO H O 1
ATOM 2614 N N . LEU B 2 127 ? 2.972 11.824 -6.999 1.00 48.49 127 LEU H N 1
ATOM 2615 C CA . LEU B 2 127 ? 2.038 10.841 -6.471 1.00 48.74 127 LEU H CA 1
ATOM 2616 C C . LEU B 2 127 ? 2.781 9.551 -6.138 1.00 49.14 127 LEU H C 1
ATOM 2617 O O . LEU B 2 127 ? 3.251 8.845 -7.033 1.00 49.14 127 LEU H O 1
ATOM 2622 N N . ALA B 2 128 ? 2.908 9.273 -4.841 1.00 49.68 128 ALA H N 1
ATOM 2623 C CA . ALA B 2 128 ? 3.597 8.081 -4.353 1.00 50.33 128 ALA H CA 1
ATOM 2624 C C . ALA B 2 128 ? 2.587 7.155 -3.678 1.00 50.87 128 ALA H C 1
ATOM 2625 O O . ALA B 2 128 ? 1.577 7.636 -3.166 1.00 50.74 128 ALA H O 1
ATOM 2627 N N . PRO B 2 129 ? 2.857 5.829 -3.662 1.00 51.57 129 PRO H N 1
ATOM 2628 C CA . PRO B 2 129 ? 1.860 4.865 -3.184 1.00 52.12 129 PRO H CA 1
ATOM 2629 C C . PRO B 2 129 ? 1.710 4.939 -1.675 1.00 52.68 129 PRO H C 1
ATOM 2630 O O . PRO B 2 129 ? 2.677 5.276 -0.982 1.00 52.91 129 PRO H O 1
ATOM 2634 N N . GLY B 2 130 ? 0.516 4.627 -1.174 1.00 53.08 130 GLY H N 1
ATOM 2635 C CA . GLY B 2 130 ? 0.226 4.747 0.260 1.00 53.60 130 GLY H CA 1
ATOM 2636 C C . GLY B 2 130 ? -0.601 3.622 0.862 1.00 53.88 130 GLY H C 1
ATOM 2637 O O . GLY B 2 130 ? -1.297 2.891 0.146 1.00 54.16 130 GLY H O 1
ATOM 2638 N N . GLY B 2 131 ? -0.541 3.500 2.189 1.00 53.86 131 GLY H N 1
ATOM 2639 C CA . GLY B 2 131 ? -1.210 2.414 2.913 1.00 53.34 131 GLY H CA 1
ATOM 2640 C C . GLY B 2 131 ? -0.326 1.179 2.910 1.00 52.80 131 GLY H C 1
ATOM 2641 O O . GLY B 2 131 ? 0.342 0.877 3.905 1.00 53.03 131 GLY H O 1
ATOM 2642 N N . GLY B 2 132 ? -0.312 0.480 1.776 1.00 51.93 132 GLY H N 1
ATOM 2643 C CA . GLY B 2 132 ? 0.485 -0.735 1.605 1.00 50.47 132 GLY H CA 1
ATOM 2644 C C . GLY B 2 132 ? -0.320 -1.898 1.044 1.00 49.32 132 GLY H C 1
ATOM 2645 O O . GLY B 2 132 ? -1.352 -1.696 0.391 1.00 49.24 132 GLY H O 1
ATOM 2646 N N . ALA B 2 133 ? 0.152 -3.116 1.332 1.00 47.93 133 ALA H N 1
ATOM 2647 C CA . ALA B 2 133 ? -0.388 -4.367 0.776 1.00 46.22 133 ALA H CA 1
ATOM 2648 C C . ALA B 2 133 ? -0.414 -4.314 -0.757 1.00 44.88 133 ALA H C 1
ATOM 2649 O O . ALA B 2 133 ? -1.463 -4.068 -1.364 1.00 44.92 133 ALA H O 1
ATOM 2651 N N . ILE B 2 134 ? 0.755 -4.525 -1.367 1.00 43.03 134 ILE H N 1
ATOM 2652 C CA . ILE B 2 134 ? 0.930 -4.408 -2.824 1.00 41.13 134 ILE H CA 1
ATOM 2653 C C . ILE B 2 134 ? 0.596 -5.740 -3.533 1.00 39.80 134 ILE H C 1
ATOM 2654 O O . ILE B 2 134 ? 1.149 -6.778 -3.187 1.00 40.17 134 ILE H O 1
ATOM 2659 N N . SER B 2 135 ? -0.329 -5.707 -4.495 1.00 38.00 135 SER H N 1
ATOM 2660 C CA . SER B 2 135 ? -0.855 -6.934 -5.131 1.00 36.23 135 SER H CA 1
ATOM 2661 C C . SER B 2 135 ? -0.453 -7.046 -6.608 1.00 35.12 135 SER H C 1
ATOM 2662 O O . SER B 2 135 ? -1.155 -7.650 -7.419 1.00 34.67 135 SER H O 1
ATOM 2665 N N . ASN B 2 136 ? 0.697 -6.464 -6.930 1.00 34.19 136 ASN H N 1
ATOM 2666 C CA . ASN B 2 136 ? 1.175 -6.347 -8.294 1.00 33.37 136 ASN H CA 1
ATOM 2667 C C . ASN B 2 136 ? 2.681 -6.154 -8.282 1.00 33.23 136 ASN H C 1
ATOM 2668 O O . ASN B 2 136 ? 3.212 -5.329 -7.530 1.00 33.08 136 ASN H O 1
ATOM 2673 N N . SER B 2 137 ? 3.361 -6.927 -9.121 1.00 33.49 137 SER H N 1
ATOM 2674 C CA . SER B 2 137 ? 4.795 -6.774 -9.359 1.00 33.73 137 SER H CA 1
ATOM 2675 C C . SER B 2 137 ? 5.137 -5.388 -9.928 1.00 34.18 137 SER H C 1
ATOM 2676 O O . SER B 2 137 ? 6.208 -4.843 -9.650 1.00 34.18 137 SER H O 1
ATOM 2679 N N . MET B 2 138 ? 4.228 -4.834 -10.731 1.00 34.88 138 MET H N 1
ATOM 2680 C CA . MET B 2 138 ? 4.372 -3.479 -11.260 1.00 35.70 138 MET H CA 1
ATOM 2681 C C . MET B 2 138 ? 3.728 -2.473 -10.310 1.00 36.58 138 MET H C 1
ATOM 2682 O O . MET B 2 138 ? 2.574 -2.643 -9.901 1.00 36.76 138 MET H O 1
ATOM 2687 N N . VAL B 2 139 ? 4.477 -1.432 -9.952 1.00 37.71 139 VAL H N 1
ATOM 2688 C CA . VAL B 2 139 ? 3.933 -0.352 -9.120 1.00 38.72 139 VAL H CA 1
ATOM 2689 C C . VAL B 2 139 ? 3.640 0.888 -9.970 1.00 39.46 139 VAL H C 1
ATOM 2690 O O . VAL B 2 139 ? 4.479 1.313 -10.782 1.00 39.64 139 VAL H O 1
ATOM 2694 N N . THR B 2 140 ? 2.443 1.446 -9.791 1.00 40.28 140 THR H N 1
ATOM 2695 C CA . THR B 2 140 ? 2.022 2.634 -10.538 1.00 40.99 140 THR H CA 1
ATOM 2696 C C . THR B 2 140 ? 2.309 3.910 -9.739 1.00 41.21 140 THR H C 1
ATOM 2697 O O . THR B 2 140 ? 1.921 4.042 -8.571 1.00 41.18 140 THR H O 1
ATOM 2701 N N . LEU B 2 141 ? 3.007 4.837 -10.385 1.00 41.44 141 LEU H N 1
ATOM 2702 C CA . LEU B 2 141 ? 3.342 6.124 -9.794 1.00 41.61 141 LEU H CA 1
ATOM 2703 C C . LEU B 2 141 ? 2.803 7.221 -10.696 1.00 41.48 141 LEU H C 1
ATOM 2704 O O . LEU B 2 141 ? 2.459 6.959 -11.848 1.00 41.47 141 LEU H O 1
ATOM 2709 N N . GLY B 2 142 ? 2.732 8.444 -10.178 1.00 41.26 142 GLY H N 1
ATOM 2710 C CA . GLY B 2 142 ? 2.192 9.548 -10.954 1.00 40.86 142 GLY H CA 1
ATOM 2711 C C . GLY B 2 142 ? 2.701 10.936 -10.636 1.00 40.56 142 GLY H C 1
ATOM 2712 O O . GLY B 2 142 ? 3.627 11.118 -9.843 1.00 40.61 142 GLY H O 1
ATOM 2713 N N . CYS B 2 143 ? 2.088 11.913 -11.294 1.00 40.08 143 CYS H N 1
ATOM 2714 C CA . CYS B 2 143 ? 2.311 13.321 -11.028 1.00 39.62 143 CYS H CA 1
ATOM 2715 C C . CYS B 2 143 ? 1.027 14.076 -11.283 1.00 39.03 143 CYS H C 1
ATOM 2716 O O . CYS B 2 143 ? 0.505 14.056 -12.395 1.00 39.04 143 CYS H O 1
ATOM 2719 N N . LEU B 2 144 ? 0.513 14.720 -10.239 1.00 38.51 144 LEU H N 1
ATOM 2720 C CA . LEU B 2 144 ? -0.663 15.585 -10.336 1.00 37.86 144 LEU H CA 1
ATOM 2721 C C . LEU B 2 144 ? -0.224 16.997 -10.691 1.00 37.68 144 LEU H C 1
ATOM 2722 O O . LEU B 2 144 ? 0.745 17.508 -10.128 1.00 37.79 144 LEU H O 1
ATOM 2727 N N . VAL B 2 145 ? -0.924 17.617 -11.635 1.00 37.42 145 VAL H N 1
ATOM 2728 C CA . VAL B 2 145 ? -0.620 18.982 -12.050 1.00 37.32 145 VAL H CA 1
ATOM 2729 C C . VAL B 2 145 ? -1.850 19.835 -11.796 1.00 37.52 145 VAL H C 1
ATOM 2730 O O . VAL B 2 145 ? -2.885 19.632 -12.426 1.00 37.62 145 VAL H O 1
ATOM 2734 N N . ASN B 2 146 ? -1.739 20.778 -10.865 1.00 37.89 146 ASN H N 1
ATOM 2735 C CA . ASN B 2 146 ? -2.909 21.531 -10.399 1.00 38.43 146 ASN H CA 1
ATOM 2736 C C . ASN B 2 146 ? -2.847 23.034 -10.698 1.00 38.70 146 ASN H C 1
ATOM 2737 O O . ASN B 2 146 ? -1.781 23.649 -10.613 1.00 38.69 146 ASN H O 1
ATOM 2742 N N . GLY B 2 147 ? -4.001 23.600 -11.059 1.00 39.05 147 GLY H N 1
ATOM 2743 C CA . GLY B 2 147 ? -4.168 25.043 -11.278 1.00 39.56 147 GLY H CA 1
ATOM 2744 C C . GLY B 2 147 ? -3.296 25.676 -12.355 1.00 39.94 147 GLY H C 1
ATOM 2745 O O . GLY B 2 147 ? -2.311 26.357 -12.045 1.00 40.13 147 GLY H O 1
ATOM 2746 N N . TYR B 2 148 ? -3.650 25.465 -13.620 1.00 40.06 148 TYR H N 1
ATOM 2747 C CA . TYR B 2 148 ? -2.905 26.084 -14.715 1.00 40.18 148 TYR H CA 1
ATOM 2748 C C . TYR B 2 148 ? -3.799 26.659 -15.814 1.00 40.15 148 TYR H C 1
ATOM 2749 O O . TYR B 2 148 ? -4.886 26.134 -16.079 1.00 40.18 148 TYR H O 1
ATOM 2758 N N . PHE B 2 149 ? -3.323 27.743 -16.432 1.00 39.93 149 PHE H N 1
ATOM 2759 C CA . PHE B 2 149 ? -3.955 28.347 -17.601 1.00 39.57 149 PHE H CA 1
ATOM 2760 C C . PHE B 2 149 ? -2.900 29.043 -18.460 1.00 39.50 149 PHE H C 1
ATOM 2761 O O . PHE B 2 149 ? -1.969 29.641 -17.925 1.00 39.61 149 PHE H O 1
ATOM 2769 N N . PRO B 2 150 ? -3.007 28.929 -19.795 1.00 39.42 150 PRO H N 1
ATOM 2770 C CA . PRO B 2 150 ? -3.924 28.069 -20.536 1.00 39.34 150 PRO H CA 1
ATOM 2771 C C . PRO B 2 150 ? -3.296 26.710 -20.862 1.00 39.28 150 PRO H C 1
ATOM 2772 O O . PRO B 2 150 ? -2.189 26.416 -20.407 1.00 39.21 150 PRO H O 1
ATOM 2776 N N . GLU B 2 151 ? -4.009 25.893 -21.634 1.00 39.31 151 GLU H N 1
ATOM 2777 C CA . GLU B 2 151 ? -3.454 24.671 -22.205 1.00 39.28 151 GLU H CA 1
ATOM 2778 C C . GLU B 2 151 ? -2.458 25.038 -23.315 1.00 39.35 151 GLU H C 1
ATOM 2779 O O . GLU B 2 151 ? -2.558 26.115 -23.908 1.00 39.32 151 GLU H O 1
ATOM 2785 N N . PRO B 2 152 ? -1.514 24.137 -23.628 1.00 39.50 152 PRO H N 1
ATOM 2786 C CA . PRO B 2 152 ? -1.347 22.814 -23.061 1.00 39.69 152 PRO H CA 1
ATOM 2787 C C . PRO B 2 152 ? -0.199 22.713 -22.066 1.00 39.86 152 PRO H C 1
ATOM 2788 O O . PRO B 2 152 ? 0.541 23.679 -21.846 1.00 39.87 152 PRO H O 1
ATOM 2792 N N . VAL B 2 153 ? -0.075 21.531 -21.474 1.00 40.08 153 VAL H N 1
ATOM 2793 C CA . VAL B 2 153 ? 1.106 21.151 -20.714 1.00 40.31 153 VAL H CA 1
ATOM 2794 C C . VAL B 2 153 ? 1.720 19.890 -21.332 1.00 40.61 153 VAL H C 1
ATOM 2795 O O . VAL B 2 153 ? 1.070 19.175 -22.104 1.00 40.72 153 VAL H O 1
ATOM 2799 N N . THR B 2 154 ? 2.973 19.630 -20.980 1.00 40.89 154 THR H N 1
ATOM 2800 C CA . THR B 2 154 ? 3.714 18.492 -21.481 1.00 41.16 154 THR H CA 1
ATOM 2801 C C . THR B 2 154 ? 4.279 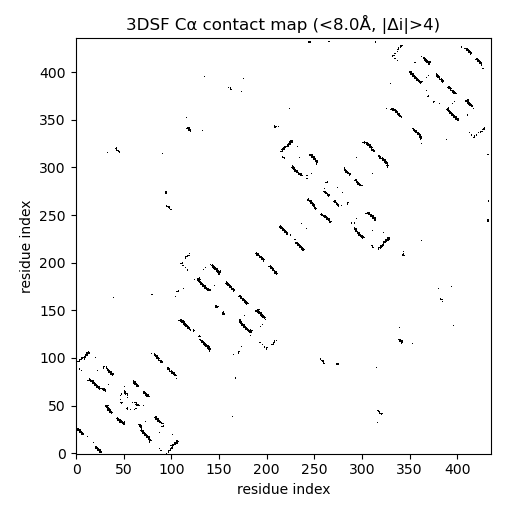17.735 -20.292 1.00 41.46 154 THR H C 1
ATOM 2802 O O . THR B 2 154 ? 5.101 18.276 -19.551 1.00 41.62 154 THR H O 1
ATOM 2806 N N . VAL B 2 155 ? 3.824 16.496 -20.099 1.00 41.80 155 VAL H N 1
ATOM 2807 C CA . VAL B 2 155 ? 4.382 15.612 -19.067 1.00 42.07 155 VAL H CA 1
ATOM 2808 C C . VAL B 2 155 ? 5.151 14.460 -19.717 1.00 42.52 155 VAL H C 1
ATOM 2809 O O . VAL B 2 155 ? 4.623 13.784 -20.608 1.00 42.69 155 VAL H O 1
ATOM 2813 N N . THR B 2 156 ? 6.399 14.261 -19.288 1.00 42.92 156 THR H N 1
ATOM 2814 C CA . THR B 2 156 ? 7.202 13.091 -19.673 1.00 43.37 156 THR H CA 1
ATOM 2815 C C . THR B 2 156 ? 7.883 12.524 -18.435 1.00 43.87 156 THR H C 1
ATOM 2816 O O . THR B 2 156 ? 7.906 13.171 -17.386 1.00 43.82 156 THR H O 1
ATOM 2820 N N . TRP B 2 157 ? 8.447 11.326 -18.559 1.00 44.48 157 TRP H N 1
ATOM 2821 C CA . TRP B 2 157 ? 9.094 10.673 -17.426 1.00 45.33 157 TRP H CA 1
ATOM 2822 C C . TRP B 2 157 ? 10.570 10.361 -17.704 1.00 46.71 157 TRP H C 1
ATOM 2823 O O . TRP B 2 157 ? 10.913 9.851 -18.777 1.00 47.04 157 TRP H O 1
ATOM 2834 N N . ASN B 2 158 ? 11.429 10.681 -16.733 1.00 48.26 158 ASN H N 1
ATOM 2835 C CA . ASN B 2 158 ? 12.884 10.497 -16.843 1.00 49.77 158 ASN H CA 1
ATOM 2836 C C . ASN B 2 158 ? 13.469 10.956 -18.173 1.00 50.93 158 ASN H C 1
ATOM 2837 O O . ASN B 2 158 ? 13.964 10.134 -18.952 1.00 51.13 158 ASN H O 1
ATOM 2842 N N . ALA B 2 159 ? 13.398 12.260 -18.435 1.00 52.28 159 ALA H N 1
ATOM 2843 C CA . ALA B 2 159 ? 13.964 12.852 -19.656 1.00 53.58 159 ALA H CA 1
ATOM 2844 C C . ALA B 2 159 ? 13.432 12.234 -20.968 1.00 54.44 159 ALA H C 1
ATOM 2845 O O . ALA B 2 159 ? 13.883 12.591 -22.065 1.00 54.59 159 ALA H O 1
ATOM 2847 N N . GLY B 2 160 ? 12.468 11.320 -20.847 1.00 55.21 160 GLY H N 1
ATOM 2848 C CA . GLY B 2 160 ? 11.895 10.629 -21.999 1.00 56.06 160 GLY H CA 1
ATOM 2849 C C . GLY B 2 160 ? 12.222 9.147 -22.067 1.00 56.60 160 GLY H C 1
ATOM 2850 O O . GLY B 2 160 ? 11.804 8.465 -23.002 1.00 56.66 160 GLY H O 1
ATOM 2851 N N . SER B 2 161 ? 12.961 8.648 -21.074 1.00 57.03 161 SER H N 1
ATOM 2852 C CA . SER B 2 161 ? 13.390 7.241 -21.032 1.00 57.22 161 SER H CA 1
ATOM 2853 C C . SER B 2 161 ? 12.233 6.269 -20.875 1.00 57.12 161 SER H C 1
ATOM 2854 O O . SER B 2 161 ? 12.289 5.149 -21.384 1.00 57.16 161 SER H O 1
ATOM 2857 N N . LEU B 2 162 ? 11.197 6.706 -20.162 1.00 56.83 162 LEU H N 1
ATOM 2858 C CA . LEU B 2 162 ? 10.015 5.886 -19.913 1.00 56.27 162 LEU H CA 1
ATOM 2859 C C . LEU B 2 162 ? 8.969 6.140 -20.990 1.00 55.59 162 LEU H C 1
ATOM 2860 O O . LEU B 2 162 ? 8.102 6.991 -20.829 1.00 55.62 162 LEU H O 1
ATOM 2865 N N . GLY B 2 163 ? 9.074 5.400 -22.092 1.00 54.77 163 GLY H N 1
ATOM 2866 C CA . GLY B 2 163 ? 8.185 5.571 -23.240 1.00 53.68 163 GLY H CA 1
ATOM 2867 C C . GLY B 2 163 ? 6.803 4.970 -23.047 1.00 52.87 163 GLY H C 1
ATOM 2868 O O . GLY B 2 163 ? 5.795 5.581 -23.422 1.00 52.96 163 GLY H O 1
ATOM 2869 N N . SER B 2 164 ? 6.758 3.775 -22.458 1.00 51.72 164 SER H N 1
ATOM 2870 C CA . SER B 2 164 ? 5.513 3.023 -22.297 1.00 50.45 164 SER H CA 1
ATOM 2871 C C . SER B 2 164 ? 5.115 2.869 -20.832 1.00 49.28 164 SER H C 1
ATOM 2872 O O . SER B 2 164 ? 5.926 3.112 -19.938 1.00 49.23 164 SER H O 1
ATOM 2875 N N . GLY B 2 165 ? 3.864 2.464 -20.603 1.00 47.84 165 GLY H N 1
ATOM 2876 C CA . GLY B 2 165 ? 3.293 2.372 -19.257 1.00 45.76 165 GLY H CA 1
ATOM 2877 C C . GLY B 2 165 ? 2.820 3.721 -18.748 1.00 44.29 165 GLY H C 1
ATOM 2878 O O . GLY B 2 165 ? 2.475 3.867 -17.576 1.00 44.27 165 GLY H O 1
ATOM 2879 N N . VAL B 2 166 ? 2.784 4.700 -19.647 1.00 42.81 166 VAL H N 1
ATOM 2880 C CA . VAL B 2 166 ? 2.532 6.091 -19.290 1.00 41.44 166 VAL H CA 1
ATOM 2881 C C . VAL B 2 166 ? 1.172 6.592 -19.800 1.00 40.68 166 VAL H C 1
ATOM 2882 O O . VAL B 2 166 ? 0.956 6.707 -21.010 1.00 40.62 166 VAL H O 1
ATOM 2886 N N . HIS B 2 167 ? 0.263 6.887 -18.871 1.00 39.62 167 HIS H N 1
ATOM 2887 C CA . HIS B 2 167 ? -1.035 7.468 -19.222 1.00 38.68 167 HIS H CA 1
ATOM 2888 C C . HIS B 2 167 ? -1.116 8.937 -18.826 1.00 38.14 167 HIS H C 1
ATOM 2889 O O . HIS B 2 167 ? -1.085 9.263 -17.641 1.00 38.21 167 HIS H O 1
ATOM 2896 N N . THR B 2 168 ? -1.212 9.818 -19.819 1.00 37.62 168 THR H N 1
ATOM 2897 C CA . THR B 2 168 ? -1.459 11.241 -19.576 1.00 37.15 168 THR H CA 1
ATOM 2898 C C . THR B 2 168 ? -2.936 11.553 -19.817 1.00 36.95 168 THR H C 1
ATOM 2899 O O . THR B 2 168 ? -3.433 11.447 -20.944 1.00 36.86 168 THR H O 1
ATOM 2903 N N . PHE B 2 169 ? -3.625 11.937 -18.745 1.00 36.72 169 PHE H N 1
ATOM 2904 C CA . PHE B 2 169 ? -5.0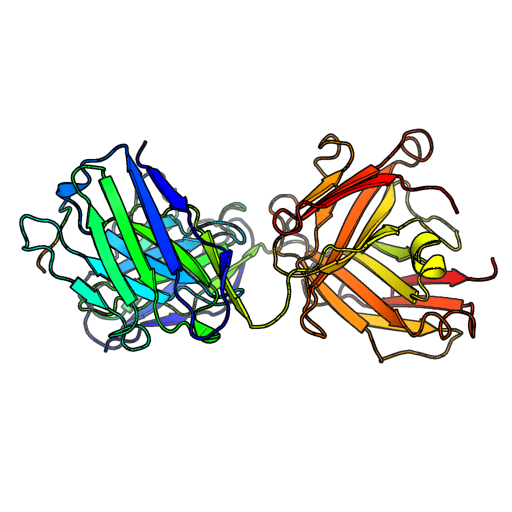66 12.182 -18.779 1.00 36.50 169 PHE H CA 1
ATOM 2905 C C . PHE B 2 169 ? -5.376 13.589 -19.264 1.00 36.69 169 PHE H C 1
ATOM 2906 O O . PHE B 2 169 ? -4.632 14.512 -18.955 1.00 36.63 169 PHE H O 1
ATOM 2914 N N . PRO B 2 170 ? -6.460 13.750 -20.051 1.00 37.08 170 PRO H N 1
ATOM 2915 C CA . PRO B 2 170 ? -6.852 15.006 -20.706 1.00 37.42 170 PRO H CA 1
ATOM 2916 C C . PRO B 2 170 ? -6.691 16.299 -19.876 1.00 37.83 170 PRO H C 1
ATOM 2917 O O . PRO B 2 170 ? -5.724 17.038 -20.102 1.00 38.11 170 PRO H O 1
ATOM 2921 N N . ALA B 2 171 ? -7.616 16.566 -18.947 1.00 38.09 171 ALA H N 1
ATOM 2922 C CA . ALA B 2 171 ? -7.703 17.857 -18.231 1.00 38.60 171 ALA H CA 1
ATOM 2923 C C . ALA B 2 171 ? -9.151 18.241 -17.955 1.00 39.13 171 ALA H C 1
ATOM 2924 O O . ALA B 2 171 ? -10.072 17.720 -18.586 1.00 39.13 171 ALA H O 1
ATOM 2926 N N . VAL B 2 172 ? -9.350 19.166 -17.019 1.00 39.94 172 VAL H N 1
ATOM 2927 C CA . VAL B 2 172 ? -10.691 19.643 -16.685 1.00 40.88 172 VAL H CA 1
ATOM 2928 C C . VAL B 2 172 ? -10.642 21.087 -16.176 1.00 41.74 172 VAL H C 1
ATOM 2929 O O . VAL B 2 172 ? -9.686 21.476 -15.509 1.00 41.97 172 VAL H O 1
ATOM 2933 N N . LEU B 2 173 ? -11.654 21.879 -16.526 1.00 42.87 173 LEU H N 1
ATOM 2934 C CA . LEU B 2 173 ? -11.825 23.225 -15.980 1.00 44.07 173 LEU H CA 1
ATOM 2935 C C . LEU B 2 173 ? -12.735 23.178 -14.769 1.00 44.96 173 LEU H C 1
ATOM 2936 O O . LEU B 2 173 ? -13.748 22.471 -14.774 1.00 45.22 173 LEU H O 1
ATOM 2941 N N . GLN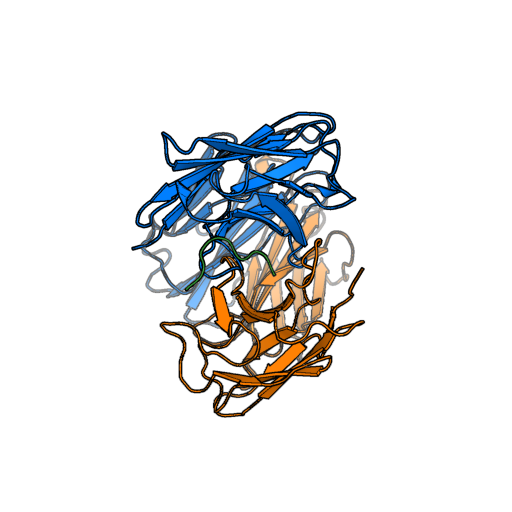 B 2 174 ? -12.387 23.933 -13.733 1.00 45.84 174 GLN H N 1
ATOM 2942 C CA . GLN B 2 174 ? -13.314 24.142 -12.624 1.00 46.72 174 GLN H CA 1
ATOM 2943 C C . GLN B 2 174 ? -13.565 25.635 -12.396 1.00 46.92 174 GLN H C 1
ATOM 2944 O O . GLN B 2 174 ? -14.715 26.096 -12.468 1.00 47.25 174 GLN H O 1
ATOM 2950 N N . SER B 2 175 ? -12.495 26.391 -12.151 1.00 46.69 175 SER H N 1
ATOM 2951 C CA . SER B 2 175 ? -12.611 27.825 -11.924 1.00 46.30 175 SER H CA 1
ATOM 2952 C C . SER B 2 175 ? -11.578 28.554 -12.757 1.00 45.91 175 SER H C 1
ATOM 2953 O O . SER B 2 175 ? -10.644 29.160 -12.218 1.00 45.84 175 SER H O 1
ATOM 2956 N N . ASP B 2 176 ? -11.761 28.478 -14.079 1.00 45.24 176 ASP H N 1
ATOM 2957 C CA . ASP B 2 176 ? -10.820 29.023 -15.067 1.00 44.54 176 ASP H CA 1
ATOM 2958 C C . ASP B 2 176 ? -9.401 28.464 -14.876 1.00 43.67 176 ASP H C 1
ATOM 2959 O O . ASP B 2 176 ? -8.412 29.100 -15.261 1.00 43.66 176 ASP H O 1
ATOM 2964 N N . LEU B 2 177 ? -9.316 27.278 -14.272 1.00 42.44 177 LEU H N 1
ATOM 2965 C CA . LEU B 2 177 ? -8.040 26.603 -14.044 1.00 41.27 177 LEU H CA 1
ATOM 2966 C C . LEU B 2 177 ? -8.105 25.145 -14.476 1.00 40.32 177 LEU H C 1
ATOM 2967 O O . LEU B 2 177 ? -9.131 24.491 -14.305 1.00 40.37 177 LEU H O 1
ATOM 2972 N N . TYR B 2 178 ? -7.007 24.649 -15.042 1.00 39.18 178 TYR H N 1
ATOM 2973 C CA . TYR B 2 178 ? -6.927 23.273 -15.546 1.00 38.04 178 TYR H CA 1
ATOM 2974 C C . TYR B 2 178 ? -6.204 22.332 -14.581 1.00 37.25 178 TYR H C 1
ATOM 2975 O O . TYR B 2 178 ? -5.321 22.758 -13.834 1.00 37.09 178 TYR H O 1
ATOM 2984 N N . THR B 2 179 ? -6.570 21.048 -14.627 1.00 36.31 179 THR H N 1
ATOM 2985 C CA . THR B 2 179 ? -5.983 20.028 -13.750 1.00 35.25 179 THR H CA 1
ATOM 2986 C C . THR B 2 179 ? -5.890 18.653 -14.423 1.00 34.62 179 THR H C 1
ATOM 2987 O O . THR B 2 179 ? -6.900 18.088 -14.851 1.00 34.56 179 THR H O 1
ATOM 2991 N N . LEU B 2 180 ? -4.673 18.118 -14.500 1.00 33.89 180 LEU H N 1
ATOM 2992 C CA . LEU B 2 180 ? -4.455 16.775 -15.044 1.00 33.16 180 LEU H CA 1
ATOM 2993 C C . LEU B 2 180 ? -3.426 15.982 -14.240 1.00 32.65 180 LEU H C 1
ATOM 2994 O O . LEU B 2 180 ? -2.535 16.552 -13.607 1.00 32.51 180 LEU H O 1
ATOM 2999 N N . SER B 2 181 ? -3.562 14.661 -14.278 1.00 32.06 181 SER H N 1
ATOM 3000 C CA . SER B 2 181 ? -2.597 13.764 -13.660 1.00 31.46 181 SER H CA 1
ATOM 3001 C C . SER B 2 181 ? -1.903 12.953 -14.730 1.00 31.04 181 SER H C 1
ATOM 3002 O O . SER B 2 181 ? -2.428 12.792 -15.832 1.00 31.13 181 SER H O 1
ATOM 3005 N N . SER B 2 182 ? -0.722 12.444 -14.407 1.00 30.37 182 SER H N 1
ATOM 3006 C CA . SER B 2 182 ? -0.063 11.486 -15.267 1.00 30.03 182 SER H CA 1
ATOM 3007 C C . SER B 2 182 ? 0.311 10.280 -14.446 1.00 29.96 182 SER H C 1
ATOM 3008 O O . SER B 2 182 ? 0.645 10.414 -13.277 1.00 30.12 182 SER H O 1
ATOM 3011 N N . SER B 2 183 ? 0.247 9.102 -15.059 1.00 29.91 183 SER H N 1
ATOM 3012 C CA . SER B 2 183 ? 0.547 7.852 -14.367 1.00 29.85 183 SER H CA 1
ATOM 3013 C C . SER B 2 183 ? 1.602 7.039 -15.108 1.00 30.01 183 SER H C 1
ATOM 3014 O O . SER B 2 183 ? 1.628 7.014 -16.347 1.00 29.92 183 SER H O 1
ATOM 3017 N N . VAL B 2 184 ? 2.456 6.369 -14.332 1.00 30.14 184 VAL H N 1
ATOM 3018 C CA . VAL B 2 184 ? 3.545 5.548 -14.858 1.00 30.52 184 VAL H CA 1
ATOM 3019 C C . VAL B 2 184 ? 3.643 4.227 -14.085 1.00 30.94 184 VAL H C 1
ATOM 3020 O O . VAL B 2 184 ? 3.529 4.220 -12.859 1.00 30.98 184 VAL H O 1
ATOM 3024 N N . THR B 2 185 ? 3.836 3.115 -14.798 1.00 31.64 185 THR H N 1
ATOM 3025 C CA . THR B 2 185 ? 4.002 1.798 -14.149 1.00 32.42 185 THR H CA 1
ATOM 3026 C C . THR B 2 185 ? 5.413 1.207 -14.321 1.00 33.28 185 THR H C 1
ATOM 3027 O O . THR B 2 185 ? 5.872 0.941 -15.436 1.00 33.09 185 THR H O 1
ATOM 3031 N N . VAL B 2 186 ? 6.089 1.004 -13.195 1.00 34.61 186 VAL H N 1
ATOM 3032 C CA . VAL B 2 186 ? 7.444 0.464 -13.188 1.00 36.10 186 VAL H CA 1
ATOM 3033 C C . VAL B 2 186 ? 7.525 -0.766 -12.275 1.00 37.63 186 VAL H C 1
ATOM 3034 O O . VAL B 2 186 ? 6.770 -0.854 -11.296 1.00 37.50 186 VAL H O 1
ATOM 3038 N N . PRO B 2 187 ? 8.416 -1.729 -12.607 1.00 39.33 187 PRO H N 1
ATOM 3039 C CA . PRO B 2 187 ? 8.694 -2.883 -11.731 1.00 41.05 187 PRO H CA 1
ATOM 3040 C C . PRO B 2 187 ? 9.164 -2.443 -10.349 1.00 43.08 187 PRO H C 1
ATOM 3041 O O . PRO B 2 187 ? 9.562 -1.292 -10.185 1.00 43.17 187 PRO H O 1
ATOM 3045 N N . VAL B 2 188 ? 9.114 -3.346 -9.370 1.00 45.68 188 VAL H N 1
ATOM 3046 C CA . VAL B 2 188 ? 9.634 -3.062 -8.023 1.00 48.36 188 VAL H CA 1
ATOM 3047 C C . VAL B 2 188 ? 11.174 -3.098 -7.996 1.00 50.24 188 VAL H C 1
ATOM 3048 O O . VAL B 2 188 ? 11.800 -2.456 -7.144 1.00 50.51 188 VAL H O 1
ATOM 3052 N N . SER B 2 189 ? 11.780 -3.843 -8.924 1.00 52.42 189 SER H N 1
ATOM 3053 C CA . SER B 2 189 ? 13.241 -3.829 -9.097 1.00 54.45 189 SER H CA 1
ATOM 3054 C C . SER B 2 189 ? 13.721 -2.445 -9.519 1.00 55.58 189 SER H C 1
ATOM 3055 O O . SER B 2 189 ? 14.795 -2.003 -9.116 1.00 55.67 189 SER H O 1
ATOM 3058 N N . THR B 2 190 ? 12.901 -1.781 -10.332 1.00 56.93 190 THR H N 1
ATOM 3059 C CA . THR B 2 190 ? 13.172 -0.442 -10.859 1.00 58.16 190 THR H CA 1
ATOM 3060 C C . THR B 2 190 ? 13.027 0.667 -9.799 1.00 58.68 190 THR H C 1
ATOM 3061 O O . THR B 2 190 ? 13.681 1.708 -9.902 1.00 58.82 190 THR H O 1
ATOM 3065 N N . TRP B 2 191 ? 12.192 0.443 -8.783 1.00 59.08 191 TRP H N 1
ATOM 3066 C CA . TRP B 2 191 ? 11.836 1.510 -7.840 1.00 59.41 191 TRP H CA 1
ATOM 3067 C C . TRP B 2 191 ? 11.679 1.026 -6.394 1.00 59.53 191 TRP H C 1
ATOM 3068 O O . TRP B 2 191 ? 11.018 0.012 -6.162 1.00 59.59 191 TRP H O 1
ATOM 3079 N N . PRO B 2 192 ? 12.258 1.764 -5.411 1.00 59.57 192 PRO H N 1
ATOM 3080 C CA . PRO B 2 192 ? 13.003 3.039 -5.480 1.00 59.39 192 PRO H CA 1
ATOM 3081 C C . PRO B 2 192 ? 14.479 2.909 -5.865 1.00 59.07 192 PRO H C 1
ATOM 3082 O O . PRO B 2 192 ? 15.235 3.873 -5.729 1.00 59.01 192 PRO H O 1
ATOM 3086 N N . SER B 2 193 ? 14.861 1.730 -6.355 1.00 58.67 193 SER H 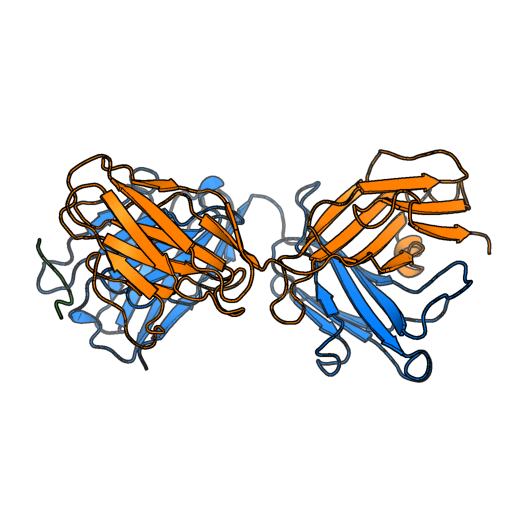N 1
ATOM 3087 C CA . SER B 2 193 ? 16.222 1.427 -6.794 1.00 58.22 193 SER H CA 1
ATOM 3088 C C . SER B 2 193 ? 16.752 2.377 -7.883 1.00 57.66 193 SER H C 1
ATOM 3089 O O . SER B 2 193 ? 17.962 2.553 -8.027 1.00 57.67 193 SER H O 1
ATOM 3092 N N . GLU B 2 194 ? 15.848 2.974 -8.653 1.00 56.88 194 GLU H N 1
ATOM 3093 C CA . GLU B 2 194 ? 16.216 4.049 -9.575 1.00 56.07 194 GLU H CA 1
ATOM 3094 C C . GLU B 2 194 ? 15.364 5.289 -9.305 1.00 55.32 194 GLU H C 1
ATOM 3095 O O . GLU B 2 194 ? 14.339 5.218 -8.615 1.00 55.25 194 GLU H O 1
ATOM 3101 N N . ALA B 2 195 ? 15.803 6.426 -9.837 1.00 54.35 195 ALA H N 1
ATOM 3102 C CA . ALA B 2 195 ? 15.134 7.700 -9.600 1.00 53.36 195 ALA H CA 1
ATOM 3103 C C . ALA B 2 195 ? 14.149 8.031 -10.729 1.00 52.60 195 ALA H C 1
ATOM 3104 O O . ALA B 2 195 ? 14.555 8.439 -11.826 1.00 52.67 195 ALA H O 1
ATOM 3106 N N . VAL B 2 196 ? 12.859 7.840 -10.452 1.00 51.44 196 VAL H N 1
ATOM 3107 C CA . VAL B 2 196 ? 11.802 8.135 -11.417 1.00 50.27 196 VAL H CA 1
ATOM 3108 C C . VAL B 2 196 ? 11.258 9.556 -11.228 1.00 49.50 196 VAL H C 1
ATOM 3109 O O . VAL B 2 196 ? 10.573 9.851 -10.247 1.00 49.42 196 VAL H O 1
ATOM 3113 N N . THR B 2 197 ? 11.579 10.431 -12.175 1.00 48.52 197 THR H N 1
ATOM 3114 C CA . THR B 2 197 ? 11.159 11.826 -12.118 1.00 47.77 197 THR H CA 1
ATOM 3115 C C . THR B 2 197 ? 10.177 12.140 -13.244 1.00 47.12 197 THR H C 1
ATOM 3116 O O . THR B 2 197 ? 10.265 11.550 -14.322 1.00 47.01 197 THR H O 1
ATOM 3120 N N . CYS B 2 198 ? 9.243 13.059 -12.993 1.00 46.36 198 CYS H N 1
ATOM 3121 C CA . CYS B 2 198 ? 8.363 13.553 -14.055 1.00 45.77 198 CYS H CA 1
ATOM 3122 C C . CYS B 2 198 ? 8.805 14.924 -14.575 1.00 45.64 198 CYS H C 1
ATOM 3123 O O . CYS B 2 198 ? 9.280 15.761 -13.810 1.00 45.59 198 CYS H O 1
ATOM 3126 N N . ASN B 2 199 ? 8.653 15.138 -15.881 1.00 45.51 199 ASN H N 1
ATOM 3127 C CA . ASN B 2 199 ? 9.108 16.367 -16.524 1.00 45.49 199 ASN H CA 1
ATOM 3128 C C . ASN B 2 199 ? 7.938 17.213 -17.018 1.00 45.66 199 ASN H C 1
ATOM 3129 O O . ASN B 2 199 ? 7.544 17.122 -18.183 1.00 45.78 199 ASN H O 1
ATOM 3134 N N . VAL B 2 200 ? 7.383 18.029 -16.125 1.00 45.96 200 VAL H N 1
ATOM 3135 C CA . VAL B 2 200 ? 6.248 18.892 -16.458 1.00 46.23 200 VAL H CA 1
ATOM 3136 C C . VAL B 2 200 ? 6.734 20.185 -17.111 1.00 46.73 200 VAL H C 1
ATOM 3137 O O . VAL B 2 200 ? 7.620 20.867 -16.589 1.00 46.80 200 VAL H O 1
ATOM 3141 N N . ALA B 2 201 ? 6.155 20.499 -18.265 1.00 47.36 201 ALA H N 1
ATOM 3142 C CA . ALA B 2 201 ? 6.424 21.750 -18.952 1.00 48.12 201 ALA H CA 1
ATOM 3143 C C . ALA B 2 201 ? 5.120 22.514 -19.153 1.00 48.69 201 ALA H C 1
ATOM 3144 O O . ALA B 2 201 ? 4.070 21.911 -19.383 1.00 48.74 201 ALA H O 1
ATOM 3146 N N . HIS B 2 202 ? 5.195 23.837 -19.043 1.00 49.34 202 HIS H N 1
ATOM 3147 C CA . HIS B 2 202 ? 4.069 24.720 -19.322 1.00 49.98 202 HIS H CA 1
ATOM 3148 C C . HIS B 2 202 ? 4.638 25.865 -20.147 1.00 50.37 202 HIS H C 1
ATOM 3149 O O . HIS B 2 202 ? 5.220 26.800 -19.588 1.00 50.39 202 HIS H O 1
ATOM 3156 N N . PRO B 2 203 ? 4.488 25.785 -21.486 1.00 50.76 203 PRO H N 1
ATOM 3157 C CA . PRO B 2 203 ? 5.121 26.728 -22.412 1.00 50.92 203 PRO H CA 1
ATOM 3158 C C . PRO B 2 203 ? 4.789 28.192 -22.103 1.00 51.01 203 PRO H C 1
ATOM 3159 O O . PRO B 2 203 ? 5.702 29.023 -22.065 1.00 51.03 203 PRO H O 1
ATOM 3163 N N . ALA B 2 204 ? 3.507 28.481 -21.856 1.00 50.98 204 ALA H N 1
ATOM 3164 C CA . ALA B 2 204 ? 3.017 29.843 -21.614 1.00 50.92 204 ALA H CA 1
ATOM 3165 C C . ALA B 2 204 ? 3.767 30.584 -20.494 1.00 50.97 204 ALA H C 1
ATOM 3166 O O . ALA B 2 204 ? 4.508 31.530 -20.760 1.00 50.93 204 ALA H O 1
ATOM 3168 N N . SER B 2 205 ? 3.594 30.135 -19.253 1.00 51.01 205 SER H N 1
ATOM 3169 C CA . SER B 2 205 ? 4.227 30.774 -18.097 1.00 51.05 205 SER H CA 1
ATOM 3170 C C . SER B 2 205 ? 5.730 30.487 -17.982 1.00 51.13 205 SER H C 1
ATOM 3171 O O . SER B 2 205 ? 6.346 30.783 -16.952 1.00 51.17 205 SER H O 1
ATOM 3174 N N . ALA B 2 206 ? 6.309 29.914 -19.039 1.00 51.12 206 ALA H N 1
ATOM 3175 C CA . ALA B 2 206 ? 7.732 29.544 -19.080 1.00 51.05 206 ALA H CA 1
ATOM 3176 C C . ALA B 2 206 ? 8.184 28.647 -17.906 1.00 50.92 206 ALA H C 1
ATOM 3177 O O . ALA B 2 206 ? 9.343 28.704 -17.478 1.00 50.84 206 ALA H O 1
ATOM 3179 N N . THR B 2 207 ? 7.268 27.812 -17.408 1.00 50.78 207 THR H N 1
ATOM 3180 C CA . THR B 2 207 ? 7.546 26.932 -16.264 1.00 50.70 207 THR H CA 1
ATOM 3181 C C . THR B 2 207 ? 8.099 25.570 -16.689 1.00 50.51 207 THR H C 1
ATOM 3182 O O . THR B 2 207 ? 7.588 24.940 -17.620 1.00 50.46 207 THR H O 1
ATOM 3186 N N . SER B 2 208 ? 9.158 25.144 -16.002 1.00 50.30 208 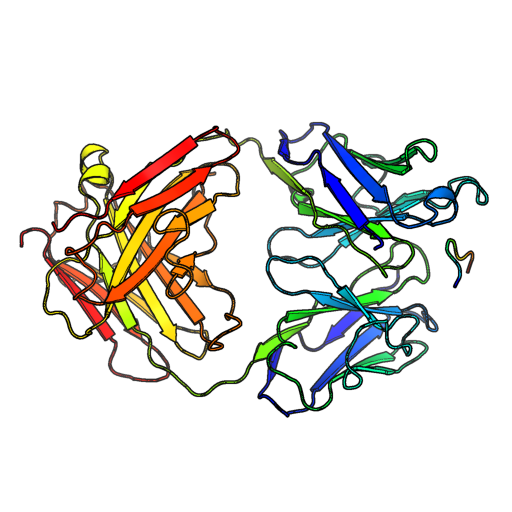SER H N 1
ATOM 3187 C CA . SER B 2 208 ? 9.716 23.798 -16.124 1.00 50.08 208 SER H CA 1
ATOM 3188 C C . SER B 2 208 ? 9.965 23.247 -14.731 1.00 49.88 208 SER H C 1
A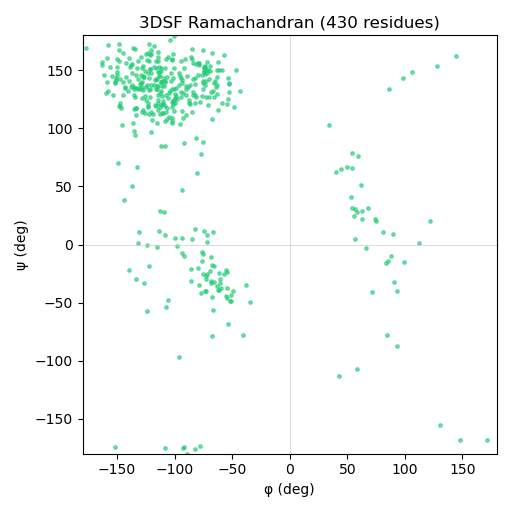TOM 3189 O O . SER B 2 208 ? 10.756 23.806 -13.969 1.00 49.96 208 SER H O 1
ATOM 3192 N N . VAL B 2 209 ? 9.276 22.161 -14.396 1.00 49.63 209 VAL H N 1
ATOM 3193 C CA . VAL B 2 209 ? 9.400 21.540 -13.078 1.00 49.37 209 VAL H CA 1
ATOM 3194 C C . VAL B 2 209 ? 9.765 20.072 -13.230 1.00 49.19 209 VAL H C 1
ATOM 3195 O O . VAL B 2 209 ? 9.210 19.373 -14.073 1.00 49.18 209 VAL H O 1
ATOM 3199 N N . ASP B 2 210 ? 10.712 19.615 -12.420 1.00 49.07 210 ASP H N 1
ATOM 3200 C CA . ASP B 2 210 ? 11.052 18.206 -12.365 1.00 49.12 210 ASP H CA 1
ATOM 3201 C C . ASP B 2 210 ? 10.883 17.693 -10.939 1.00 49.27 210 ASP H C 1
ATOM 3202 O O . ASP B 2 210 ? 11.605 18.107 -10.035 1.00 49.36 210 ASP H O 1
ATOM 3207 N N . LYS B 2 211 ? 9.906 16.814 -10.733 1.00 49.55 211 LYS H N 1
ATOM 3208 C CA . LYS B 2 211 ? 9.679 16.225 -9.415 1.00 49.94 211 LYS H CA 1
ATOM 3209 C C . LYS B 2 211 ? 10.058 14.755 -9.394 1.00 50.51 211 LYS H C 1
ATOM 3210 O O . LYS B 2 211 ? 9.556 13.964 -10.198 1.00 50.57 211 LYS H O 1
ATOM 3216 N N . ALA B 2 212 ? 10.962 14.408 -8.480 1.00 51.20 212 ALA H N 1
ATOM 3217 C CA . ALA B 2 212 ? 11.254 13.019 -8.157 1.00 51.92 212 ALA H CA 1
ATOM 3218 C C . ALA B 2 212 ? 10.101 12.471 -7.333 1.00 52.57 212 ALA H C 1
ATOM 3219 O O . ALA B 2 212 ? 9.417 13.229 -6.637 1.00 52.51 212 ALA H O 1
ATOM 3221 N N . ILE B 2 213 ? 9.871 11.165 -7.428 1.00 53.50 213 ILE H N 1
ATOM 3222 C CA . ILE B 2 213 ? 8.877 10.520 -6.581 1.00 54.55 213 ILE H CA 1
ATOM 3223 C C . ILE B 2 213 ? 9.609 9.797 -5.448 1.00 55.48 213 ILE H C 1
ATOM 3224 O O . ILE B 2 213 ? 10.481 8.952 -5.689 1.00 55.28 213 ILE H O 1
ATOM 3229 N N . SER B 2 214 ? 9.260 10.168 -4.217 1.00 56.82 214 SER H N 1
ATOM 3230 C CA . SER B 2 214 ? 9.932 9.670 -3.020 1.00 58.18 214 SER H CA 1
ATOM 3231 C C . SER B 2 214 ? 9.023 8.758 -2.218 1.00 59.27 214 SER H C 1
ATOM 3232 O O . SER B 2 214 ? 7.823 9.024 -2.097 1.00 59.36 214 SER H O 1
ATOM 3235 N N . PRO B 2 215 ? 9.595 7.678 -1.659 1.00 60.44 215 PRO H N 1
ATOM 3236 C CA . PRO B 2 215 ? 8.848 6.808 -0.746 1.00 61.35 215 PRO H CA 1
ATOM 3237 C C . PRO B 2 215 ? 8.424 7.582 0.506 1.00 62.20 215 PRO H C 1
ATOM 3238 O O . PRO B 2 215 ? 9.260 8.247 1.129 1.00 62.33 215 PRO H O 1
ATOM 3242 N N . VAL B 2 216 ? 7.141 7.497 0.861 1.00 63.17 216 VAL H N 1
ATOM 3243 C CA . VAL B 2 216 ? 6.571 8.279 1.978 1.00 64.01 216 VAL H CA 1
ATOM 3244 C C . VAL B 2 216 ? 7.127 7.928 3.380 1.00 64.34 216 VAL H C 1
ATOM 3245 O O . VAL B 2 216 ? 7.840 6.938 3.576 1.00 64.51 216 VAL H O 1
ATOM 3250 N N . LEU C 3 5 ? -4.303 18.112 -61.247 1.00 22.37 44 LEU P N 1
ATOM 3251 C CA . LEU C 3 5 ? -5.734 17.711 -61.036 1.00 22.84 44 LEU P CA 1
ATOM 3252 C C . LEU C 3 5 ? -6.517 18.880 -60.418 1.00 24.43 44 LEU P C 1
ATOM 3253 O O . LEU C 3 5 ? -6.913 18.844 -59.251 1.00 24.07 44 LEU P O 1
ATOM 3258 N N . ASN C 3 6 ? -6.733 19.909 -61.236 1.00 26.43 45 ASN P N 1
ATOM 3259 C CA . ASN C 3 6 ? -7.321 21.193 -60.822 1.00 29.13 45 ASN P CA 1
ATOM 3260 C C . ASN C 3 6 ? -7.028 21.753 -59.433 1.00 30.05 45 ASN P C 1
ATOM 3261 O O . ASN C 3 6 ? -7.597 21.304 -58.445 1.00 30.39 45 ASN P O 1
ATOM 3266 N N . PRO C 3 7 ? -6.134 22.749 -59.373 1.00 30.52 46 PRO P N 1
ATOM 3267 C CA . PRO C 3 7 ? -5.721 23.447 -58.167 1.00 30.79 46 PRO P CA 1
ATOM 3268 C C . PRO C 3 7 ? -6.711 24.515 -57.705 1.00 31.10 46 PRO P C 1
ATOM 3269 O O . PRO C 3 7 ? -6.675 24.919 -56.543 1.00 31.07 46 PRO P O 1
ATOM 3273 N N . ASP C 3 8 ? -7.573 24.973 -58.611 1.00 31.44 47 ASP P N 1
ATOM 3274 C CA . ASP C 3 8 ? -8.513 26.051 -58.318 1.00 31.70 47 ASP P CA 1
ATOM 3275 C C . ASP C 3 8 ? -9.795 25.864 -59.133 1.00 32.43 47 ASP P C 1
ATOM 3276 O O . ASP C 3 8 ? -10.059 26.633 -60.058 1.00 32.29 47 ASP P O 1
ATOM 3281 N N . PRO C 3 9 ? -10.601 24.843 -58.785 1.00 33.44 48 PRO P N 1
ATOM 3282 C CA . PRO C 3 9 ? -11.787 24.470 -59.563 1.00 34.44 48 PRO P CA 1
ATOM 3283 C C . PRO C 3 9 ? -12.898 25.524 -59.558 1.00 35.70 48 PRO P C 1
ATOM 3284 O O . PRO C 3 9 ? -13.268 26.038 -58.504 1.00 35.61 48 PRO P O 1
ATOM 3288 N N . SER C 3 10 ? -13.419 25.824 -60.745 1.00 37.50 49 SER P N 1
ATOM 3289 C CA . SER C 3 10 ? -14.454 26.842 -60.928 1.00 39.23 49 SER P CA 1
ATOM 3290 C C . SER C 3 10 ? -15.902 26.335 -60.870 1.00 40.27 49 SER P C 1
ATOM 3291 O O . SER C 3 10 ? -16.830 27.142 -60.828 1.00 40.44 49 SER P O 1
ATOM 3294 N N . GLN C 3 11 ? -16.085 25.013 -60.867 1.00 41.45 50 GLN P N 1
ATOM 3295 C CA . GLN C 3 11 ? -17.409 24.363 -60.733 1.00 42.72 50 GLN P CA 1
ATOM 3296 C C . GLN C 3 11 ? -18.361 24.524 -61.945 1.00 42.78 50 GLN P C 1
ATOM 3297 O O . GLN C 3 11 ? -18.408 25.568 -62.622 1.00 42.69 50 GLN P O 1
#

B-factor: mean 33.46, std 12.19, range [11.28, 72.79]

Radius of gyration: 24.54 Å; Cα contacts (8 Å, |Δi|>4): 1103; chains: 3; bounding box: 46×50×72 Å

Foldseek 3Di:
DKDKEWPDQEEEEAAQDKDKIKIFIPFFLFQQKWKWFDAPPGDIDTQAGSQAHGDPPHDPQWGGDDTTTMTMIMGGRDHLVSFGKMKMWGDRDPPTDMYPIYGYAYDDDFDFWDKDKDWADPVQLVVQWGKIKMKTDFGDDDDKDKWKAFQNRTDDPQKDKDKDQQDSPRRGIMMMIMDIDRSVVPVVTFKIWMWMDDPVDPDTDIDIGGNVD/DWAKAKDFADEDEAQAKTKIKIATDPDQLQQWKKFKWWAAVPGDIGGAKIFHHVVVVRDIDGDPVQPPFWDWDDDSVRSMIMIIGGRHDQVNFTWMWIAIHPRPDIHPTDTHGHDPDDFDAWDKDWADDDDDDDPDQKDKIKIKTWFGDDDDKDKAKDVNPQPPQKDWDDWDDDPNGIITMMMHIDGVCCPPVDWIWMWMADVVVRDTDIDTHDDD/DDPDDPD

Sequence (436 aa):
YIQMTQSPASLSVSVGETVTITCRASENIYSFLAWYQQKQGKSPQLLVYAATNLADGVPSRFSGSGSGTQFSLKINSLQSEDFGTYYCQHFWGTPFTFGSGTKLEIKRSDAAPTVSIFPPSAAQLSSGGGSVVCFLNNFYPKDINVKWKIDGAERGNGVLNSWTSQDSADSTYSMSSTLTSGGDEYERHNSYTCEATHKTSTSPIVKSFNRAAEVQLVESGGGLVQPKGSLKISCAASGFTFNIYAMNWVRQAPGKGLEWVARIRSQSNNYTTYYADSVKDRFTISRDDSQSMLYLQMNNLKTEDTAMYYCVRQMGDYWGQGTTLTVSSAVKTPPSVYPLAPGGGAISNSMVTLGCLVNGYFPEPVTVTWNAGSLGSGVHTFPAVLQSDLYTLSSSVTVPVSTWPSEAVTCNVAHPASATSVDKAISPVLNPDPSQ

Secondary structure (DSSP, 8-state):
--EEEEE---EE-TT--EEEEEEEESS-GGGS-EEEEEE-TTS-EEEEEEE--GGGTT-EEE-TTTTTTEEEEEETTTTEEEEEE-S--GGG-EEEEEEETTTS-B---EEEEE-SPPPBPPEEEEE---S-----SEEEEEEEEEEEBSS--EEEEGGGT--SSEEE----BSSS-EEEEEEEEEETTTTTTS--EEEEEETTTTEEEEEE----/---EEEE-SEEEE-TT--EEEEEEESS--TT-EEEEEE-TTS--EEEEETTTEEPTT--TTEEEEEETTEEEEEESS--GGG-EEEEEEE-SSSS--B---EEEEE----B--EEEEE---HHHHTTT-EEEEEEEEEEBSS--EEEEEETTEEE-SSEEEEEPPPPTTT--EEEEEEEEE-SSSSTT--EEEEEEE-TT-SS-EEEEEES--/--SS---

Solvent-accessible surface area: 19751 Å² total; per-residue (Å²): 167,16,107,13,74,19,62,46,79,76,36,57,4,43,88,40,90,78,16,68,0,58,0,105,0,48,103,69,0,118,44,60,0,0,0,0,19,11,58,66,78,135,28,6,99,16,4,0,86,38,0,77,60,70,14,146,80,16,54,106,34,10,39,12,56,26,81,19,59,107,3,32,0,79,0,58,60,0,86,49,90,2,31,0,18,0,13,0,8,1,3,93,41,52,25,10,40,20,5,93,6,0,100,4,30,8,99,76,83,65,22,55,7,63,6,16,12,2,22,10,10,81,38,6,70,109,85,53,20,2,4,0,0,0,0,0,5,52,0,11,28,100,106,14,95,30,109,2,68,16,66,54,66,104,47,70,105,26,44,77,65,19,85,22,62,17,54,84,93,53,10,6,16,2,2,6,0,18,0,70,16,52,10,96,59,9,101,154,65,48,38,2,21,0,27,1,45,10,142,55,50,136,82,56,62,84,56,57,4,75,91,75,110,180,31,96,7,80,7,55,43,29,31,46,20,115,39,175,17,71,38,92,1,17,1,45,12,51,58,35,78,6,68,84,40,0,0,6,0,2,11,27,18,105,94,148,30,10,67,8,0,0,9,7,24,2,101,92,44,133,84,53,58,66,40,9,89,69,0,99,155,27,4,69,6,46,26,47,33,116,127,32,40,0,31,0,60,0,64,67,1,88,91,120,2,28,1,56,0,2,0,4,17,12,44,2,53,78,28,3,89,13,23,72,0,20,6,24,76,16,121,93,46,72,13,52,8,19,28,2,9,43,15,52,56,102,116,94,62,86,83,10,13,0,0,0,2,0,41,15,0,6,7,64,84,20,73,17,55,2,34,104,46,94,46,72,96,32,42,33,66,1,71,26,47,90,92,87,89,58,41,23,11,4,0,0,0,37,2,51,81,99,38,22,85,90,110,80,6,37,0,29,4,33,1,88,42,39,94,32,98,38,101,61,53,9,72,83,158,207,95,34,12,20,78,110